Protein AF-0000000076992302 (afdb_homodimer)

Sequence (752 aa):
MASLAPDELLEENRIDIFQCLKNTVYAAASIEPLAGGQANFTYHARLEQALRQDRDDAASAVTDVLVKRGAPYMAKHPQNGLTTDRCDVEVACMKELELLQRQWVASNATGFIIRTPKCLFYDVETKTQVHELQTTASLRPQCREMGKALAGYIARFHSLGAIPPGNGADSMGRSNIWSVVTRSNDMQKLKHMINYEWLLDRVDQSPGVLQDAREVFVQVKQHALEELEGSSKNLTVIHGDFYPQNILLQAEPLSVGCLTPLYVVDWENAQLGLPAMDHGGMMGEMYVLWLCHGIEAGLWMMQGYAKGLATLLPEETKWRVAVQIGVHILSFWTFGREGPVGEFARQGRDIVANAWGKNRAWFETSELSCLFPSTSMASLAPDELLEENRIDIFQCLKNTVYAAASIEPLAGGQANFTYHARLEQALRQDRDDAASAVTDVLVKRGAPYMAKHPQNGLTTDRCDVEVACMKELELLQRQWVASNATGFIIRTPKCLFYDVETKTQVHELQTTASLRPQCREMGKALAGYIARFHSLGAIPPGNGADSMGRSNIWSVVTRSNDMQKLKHMINYEWLLDRVDQSPGVLQDAREVFVQVKQHALEELEGSSKNLTVIHGDFYPQNILLQAEPLSVGCLTPLYVVDWENAQLGLPAMDHGGMMGEMYVLWLCHGIEAGLWMMQGYAKGLATLLPEETKWRVAVQIGVHILSFWTFGREGPVGEFARQGRDIVANAWGKNRAWFETSELSCLFPSTS

Organism: Colletotrichum orbiculare (strain 104-T / ATCC 96160 / CBS 514.97 / LARS 414 / MAFF 240422) (NCBI:txid1213857)

Radius of gyration: 29.33 Å; Cα contacts (8 Å, |Δi|>4): 1299; chains: 2; bounding box: 68×93×67 Å

Nearest PDB structures (foldseek):
  9eto-assembly2_B  TM=5.026E-01  e=1.494E-13  Psilocybe cubensis
  2qg7-assembly1_A  TM=3.178E-01  e=4.121E-06  Plasmodium vivax
  2qg7-assembly2_B  TM=3.227E-01  e=8.569E-06  Plasmodium vivax
  2qg7-assembly1_E  TM=3.049E-01  e=2.789E-06  Plasmodium vivax
  7ue2-assembly1_A  TM=2.441E-01  e=7.757E+00  synthetic construct

pLDDT: mean 83.83, std 15.75, range [29.95, 98.19]

Foldseek 3Di:
DPPDDLVVVLVVVLVVLQVVCCPDQQRFPDWAFDPDAWAWTKIKTFGPDWDQDPDPPDRDTHGIWMKTFGDQAISNGRVHGHDLVVLVVVQVVQVVQVVCLVVVQVDDPDPDRDGDWHFPDADPVRSMTITHDDPPPPCLVVLLQLLLVLLQVQLVVQVLFLDDQPPDDVSVVVDPPNVVQPVDCVLVVVLLCLLQVVLLVLCVVCVVQFVVLNVLSVVLSVVQVCQVPPDSNQWGWGQSQQAPVQKDWDPDQDPPPSHTDIDGDDSVSTHTHHNLLNLLNHLLRLVCCCVFVVPCSSLSSSLSNLVSCVVVDDLLSLLSSQLNSLSNLSSPPLPDDPGPSSVSSNVSNVSNVCSSVVPLVVCCPDSNVSNPPDPD/DPPDDLVVVLVVVLVVLQVVCCPDQQRFPDWAFDPDAWAWTKIKTFGPDWDQDPDPPDRDTDGIWMKTFGDQAISNGRVHGHDLVVLVVVQVVQVVQVVCLVVVQVDDPDPDRDGDWHFPDADPVRSMTITHDDPPPPCLVVLLQLLLVLLQVQLVVQVLFLDDQPPDDVSVVVDPPNVVQPVDCVLVVVLLCLLQVVLLVLCVVCVVQFVVLNVLSVVLSVVQVCQVPPDSNQWGWGQSQQAPVQKDWDPDQDPPPSHTDIDGDDSVSTHTHHNLLNLLNHLLNLVCCCVFVVPCSSLSSSLSNLVSCVVVDDLLSLLSSQLNSLSNLSSPPLPDDPGPSSVSSNVSNVSNVCSSVVVLVVCCPDSNVSNPPDPD

Solvent-accessible surface area (backbone atoms only — not comparable to full-atom values): 39420 Å² total; per-residue (Å²): 129,82,79,65,51,58,69,56,49,53,54,53,49,50,53,51,50,51,62,70,24,55,89,44,88,63,19,58,69,41,77,41,82,49,87,85,56,52,53,37,47,40,27,42,29,35,36,68,50,64,40,80,39,84,47,98,87,52,78,45,70,44,43,56,32,30,35,37,33,46,46,67,21,22,44,72,47,62,87,42,73,37,75,50,62,30,53,56,28,22,50,31,46,32,51,51,45,56,62,46,47,74,65,54,66,80,66,55,92,42,63,48,43,79,43,55,54,50,67,77,45,73,41,80,89,66,36,37,33,33,30,54,52,76,66,50,46,66,58,50,64,59,30,19,41,48,18,20,48,51,37,46,52,54,50,52,47,31,59,64,40,47,61,70,69,61,93,63,85,79,44,74,72,59,55,67,38,61,64,47,31,67,70,52,59,62,66,48,51,50,52,47,40,48,45,37,53,39,44,57,52,44,28,72,73,37,44,91,74,33,49,89,46,45,68,59,50,51,50,51,35,51,50,54,50,45,56,72,69,66,49,77,83,66,39,17,38,33,45,66,55,46,33,69,91,30,48,44,54,40,62,63,55,39,80,78,89,61,27,31,44,32,29,50,50,71,41,42,51,35,26,64,33,50,64,38,54,32,54,6,38,27,41,24,52,23,46,42,38,24,73,76,67,65,36,58,62,21,49,30,18,36,43,17,21,30,55,38,37,56,84,74,47,57,70,71,54,45,38,50,18,40,27,32,20,12,35,40,34,40,40,64,56,47,55,93,55,94,59,67,32,65,58,36,41,47,52,14,49,52,37,27,54,35,28,73,67,63,41,58,73,60,35,61,76,40,97,58,22,52,72,61,64,76,82,122,127,82,78,66,52,59,68,55,48,53,53,53,50,50,53,51,49,51,62,69,26,56,89,46,86,61,19,58,70,43,78,42,82,49,87,86,56,53,52,36,46,39,26,42,29,35,35,68,49,64,40,81,38,85,44,98,88,49,81,42,73,44,44,56,32,29,34,37,33,46,44,64,22,21,44,71,46,62,88,43,72,35,75,48,61,28,54,56,28,22,51,30,45,32,54,50,45,57,65,45,48,74,66,53,65,79,68,55,93,41,65,49,42,79,43,55,55,49,66,77,45,74,41,80,87,68,35,38,35,34,30,53,54,75,68,50,48,66,58,48,65,59,30,18,43,48,18,20,47,51,36,46,51,54,50,52,48,31,60,64,40,47,62,70,70,60,93,64,86,79,44,73,73,57,56,67,38,60,64,47,31,66,71,51,58,61,66,49,52,50,52,46,39,47,44,36,52,38,42,56,51,44,28,72,74,37,43,93,74,33,48,90,48,46,66,58,50,52,51,52,35,50,48,54,51,46,58,71,69,65,51,76,82,67,38,17,39,33,45,66,55,44,32,68,90,31,48,44,54,42,61,64,56,38,79,78,89,62,28,33,44,32,30,50,51,72,41,42,49,35,26,66,33,51,66,37,54,33,54,6,35,28,42,24,52,23,47,42,38,26,73,76,68,64,36,60,61,21,48,32,18,36,43,17,21,31,56,39,36,59,84,73,47,57,69,72,54,44,38,51,17,41,27,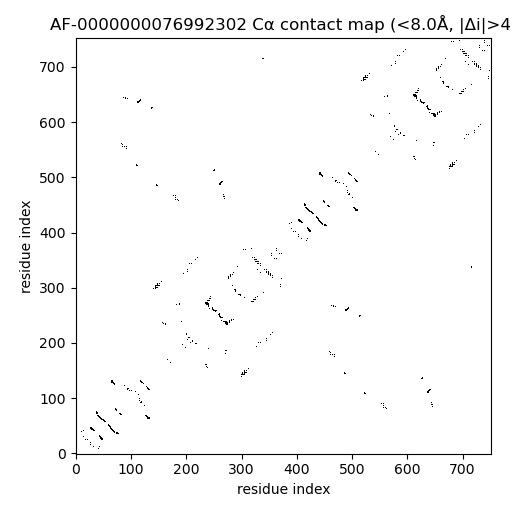31,20,12,34,39,33,40,40,63,56,46,55,94,56,94,60,67,32,65,56,37,40,47,50,15,49,52,38,27,54,35,27,73,66,64,42,59,72,60,35,64,76,40,97,58,22,54,71,62,63,76,82,121

Secondary structure (DSSP, 8-state):
-----HHHHHHHHHHHHHHHHTTSTT-EEEEEEPS--SSSEEEEEEEEEEEEE--SSS-EEEEEEEEEE--SB-SS-TTSB--THHHHHHHHHHHHHHHHHHHHGGG--SSEEEE---EEEEETTTTEEEEE------SHHHHHHHHHHHHHHHHHHHHHHT----SSTTGGG--HHHHHHTS--HHHHHHHIIIIIHHHHHHHH-HHHHGGGHHHHHHHHHHHHHHHHS-GGG-EEE-S--SGGGEEEPSS--TTTTPEEEEE--GGG-EEE-HHHHHHHHHHHHHHHHHHH--HHHHHHHHHHHHHHHTTS-HHHHHHHHHHHHHHHHHHHSSS-SS-HHHHHHHHHHHHHHHHTT-HHHHHTSTTGGGS----/-----HHHHHHHHHHHHHHHHTTSTT-EEEEEEPS--SSSEEEEEEEEEEEEE--SSS-EEEEEEEEEE--SB-SS-TTSB--THHHHHHHHHHHHHHHHHHHHGGG--SSEEEE---EEEEETTTTEEEEE------SHHHHHHHHHHHHHHHHHHHHHHT----SSTTGGG--HHHHHHTS--HHHHHHHIIIIIHHHHHHHH-HHHHGGGHHHHHHHHHHHHHHHHS-GGG-EEE-S--SGGGEEEPSS--TTTTPEEEEE--GGG-EEE-HHHHHHHHHHHHHHHHHHH--HHHHHHHHHHHHHHHTTS-HHHHHHHHHHHHHHHHHHHSSS-SS-HHHHHHHHHHHHHHHHTT-HHHHHTSTTGGGS----

InterPro domains:
  IPR002575 Aminoglycoside phosphotransferase [PF01636] (138-283)
  IPR011009 Protein kinase-like domain superfamily [SSF56112] (19-315)

Structure (mmCIF, N/CA/C/O backbone):
data_AF-0000000076992302-model_v1
#
loop_
_entity.id
_entity.type
_entity.pdbx_description
1 polymer '4-hydroxytryptamine kinase'
#
loop_
_atom_site.group_PDB
_atom_site.id
_atom_site.type_symbol
_atom_site.label_atom_id
_atom_site.label_alt_id
_atom_site.label_comp_id
_atom_site.label_asym_id
_atom_site.label_entity_id
_atom_site.label_seq_id
_atom_site.pdbx_PDB_ins_code
_atom_site.Cartn_x
_atom_site.Cartn_y
_atom_site.Cartn_z
_atom_site.occupancy
_atom_site.B_iso_or_equiv
_atom_site.auth_seq_id
_atom_site.auth_comp_id
_atom_site.auth_asym_id
_atom_site.auth_atom_id
_atom_site.pdbx_PDB_model_num
ATOM 1 N N . MET A 1 1 ? 34.781 -28.406 -0.368 1 29.97 1 MET A N 1
ATOM 2 C CA . MET A 1 1 ? 34.688 -27.203 -1.191 1 29.97 1 MET A CA 1
ATOM 3 C C . MET A 1 1 ? 33.844 -26.125 -0.492 1 29.97 1 MET A C 1
ATOM 5 O O . MET A 1 1 ? 32.719 -26.391 -0.06 1 29.97 1 MET A O 1
ATOM 9 N N . ALA A 1 2 ? 34.375 -25.125 -0.05 1 41.72 2 ALA A N 1
ATOM 10 C CA . ALA A 1 2 ? 33.75 -24.094 0.801 1 41.72 2 ALA A CA 1
ATOM 11 C C . ALA A 1 2 ? 32.5 -23.531 0.166 1 41.72 2 ALA A C 1
ATOM 13 O O . ALA A 1 2 ? 32.5 -23.172 -1.014 1 41.72 2 ALA A O 1
ATOM 14 N N . SER A 1 3 ? 31.297 -23.969 0.622 1 57.22 3 SER A N 1
ATOM 15 C CA . SER A 1 3 ? 30 -23.422 0.23 1 57.22 3 SER A CA 1
ATOM 16 C C . SER A 1 3 ? 30.078 -21.922 0.017 1 57.22 3 SER A C 1
ATOM 18 O O . SER A 1 3 ? 30.469 -21.172 0.921 1 57.22 3 SER A O 1
ATOM 20 N N . LEU A 1 4 ? 30.281 -21.516 -1.08 1 65.25 4 LEU A N 1
ATOM 21 C CA . LEU A 1 4 ? 30.422 -20.094 -1.398 1 65.25 4 LEU A CA 1
ATOM 22 C C . LEU A 1 4 ? 29.266 -19.297 -0.805 1 65.25 4 LEU A C 1
ATOM 24 O O . LEU A 1 4 ? 28.141 -19.781 -0.723 1 65.25 4 LEU A O 1
ATOM 28 N N . ALA A 1 5 ? 29.719 -18.219 -0.273 1 75.44 5 ALA A N 1
ATOM 29 C CA . ALA A 1 5 ? 28.734 -17.266 0.235 1 75.44 5 ALA A CA 1
ATOM 30 C C . ALA A 1 5 ? 27.797 -16.797 -0.876 1 75.44 5 ALA A C 1
ATOM 32 O O . ALA A 1 5 ? 28.172 -16.766 -2.047 1 75.44 5 ALA A O 1
ATOM 33 N N . PRO A 1 6 ? 26.547 -16.562 -0.568 1 75.62 6 PRO A N 1
ATOM 34 C CA . PRO A 1 6 ? 25.547 -16.156 -1.562 1 75.62 6 PRO A CA 1
ATOM 35 C C . PRO A 1 6 ? 26.047 -15.047 -2.48 1 75.62 6 PRO A C 1
ATOM 37 O O . PRO A 1 6 ? 25.797 -15.078 -3.688 1 75.62 6 PRO A O 1
ATOM 40 N N . ASP A 1 7 ? 26.812 -14.18 -1.964 1 78.69 7 ASP A N 1
ATOM 41 C CA . ASP A 1 7 ? 27.312 -13.07 -2.764 1 78.69 7 ASP A CA 1
ATOM 42 C C . ASP A 1 7 ? 28.359 -13.547 -3.77 1 78.69 7 ASP A C 1
ATOM 44 O O . ASP A 1 7 ? 28.422 -13.039 -4.891 1 78.69 7 ASP A O 1
ATOM 48 N N . GLU A 1 8 ? 29.188 -14.438 -3.365 1 85.88 8 GLU A N 1
ATOM 49 C CA . GLU A 1 8 ? 30.188 -15 -4.258 1 85.88 8 GLU A CA 1
ATOM 50 C C . GLU A 1 8 ? 29.531 -15.789 -5.391 1 85.88 8 GLU A C 1
ATOM 52 O O . GLU A 1 8 ? 30 -15.734 -6.535 1 85.88 8 GLU A O 1
ATOM 57 N N . LEU A 1 9 ? 28.547 -16.469 -5.043 1 89.56 9 LEU A N 1
ATOM 58 C CA . LEU A 1 9 ? 27.812 -17.234 -6.051 1 89.56 9 LEU A CA 1
ATOM 59 C C . LEU A 1 9 ? 27.172 -16.312 -7.086 1 89.56 9 LEU A C 1
ATOM 61 O O . LEU A 1 9 ? 27.125 -16.656 -8.273 1 89.56 9 LEU A O 1
ATOM 65 N N . LEU A 1 10 ? 26.688 -15.172 -6.621 1 88.75 10 LEU A N 1
ATOM 66 C CA . LEU A 1 10 ? 26.094 -14.195 -7.527 1 88.75 10 LEU A CA 1
ATOM 67 C C . LEU A 1 10 ? 27.109 -13.727 -8.562 1 88.75 10 LEU A C 1
ATOM 69 O O . LEU A 1 10 ? 26.781 -13.609 -9.75 1 88.75 10 LEU A O 1
A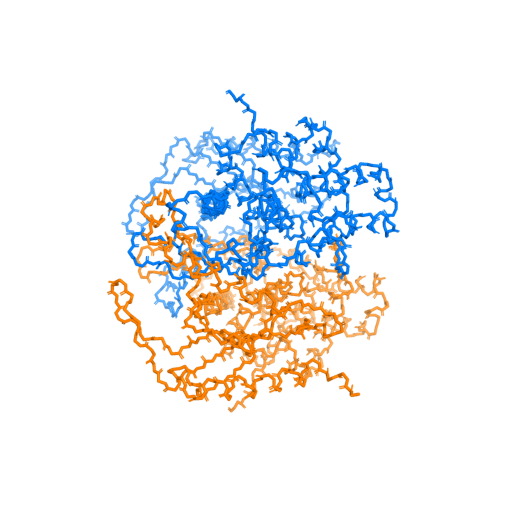TOM 73 N N . GLU A 1 11 ? 28.328 -13.469 -8.102 1 90.88 11 GLU A N 1
ATOM 74 C CA . GLU A 1 11 ? 29.375 -12.984 -9 1 90.88 11 GLU A CA 1
ATOM 75 C C . GLU A 1 11 ? 29.828 -14.078 -9.961 1 90.88 11 GLU A C 1
ATOM 77 O O . GLU A 1 11 ? 30.062 -13.812 -11.141 1 90.88 11 GLU A O 1
ATOM 82 N N . GLU A 1 12 ? 29.984 -15.234 -9.492 1 92.44 12 GLU A N 1
ATOM 83 C CA . GLU A 1 12 ? 30.375 -16.359 -10.344 1 92.44 12 GLU A CA 1
ATOM 84 C C . GLU A 1 12 ? 29.344 -16.594 -11.445 1 92.44 12 GLU A C 1
ATOM 86 O O . GLU A 1 12 ? 29.703 -16.844 -12.594 1 92.44 12 GLU A O 1
ATOM 91 N N . ASN A 1 13 ? 28.109 -16.578 -11.07 1 94.12 13 ASN A N 1
ATOM 92 C CA . ASN A 1 13 ? 27.047 -16.781 -12.055 1 94.12 13 ASN A CA 1
ATOM 93 C C . ASN A 1 13 ? 27 -15.633 -13.055 1 94.12 13 ASN A C 1
ATOM 95 O O . ASN A 1 13 ? 26.688 -15.852 -14.234 1 94.12 13 ASN A O 1
ATOM 99 N N . ARG A 1 14 ? 27.266 -14.445 -12.555 1 94.38 14 ARG A N 1
ATOM 100 C CA . ARG A 1 14 ? 27.312 -13.297 -13.445 1 94.38 14 ARG A CA 1
ATOM 101 C C . ARG A 1 14 ? 28.328 -13.516 -14.562 1 94.38 14 ARG A C 1
ATOM 103 O O . ARG A 1 14 ? 28.047 -13.258 -15.734 1 94.38 14 ARG A O 1
ATOM 110 N N . ILE A 1 15 ? 29.5 -13.977 -14.18 1 94 15 ILE A N 1
ATOM 111 C CA . ILE A 1 15 ? 30.578 -14.234 -15.125 1 94 15 ILE A CA 1
ATOM 112 C C . ILE A 1 15 ? 30.156 -15.328 -16.109 1 94 15 ILE A C 1
ATOM 114 O O . ILE A 1 15 ? 30.375 -15.203 -17.312 1 94 15 ILE A O 1
ATOM 118 N N . ASP A 1 16 ? 29.578 -16.359 -15.586 1 95.25 16 ASP A N 1
ATOM 119 C CA . ASP A 1 16 ? 29.125 -17.469 -16.422 1 95.25 16 ASP A CA 1
ATOM 120 C C . ASP A 1 16 ? 28.078 -17 -17.422 1 95.25 16 ASP A C 1
ATOM 122 O O . ASP A 1 16 ? 28.047 -17.469 -18.562 1 95.25 16 ASP A O 1
ATOM 126 N N . ILE A 1 17 ? 27.203 -16.109 -16.984 1 96.25 17 ILE A N 1
ATOM 127 C CA . ILE A 1 17 ? 26.156 -15.578 -17.859 1 96.25 17 ILE A CA 1
ATOM 128 C C . ILE A 1 17 ? 26.797 -14.766 -18.984 1 96.25 17 ILE A C 1
ATOM 130 O O . ILE A 1 17 ? 26.391 -14.883 -20.141 1 96.25 17 ILE A O 1
ATOM 134 N N . PHE A 1 18 ? 27.797 -13.969 -18.625 1 95.56 18 PHE A N 1
ATOM 135 C CA . PHE A 1 18 ? 28.516 -13.203 -19.641 1 95.56 18 PHE A CA 1
ATOM 136 C C . PHE A 1 18 ? 29.078 -14.125 -20.719 1 95.56 18 PHE A C 1
ATOM 138 O O . PHE A 1 18 ? 28.953 -13.836 -21.906 1 95.56 18 PHE A O 1
ATOM 145 N N . GLN A 1 19 ? 29.656 -15.156 -20.266 1 95.06 19 GLN A N 1
ATOM 146 C CA . GLN A 1 19 ? 30.281 -16.109 -21.172 1 95.06 19 GLN A CA 1
ATOM 147 C C . GLN A 1 19 ? 29.234 -16.812 -22.031 1 95.06 19 GLN A C 1
ATOM 149 O O . GLN A 1 19 ? 29.438 -17.016 -23.234 1 95.06 19 GLN A O 1
ATOM 154 N N . CYS A 1 20 ? 28.188 -17.125 -21.422 1 96.06 20 CYS A N 1
ATOM 155 C CA . CYS A 1 20 ? 27.109 -17.859 -22.109 1 96.06 20 CYS A CA 1
ATOM 156 C C . CYS A 1 20 ? 26.5 -17.016 -23.219 1 96.06 20 CYS A C 1
ATOM 158 O O . CYS A 1 20 ? 26.172 -17.531 -24.281 1 96.06 20 CYS A O 1
ATOM 160 N N . LEU A 1 21 ? 26.375 -15.68 -23.016 1 96.69 21 LEU A N 1
ATOM 161 C CA . LEU A 1 21 ? 25.641 -14.812 -23.922 1 96.69 21 LEU A CA 1
ATOM 162 C C . LEU A 1 21 ? 26.578 -14.172 -24.938 1 96.69 21 LEU A C 1
ATOM 164 O O . LEU A 1 21 ? 26.125 -13.578 -25.922 1 96.69 21 LEU A O 1
ATOM 168 N N . LYS A 1 22 ? 27.875 -14.258 -24.766 1 94.94 22 LYS A N 1
ATOM 169 C CA . LYS A 1 22 ? 28.891 -13.516 -25.516 1 94.94 22 LYS A CA 1
ATOM 170 C C . LYS A 1 22 ? 28.734 -13.734 -27.016 1 94.94 22 LYS A C 1
ATOM 172 O O . LYS A 1 22 ? 28.891 -12.797 -27.797 1 94.94 22 LYS A O 1
ATOM 177 N N . ASN A 1 23 ? 28.391 -14.883 -27.531 1 92.06 23 ASN A N 1
ATOM 178 C CA . ASN A 1 23 ? 28.344 -15.164 -28.969 1 92.06 23 ASN A CA 1
ATOM 179 C C . ASN A 1 23 ? 26.906 -15.258 -29.469 1 92.06 23 ASN A C 1
ATOM 181 O O . ASN A 1 23 ? 26.641 -15.852 -30.516 1 92.06 23 ASN A O 1
ATOM 185 N N . THR A 1 24 ? 26.016 -14.727 -28.719 1 95.19 24 THR A N 1
ATOM 186 C CA . THR A 1 24 ? 24.625 -14.672 -29.125 1 95.19 24 THR A CA 1
ATOM 187 C C . THR A 1 24 ? 24.203 -13.234 -29.422 1 95.19 24 THR A C 1
ATOM 189 O O . THR A 1 24 ? 24.953 -12.289 -29.172 1 95.19 24 THR A O 1
ATOM 192 N N . VAL A 1 25 ? 23.062 -13.031 -29.984 1 94.31 25 VAL A N 1
ATOM 193 C CA . VAL A 1 25 ? 22.531 -11.703 -30.234 1 94.31 25 VAL A CA 1
ATOM 194 C C . VAL A 1 25 ? 22.188 -11.016 -28.922 1 94.31 25 VAL A C 1
ATOM 196 O O . VAL A 1 25 ? 21.922 -9.812 -28.891 1 94.31 25 VAL A O 1
ATOM 199 N N . TYR A 1 26 ? 22.328 -11.742 -27.812 1 96.12 26 TYR A N 1
ATOM 200 C CA . TYR A 1 26 ? 22.016 -11.188 -26.5 1 96.12 26 TYR A CA 1
ATOM 201 C C . TYR A 1 26 ? 23.297 -10.898 -25.703 1 96.12 26 TYR A C 1
ATOM 203 O O . TYR A 1 26 ? 23.281 -10.891 -24.484 1 96.12 26 TYR A O 1
ATOM 211 N N . ALA A 1 27 ? 24.344 -10.742 -26.469 1 96.75 27 ALA A N 1
ATOM 212 C CA . ALA A 1 27 ? 25.578 -10.328 -25.812 1 96.75 27 ALA A CA 1
ATOM 213 C C . ALA A 1 27 ? 25.359 -9.07 -24.984 1 96.75 27 ALA A C 1
ATOM 215 O O . ALA A 1 27 ? 24.766 -8.094 -25.453 1 96.75 27 ALA A O 1
ATOM 216 N N . ALA A 1 28 ? 25.859 -9.078 -23.734 1 96.25 28 ALA A N 1
ATOM 217 C CA . ALA A 1 28 ? 25.531 -8.023 -22.781 1 96.25 28 ALA A CA 1
ATOM 218 C C . ALA A 1 28 ? 26.688 -7.043 -22.625 1 96.25 28 ALA A C 1
ATOM 220 O O . ALA A 1 28 ? 27.859 -7.453 -22.562 1 96.25 28 ALA A O 1
ATOM 221 N N . ALA A 1 29 ? 26.312 -5.793 -22.641 1 96 29 ALA A N 1
ATOM 222 C CA . ALA A 1 29 ? 27.281 -4.75 -22.297 1 96 29 ALA A CA 1
ATOM 223 C C . ALA A 1 29 ? 27.484 -4.676 -20.797 1 96 29 ALA A C 1
ATOM 225 O O . ALA A 1 29 ? 28.594 -4.371 -20.328 1 96 29 ALA A O 1
ATOM 226 N N . SER A 1 30 ? 26.5 -4.969 -20.062 1 95.81 30 SER A N 1
ATOM 227 C CA . SER A 1 30 ? 26.562 -5.004 -18.609 1 95.81 30 SER A CA 1
ATOM 228 C C . SER A 1 30 ? 25.516 -5.961 -18.031 1 95.81 30 SER A C 1
ATOM 230 O O . SER A 1 30 ? 24.484 -6.203 -18.641 1 95.81 30 SER A O 1
ATOM 232 N N . ILE A 1 31 ? 25.859 -6.527 -16.922 1 95 31 ILE A N 1
ATOM 233 C CA . ILE A 1 31 ? 24.969 -7.418 -16.172 1 95 31 ILE A CA 1
ATOM 234 C C . ILE A 1 31 ? 25 -7.047 -14.688 1 95 31 ILE A C 1
ATOM 236 O O . ILE A 1 31 ? 26.062 -7.004 -14.07 1 95 31 ILE A O 1
ATOM 240 N N . GLU A 1 32 ? 23.797 -6.742 -14.148 1 92.19 32 GLU A N 1
ATOM 241 C CA . GLU A 1 32 ? 23.688 -6.371 -12.742 1 92.19 32 GLU A CA 1
ATOM 242 C C . GLU A 1 32 ? 22.656 -7.246 -12.016 1 92.19 32 GLU A C 1
ATOM 244 O O . GLU A 1 32 ? 21.578 -7.527 -12.555 1 92.19 32 GLU A O 1
ATOM 249 N N . PRO A 1 33 ? 23.047 -7.648 -10.844 1 89.44 33 PRO A N 1
ATOM 250 C CA . PRO A 1 33 ? 22.094 -8.477 -10.094 1 89.44 33 PRO A CA 1
ATOM 251 C C . PRO A 1 33 ? 20.812 -7.734 -9.742 1 89.44 33 PRO A C 1
ATOM 253 O O . PRO A 1 33 ? 20.844 -6.535 -9.445 1 89.44 33 PRO A O 1
ATOM 256 N N . LEU A 1 34 ? 19.656 -8.391 -9.867 1 81.94 34 LEU A N 1
ATOM 257 C CA . LEU A 1 34 ? 18.375 -7.859 -9.406 1 81.94 34 LEU A CA 1
ATOM 258 C C . LEU A 1 34 ? 18 -8.438 -8.047 1 81.94 34 LEU A C 1
ATOM 260 O O . LEU A 1 34 ? 18.266 -9.609 -7.773 1 81.94 34 LEU A O 1
ATOM 264 N N . ALA A 1 35 ? 17.312 -7.562 -7.266 1 69.19 35 ALA A N 1
ATOM 265 C CA . ALA A 1 35 ? 16.844 -8.016 -5.961 1 69.19 35 ALA A CA 1
ATOM 266 C C . ALA A 1 35 ? 15.523 -8.781 -6.094 1 69.19 35 ALA A C 1
ATOM 268 O O . ALA A 1 35 ? 14.789 -8.594 -7.062 1 69.19 35 ALA A O 1
ATOM 269 N N . GLY A 1 36 ? 15.195 -9.852 -5.203 1 65.69 36 GLY A N 1
ATOM 270 C CA . GLY A 1 36 ? 13.875 -10.445 -5.098 1 65.69 36 GLY A CA 1
ATOM 271 C C . GLY A 1 36 ? 13.852 -11.914 -5.496 1 65.69 36 GLY A C 1
ATOM 272 O O . GLY A 1 36 ? 12.93 -12.648 -5.133 1 65.69 36 GLY A O 1
ATOM 273 N N . GLY A 1 37 ? 14.773 -12.359 -6.262 1 71.44 37 GLY A N 1
ATOM 274 C CA . GLY A 1 37 ? 14.742 -13.758 -6.66 1 71.44 37 GLY A CA 1
ATOM 275 C C . GLY A 1 37 ? 15.172 -14.703 -5.555 1 71.44 37 GLY A C 1
ATOM 276 O O . GLY A 1 37 ? 16.125 -14.43 -4.832 1 71.44 37 GLY A O 1
ATOM 277 N N . GLN A 1 38 ? 14.328 -15.789 -5.395 1 78.62 38 GLN A N 1
ATOM 278 C CA . GLN A 1 38 ? 14.664 -16.766 -4.359 1 78.62 38 GLN A CA 1
ATOM 279 C C . GLN A 1 38 ? 15.352 -17.984 -4.953 1 78.62 38 GLN A C 1
ATOM 281 O O . GLN A 1 38 ? 16.438 -18.359 -4.523 1 78.62 38 GLN A O 1
ATOM 286 N N . ALA A 1 39 ? 14.859 -18.516 -6 1 88.25 39 ALA A N 1
ATOM 287 C CA . ALA A 1 39 ? 15.305 -19.812 -6.504 1 88.25 39 ALA A CA 1
ATOM 288 C C . ALA A 1 39 ? 16.391 -19.656 -7.562 1 88.25 39 ALA A C 1
ATOM 290 O O . ALA A 1 39 ? 17.391 -20.375 -7.562 1 88.25 39 ALA A O 1
ATOM 291 N N . ASN A 1 40 ? 16.234 -18.719 -8.406 1 93 40 ASN A N 1
ATOM 292 C CA . ASN A 1 40 ? 17.156 -18.516 -9.508 1 93 40 ASN A CA 1
ATOM 293 C C . ASN A 1 40 ? 18 -17.25 -9.328 1 93 40 ASN A C 1
ATOM 295 O O . ASN A 1 40 ? 17.609 -16.359 -8.578 1 93 40 ASN A O 1
ATOM 299 N N . PHE A 1 41 ? 19.203 -17.266 -9.914 1 94 41 PHE A N 1
ATOM 300 C CA . PHE A 1 41 ? 19.969 -16.031 -10.039 1 94 41 PHE A CA 1
ATOM 301 C C . PHE A 1 41 ? 19.375 -15.125 -11.102 1 94 41 PHE A C 1
ATOM 303 O O . PHE A 1 41 ? 19.188 -15.539 -12.25 1 94 41 PHE A O 1
ATOM 310 N N . THR A 1 42 ? 18.984 -13.969 -10.719 1 93 42 THR A N 1
ATOM 311 C CA . THR A 1 42 ? 18.297 -13.055 -11.625 1 93 42 THR A CA 1
ATOM 312 C C . THR A 1 42 ? 19.109 -11.773 -11.82 1 93 42 THR A C 1
ATOM 314 O O . THR A 1 42 ? 19.609 -11.195 -10.852 1 93 42 THR A O 1
ATOM 317 N N . TYR A 1 43 ? 19.219 -11.328 -13.094 1 93.88 43 TYR A N 1
ATOM 318 C CA . TYR A 1 43 ? 20.062 -10.18 -13.438 1 93.88 43 TYR A CA 1
ATOM 319 C C . TYR A 1 43 ? 19.359 -9.273 -14.438 1 93.88 43 TYR A C 1
ATOM 321 O O . TYR A 1 43 ? 18.531 -9.734 -15.234 1 93.88 43 TYR A O 1
ATOM 329 N N . HIS A 1 44 ? 19.594 -8.031 -14.32 1 93.12 44 HIS A N 1
ATOM 330 C CA . HIS A 1 44 ? 19.344 -7.07 -15.383 1 93.12 44 HIS A CA 1
ATOM 331 C C . HIS A 1 44 ? 20.516 -6.988 -16.344 1 93.12 44 HIS A C 1
ATOM 333 O O . HIS A 1 44 ? 21.672 -6.832 -15.922 1 93.12 44 HIS A O 1
ATOM 339 N N . ALA A 1 45 ? 20.297 -7.164 -17.625 1 95.38 45 ALA A N 1
ATOM 340 C CA . ALA A 1 45 ? 21.375 -7.094 -18.609 1 95.38 45 ALA A CA 1
ATOM 341 C C . ALA A 1 45 ? 21.078 -6.039 -19.672 1 95.38 45 ALA A C 1
ATOM 343 O O . ALA A 1 45 ? 19.969 -5.984 -20.203 1 95.38 45 ALA A O 1
ATOM 344 N N . ARG A 1 46 ? 22.016 -5.215 -19.906 1 95.19 46 ARG A N 1
ATOM 345 C CA . ARG A 1 46 ? 22 -4.305 -21.047 1 95.19 46 ARG A CA 1
ATOM 346 C C . ARG A 1 46 ? 22.703 -4.914 -22.25 1 95.19 46 ARG A C 1
ATOM 348 O O . ARG A 1 46 ? 23.875 -5.289 -22.156 1 95.19 46 ARG A O 1
ATOM 355 N N . LEU A 1 47 ? 21.984 -4.887 -23.375 1 95.56 47 LEU A N 1
ATOM 356 C CA . LEU A 1 47 ? 22.531 -5.551 -24.547 1 95.56 47 LEU A CA 1
ATOM 357 C C . LEU A 1 47 ? 23.531 -4.656 -25.266 1 95.56 47 LEU A C 1
ATOM 359 O O . LEU A 1 47 ? 23.391 -3.432 -25.25 1 95.56 47 LEU A O 1
ATOM 363 N N . GLU A 1 48 ? 24.516 -5.273 -25.859 1 95.19 48 GLU A N 1
ATOM 364 C CA . GLU A 1 48 ? 25.484 -4.531 -26.672 1 95.19 48 GLU A CA 1
ATOM 365 C C . GLU A 1 48 ? 24.812 -3.91 -27.891 1 95.19 48 GLU A C 1
ATOM 367 O O . GLU A 1 48 ? 25.125 -2.785 -28.281 1 95.19 48 GLU A O 1
ATOM 372 N N . GLN A 1 49 ? 23.906 -4.652 -28.469 1 91.12 49 GLN A N 1
ATOM 373 C CA . GLN A 1 49 ? 23.141 -4.207 -29.609 1 91.12 49 GLN A CA 1
ATOM 374 C C . GLN A 1 49 ? 21.641 -4.352 -29.359 1 91.12 49 GLN A C 1
ATOM 376 O O . GLN A 1 49 ? 21.188 -5.402 -28.906 1 91.12 49 GLN A O 1
ATOM 381 N N . ALA A 1 50 ? 20.953 -3.293 -29.656 1 90.38 50 ALA A N 1
ATOM 382 C CA . ALA A 1 50 ? 19.5 -3.328 -29.469 1 90.38 50 ALA A CA 1
ATOM 383 C C . ALA A 1 50 ? 18.859 -4.387 -30.344 1 90.38 50 ALA A C 1
ATOM 385 O O . ALA A 1 50 ? 19.25 -4.562 -31.5 1 90.38 50 ALA A O 1
ATOM 386 N N . LEU A 1 51 ? 17.953 -5.113 -29.703 1 87.25 51 LEU A N 1
ATOM 387 C CA . LEU A 1 51 ? 17.188 -6.098 -30.453 1 87.25 51 LEU A CA 1
ATOM 388 C C . LEU A 1 51 ? 15.969 -5.453 -31.109 1 87.25 51 LEU A C 1
ATOM 390 O O . LEU A 1 51 ? 15.258 -4.668 -30.484 1 87.25 51 LEU A O 1
ATOM 394 N N . ARG A 1 52 ? 15.883 -5.605 -32.375 1 76.62 52 ARG A N 1
ATOM 395 C CA . ARG A 1 52 ? 14.695 -5.098 -33.062 1 76.62 52 ARG A CA 1
ATOM 396 C C . ARG A 1 52 ? 13.531 -6.066 -32.906 1 76.62 52 ARG A C 1
ATOM 398 O O . ARG A 1 52 ? 13.688 -7.27 -33.125 1 76.62 52 ARG A O 1
ATOM 405 N N . GLN A 1 53 ? 12.594 -5.754 -32.125 1 66.94 53 GLN A N 1
ATOM 406 C CA . GLN A 1 53 ? 11.43 -6.609 -31.969 1 66.94 53 GLN A CA 1
ATOM 407 C C . GLN A 1 53 ? 10.234 -6.07 -32.75 1 66.94 53 GLN A C 1
ATOM 409 O O . GLN A 1 53 ? 9.992 -4.863 -32.75 1 66.94 53 GLN A O 1
ATOM 414 N N . ASP A 1 54 ? 9.672 -6.855 -33.719 1 55.41 54 ASP A N 1
ATOM 415 C CA . ASP A 1 54 ? 8.445 -6.508 -34.438 1 55.41 54 ASP A CA 1
ATOM 416 C C . ASP A 1 54 ? 7.219 -6.711 -33.531 1 55.41 54 ASP A C 1
ATOM 418 O O . ASP A 1 54 ? 6.898 -7.844 -33.156 1 55.41 54 ASP A O 1
ATOM 422 N N . ARG A 1 55 ? 7.102 -5.891 -32.625 1 52.91 55 ARG A N 1
ATOM 423 C CA . ARG A 1 55 ? 5.797 -6.023 -31.984 1 52.91 55 ARG A CA 1
ATOM 424 C C . ARG A 1 55 ? 4.695 -5.426 -32.875 1 52.91 55 ARG A C 1
ATOM 426 O O . ARG A 1 55 ? 4.977 -4.633 -33.75 1 52.91 55 ARG A O 1
ATOM 433 N N . ASP A 1 56 ? 3.451 -5.867 -32.812 1 51.09 56 ASP A N 1
ATOM 434 C CA . ASP A 1 56 ? 2.305 -5.59 -33.688 1 51.09 56 ASP A CA 1
ATOM 435 C C . ASP A 1 56 ? 2.352 -4.16 -34.219 1 51.09 56 ASP A C 1
ATOM 437 O O . ASP A 1 56 ? 2.014 -3.916 -35.375 1 51.09 56 ASP A O 1
ATOM 441 N N . ASP A 1 57 ? 2.549 -2.994 -33.344 1 45.94 57 ASP A N 1
ATOM 442 C CA . ASP A 1 57 ? 2.248 -1.695 -33.938 1 45.94 57 ASP A CA 1
ATOM 443 C C . ASP A 1 57 ? 3.492 -0.813 -34 1 45.94 57 ASP A C 1
ATOM 445 O O . ASP A 1 57 ? 3.463 0.277 -34.562 1 45.94 57 ASP A O 1
ATOM 449 N N . ALA A 1 58 ? 4.543 -1.101 -33.375 1 48.59 58 ALA A N 1
ATOM 450 C CA . ALA A 1 58 ? 5.695 -0.215 -33.531 1 48.59 58 ALA A CA 1
ATOM 451 C C . ALA A 1 58 ? 7 -0.949 -33.25 1 48.59 58 ALA A C 1
ATOM 453 O O . ALA A 1 58 ? 7.078 -1.725 -32.281 1 48.59 58 ALA A O 1
ATOM 454 N N . ALA A 1 59 ? 7.953 -0.994 -34.156 1 51.56 59 ALA A N 1
ATOM 455 C CA . ALA A 1 59 ? 9.312 -1.499 -34 1 51.56 59 ALA A CA 1
ATOM 456 C C . ALA A 1 59 ? 9.977 -0.919 -32.75 1 51.56 59 ALA A C 1
ATOM 458 O O . ALA A 1 59 ? 10.086 0.301 -32.594 1 51.56 59 ALA A O 1
ATOM 459 N N . SER A 1 60 ? 9.781 -1.596 -31.594 1 63.25 60 SER A N 1
ATOM 460 C CA . SER A 1 60 ? 10.484 -1.08 -30.422 1 63.25 60 SER A CA 1
ATOM 461 C C . SER A 1 60 ? 11.812 -1.803 -30.219 1 63.25 60 SER A C 1
ATOM 463 O O . SER A 1 60 ? 11.953 -2.969 -30.578 1 63.25 60 SER A O 1
ATOM 465 N N . ALA A 1 61 ? 12.844 -0.994 -30.047 1 79.06 61 ALA A N 1
ATOM 466 C CA . ALA A 1 61 ? 14.172 -1.525 -29.75 1 79.06 61 ALA A CA 1
ATOM 467 C C . ALA A 1 61 ? 14.289 -1.911 -28.281 1 79.06 61 ALA A C 1
ATOM 469 O O . ALA A 1 61 ? 13.922 -1.134 -27.391 1 79.06 61 ALA A O 1
ATOM 470 N N . VAL A 1 62 ? 14.594 -3.219 -28.109 1 82.69 62 VAL A N 1
ATOM 471 C CA . VAL A 1 62 ? 14.812 -3.725 -26.766 1 82.69 62 VAL A CA 1
ATOM 472 C C . VAL A 1 62 ? 16.297 -3.65 -26.422 1 82.69 62 VAL A C 1
ATOM 474 O O . VAL A 1 62 ? 17.141 -4.207 -27.141 1 82.69 62 VAL A O 1
ATOM 477 N N . THR A 1 63 ? 16.656 -2.848 -25.438 1 89.94 63 THR A N 1
ATOM 478 C CA . THR A 1 63 ? 18.047 -2.705 -25.016 1 89.94 63 THR A CA 1
ATOM 479 C C . THR A 1 63 ? 18.297 -3.404 -23.688 1 89.94 63 THR A C 1
ATOM 481 O O . THR A 1 63 ? 19.422 -3.752 -23.359 1 89.94 63 THR A O 1
ATOM 484 N N . ASP A 1 64 ? 17.281 -3.607 -22.938 1 92.38 64 ASP A N 1
ATOM 485 C CA . ASP A 1 64 ? 17.375 -4.199 -21.609 1 92.38 64 ASP A CA 1
ATOM 486 C C . ASP A 1 64 ? 16.562 -5.492 -21.516 1 92.38 64 ASP A C 1
ATOM 488 O O . ASP A 1 64 ? 15.461 -5.578 -22.062 1 92.38 64 ASP A O 1
ATOM 492 N N . VAL A 1 65 ? 17.203 -6.457 -20.922 1 94.31 65 VAL A N 1
ATOM 493 C CA . VAL A 1 65 ? 16.531 -7.75 -20.797 1 94.31 65 VAL A CA 1
ATOM 494 C C . VAL A 1 65 ? 16.734 -8.289 -19.375 1 94.31 65 VAL A C 1
ATOM 496 O O . VAL A 1 65 ? 17.578 -7.785 -18.625 1 94.31 65 VAL A O 1
ATOM 499 N N . LEU A 1 66 ? 15.906 -9.188 -18.969 1 94.75 66 LEU A N 1
ATOM 500 C CA . LEU A 1 66 ? 16.062 -9.945 -17.734 1 94.75 66 LEU A CA 1
ATOM 501 C C . LEU A 1 66 ? 16.75 -11.281 -18 1 94.75 66 LEU A C 1
ATOM 503 O O . LEU A 1 66 ? 16.375 -12.008 -18.922 1 94.75 66 LEU A O 1
ATOM 507 N N . VAL A 1 67 ? 17.766 -11.547 -17.266 1 96.75 67 VAL A N 1
ATOM 508 C CA . VAL A 1 67 ? 18.469 -12.828 -17.406 1 96.75 67 VAL A CA 1
ATOM 509 C C . VAL A 1 67 ? 18.297 -13.641 -16.125 1 96.75 67 VAL A C 1
ATOM 511 O O . VAL A 1 67 ? 18.516 -13.133 -15.023 1 96.75 67 VAL A O 1
ATOM 514 N N . LYS A 1 68 ? 17.875 -14.852 -16.281 1 96 68 LYS A N 1
ATOM 515 C CA . LYS A 1 68 ? 17.719 -15.797 -15.188 1 96 68 LYS A CA 1
ATOM 516 C C . LYS A 1 68 ? 18.594 -17.031 -15.391 1 96 68 LYS A C 1
ATOM 518 O O . LYS A 1 68 ? 18.703 -17.547 -16.5 1 96 68 LYS A O 1
ATOM 523 N N . ARG A 1 69 ? 19.281 -17.453 -14.344 1 96.38 69 ARG A N 1
ATOM 524 C CA . ARG A 1 69 ? 20.062 -18.688 -14.406 1 96.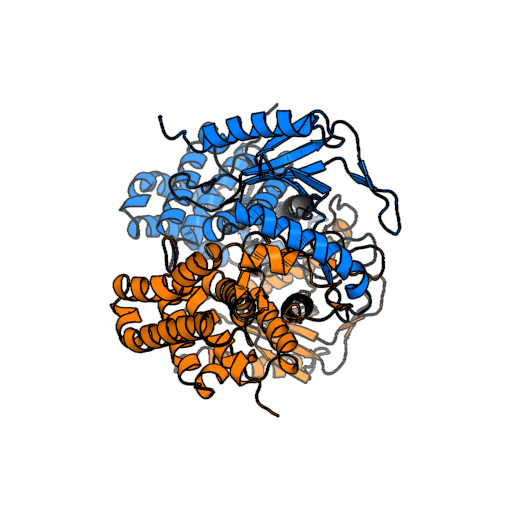38 69 ARG A CA 1
ATOM 525 C C . ARG A 1 69 ? 19.703 -19.625 -13.25 1 96.38 69 ARG A C 1
ATOM 527 O O . ARG A 1 69 ? 19.719 -19.203 -12.094 1 96.38 69 ARG A O 1
ATOM 534 N N . GLY A 1 70 ? 19.422 -20.859 -13.648 1 95.19 70 GLY A N 1
ATOM 535 C CA . GLY A 1 70 ? 19.062 -21.859 -12.648 1 95.19 70 GLY A CA 1
ATOM 536 C C . GLY A 1 70 ? 20.25 -22.703 -12.219 1 95.19 70 GLY A C 1
ATOM 537 O O . GLY A 1 70 ? 21.094 -23.047 -13.039 1 95.19 70 GLY A O 1
ATOM 538 N N . ALA A 1 71 ? 20.375 -22.969 -10.922 1 94.06 71 ALA A N 1
ATOM 539 C CA . ALA A 1 71 ? 21.312 -23.922 -10.312 1 94.06 71 ALA A CA 1
ATOM 540 C C . ALA A 1 71 ? 20.578 -25.031 -9.57 1 94.06 71 ALA A C 1
ATOM 542 O O . ALA A 1 71 ? 19.375 -24.906 -9.281 1 94.06 71 ALA A O 1
ATOM 543 N N . PRO A 1 72 ? 21.234 -26.188 -9.391 1 94.19 72 PRO A N 1
ATOM 544 C CA . PRO A 1 72 ? 20.562 -27.297 -8.688 1 94.19 72 PRO A CA 1
ATOM 545 C C . PRO A 1 72 ? 20.422 -27.031 -7.191 1 94.19 72 PRO A C 1
ATOM 547 O O . PRO A 1 72 ? 20.531 -27.969 -6.391 1 94.19 72 PRO A O 1
ATOM 550 N N . TYR A 1 73 ? 20.422 -25.781 -6.836 1 92.94 73 TYR A N 1
ATOM 551 C CA . TYR A 1 73 ? 20.172 -25.281 -5.488 1 92.94 73 TYR A CA 1
ATOM 552 C C . TYR A 1 73 ? 19.516 -23.906 -5.527 1 92.94 73 TYR A C 1
ATOM 554 O O . TYR A 1 73 ? 19.469 -23.266 -6.578 1 92.94 73 TYR A O 1
ATOM 562 N N . MET A 1 74 ? 18.922 -23.5 -4.449 1 89.31 74 MET A N 1
ATOM 563 C CA . MET A 1 74 ? 18.297 -22.172 -4.371 1 89.31 74 MET A CA 1
ATOM 564 C C . MET A 1 74 ? 19.359 -21.078 -4.344 1 89.31 74 MET A C 1
ATOM 566 O O . MET A 1 74 ? 20.312 -21.156 -3.561 1 89.31 74 MET A O 1
ATOM 570 N N . ALA A 1 75 ? 19.156 -20.062 -5.055 1 88.5 75 ALA A N 1
ATOM 571 C CA . ALA A 1 75 ? 20.125 -18.969 -5.145 1 88.5 75 ALA A CA 1
ATOM 572 C C . ALA A 1 75 ? 20.312 -18.281 -3.793 1 88.5 75 ALA A C 1
ATOM 574 O O . ALA A 1 75 ? 21.438 -18.047 -3.354 1 88.5 75 ALA A O 1
ATOM 575 N N . LYS A 1 76 ? 19.234 -18.031 -3.076 1 81.75 76 LYS A N 1
ATOM 576 C CA . LYS A 1 76 ? 19.297 -17.297 -1.813 1 81.75 76 LYS A CA 1
ATOM 577 C C . LYS A 1 76 ? 19.688 -18.219 -0.66 1 81.75 76 LYS A C 1
ATOM 579 O O . LYS A 1 76 ? 20.25 -17.766 0.34 1 81.75 76 LYS A O 1
ATOM 584 N N . HIS A 1 77 ? 19.328 -19.562 -0.77 1 84.88 77 HIS A N 1
ATOM 585 C CA . HIS A 1 77 ? 19.656 -20.562 0.227 1 84.88 77 HIS A CA 1
ATOM 586 C C . HIS A 1 77 ? 20.328 -21.781 -0.418 1 84.88 77 HIS A C 1
ATOM 588 O O . HIS A 1 77 ? 19.719 -22.844 -0.518 1 84.88 77 HIS A O 1
ATOM 594 N N . PRO A 1 78 ? 21.609 -21.641 -0.676 1 88.62 78 PRO A N 1
ATOM 595 C CA . PRO A 1 78 ? 22.297 -22.641 -1.507 1 88.62 78 PRO A CA 1
ATOM 596 C C . PRO A 1 78 ? 22.375 -24 -0.84 1 88.62 78 PRO A C 1
ATOM 598 O O . PRO A 1 78 ? 22.672 -25 -1.504 1 88.62 78 PRO A O 1
ATOM 601 N N . GLN A 1 79 ? 22.156 -24.062 0.386 1 87.44 79 GLN A N 1
ATOM 602 C CA . GLN A 1 79 ? 22.156 -25.344 1.077 1 87.44 79 GLN A CA 1
ATOM 603 C C . GLN A 1 79 ? 20.922 -26.156 0.718 1 87.44 79 GLN A C 1
ATOM 605 O O . GLN A 1 79 ? 20.875 -27.375 0.945 1 87.44 79 GLN A O 1
ATOM 610 N N . ASN A 1 80 ? 19.891 -25.516 0.2 1 88.06 80 ASN A N 1
ATOM 611 C CA . ASN A 1 80 ? 18.672 -26.203 -0.197 1 88.06 80 ASN A CA 1
ATOM 612 C C . ASN A 1 80 ? 18.719 -26.641 -1.657 1 88.06 80 ASN A C 1
ATOM 614 O O . ASN A 1 80 ? 18.656 -25.797 -2.562 1 88.06 80 ASN A O 1
ATOM 618 N N . GLY A 1 81 ? 18.797 -27.891 -1.851 1 90.31 81 GLY A N 1
ATOM 619 C CA . GLY A 1 81 ? 18.766 -28.438 -3.199 1 90.31 81 GLY A CA 1
ATOM 620 C C . GLY A 1 81 ? 17.438 -28.219 -3.904 1 90.31 81 GLY A C 1
ATOM 621 O O . GLY A 1 81 ? 16.375 -28.25 -3.273 1 90.31 81 GLY A O 1
ATOM 622 N N . LEU A 1 82 ? 17.5 -27.984 -5.25 1 91.62 82 LEU A N 1
ATOM 623 C CA . LEU A 1 82 ? 16.312 -27.766 -6.07 1 91.62 82 LEU A CA 1
ATOM 624 C C . LEU A 1 82 ? 16.562 -28.172 -7.516 1 91.62 82 LEU A C 1
ATOM 626 O O . LEU A 1 82 ? 17.594 -27.828 -8.094 1 91.62 82 LEU A O 1
ATOM 630 N N . THR A 1 83 ? 15.656 -28.891 -8.039 1 93.06 83 THR A N 1
ATOM 631 C CA . THR A 1 83 ? 15.852 -29.406 -9.398 1 93.06 83 THR A CA 1
ATOM 632 C C . THR A 1 83 ? 15.945 -28.25 -10.391 1 93.06 83 THR A C 1
ATOM 634 O O . THR A 1 83 ? 15.273 -27.234 -10.25 1 93.06 83 THR A O 1
ATOM 637 N N . THR A 1 84 ? 16.734 -28.406 -11.461 1 94.31 84 THR A N 1
ATOM 638 C CA . THR A 1 84 ? 16.828 -27.422 -12.523 1 94.31 84 THR A CA 1
ATOM 639 C C . THR A 1 84 ? 15.758 -27.656 -13.594 1 94.31 84 THR A C 1
ATOM 641 O O . THR A 1 84 ? 15.602 -26.844 -14.508 1 94.31 84 THR A O 1
ATOM 644 N N . ASP A 1 85 ? 14.977 -28.734 -13.484 1 93.38 85 ASP A N 1
ATOM 645 C CA . ASP A 1 85 ? 13.859 -28.984 -14.398 1 93.38 85 ASP A CA 1
ATOM 646 C C . ASP A 1 85 ? 12.883 -27.797 -14.406 1 93.38 85 ASP A C 1
ATOM 648 O O . ASP A 1 85 ? 12.219 -27.547 -15.414 1 93.38 85 ASP A O 1
ATOM 652 N N . ARG A 1 86 ? 12.93 -27.109 -13.312 1 94.31 86 ARG A N 1
ATOM 653 C CA . ARG A 1 86 ? 12.047 -25.953 -13.172 1 94.31 86 ARG A CA 1
ATOM 654 C C . ARG A 1 86 ? 12.312 -24.938 -14.273 1 94.31 86 ARG A C 1
ATOM 656 O O . ARG A 1 86 ? 11.398 -24.234 -14.703 1 94.31 86 ARG A O 1
ATOM 663 N N . CYS A 1 87 ? 13.562 -24.844 -14.703 1 95.88 87 CYS A N 1
ATOM 664 C CA . CYS A 1 87 ? 13.914 -23.906 -15.766 1 95.88 87 CYS A CA 1
ATOM 665 C C . CYS A 1 87 ? 13.281 -24.328 -17.094 1 95.88 87 CYS A C 1
ATOM 667 O O . CYS A 1 87 ? 12.773 -23.484 -17.828 1 95.88 87 CYS A O 1
ATOM 669 N N . ASP A 1 88 ? 13.297 -25.641 -17.391 1 95.62 88 ASP A N 1
ATOM 670 C CA . ASP A 1 88 ? 12.664 -26.172 -18.594 1 95.62 88 ASP A CA 1
ATOM 671 C C . ASP A 1 88 ? 11.156 -25.922 -18.578 1 95.62 88 ASP A C 1
ATOM 673 O O . ASP A 1 88 ? 10.562 -25.562 -19.594 1 95.62 88 ASP A O 1
ATOM 677 N N . VAL A 1 89 ? 10.625 -26.141 -17.453 1 94.06 89 VAL A N 1
ATOM 678 C CA . VAL A 1 89 ? 9.195 -25.953 -17.266 1 94.06 89 VAL A CA 1
ATOM 679 C C . VAL A 1 89 ? 8.828 -24.484 -17.516 1 94.06 89 VAL A C 1
ATOM 681 O O . VAL A 1 89 ? 7.875 -24.188 -18.25 1 94.06 89 VAL A O 1
ATOM 684 N N . GLU A 1 90 ? 9.586 -23.547 -16.875 1 96 90 GLU A N 1
ATOM 685 C CA . GLU A 1 90 ? 9.32 -22.125 -17.031 1 96 90 GLU A CA 1
ATOM 686 C C . GLU A 1 90 ? 9.352 -21.719 -18.516 1 96 90 GLU A C 1
ATOM 688 O O . GLU A 1 90 ? 8.438 -21.062 -19 1 96 90 GLU A O 1
ATOM 693 N N . VAL A 1 91 ? 10.32 -22.172 -19.234 1 95.75 91 VAL A N 1
ATOM 694 C CA . VAL A 1 91 ? 10.484 -21.812 -20.641 1 95.75 91 VAL A CA 1
ATOM 695 C C . VAL A 1 91 ? 9.344 -22.406 -21.453 1 95.75 91 VAL A C 1
ATOM 697 O O . VAL A 1 91 ? 8.789 -21.734 -22.328 1 95.75 91 VAL A O 1
ATOM 700 N N . ALA A 1 92 ? 9.016 -23.656 -21.203 1 92.88 92 ALA A N 1
ATOM 701 C CA . ALA A 1 92 ? 7.926 -24.297 -21.938 1 92.88 92 ALA A CA 1
ATOM 702 C C . ALA A 1 92 ? 6.617 -23.531 -21.734 1 92.88 92 ALA A C 1
ATOM 704 O O . ALA A 1 92 ? 5.875 -23.312 -22.703 1 92.88 92 ALA A O 1
ATOM 705 N N . CYS A 1 93 ? 6.352 -23.188 -20.516 1 92.69 93 CYS A N 1
ATOM 706 C CA . CYS A 1 93 ? 5.137 -22.438 -20.219 1 92.69 93 CYS A CA 1
ATOM 707 C C . CYS A 1 93 ? 5.137 -21.094 -20.938 1 92.69 93 CYS A C 1
ATOM 709 O O . CYS A 1 93 ? 4.145 -20.719 -21.562 1 92.69 93 CYS A O 1
ATOM 711 N N . MET A 1 94 ? 6.223 -20.328 -20.828 1 93.31 94 MET A N 1
ATOM 712 C CA . MET A 1 94 ? 6.316 -19.016 -21.422 1 93.31 94 MET A CA 1
ATOM 713 C C . MET A 1 94 ? 6.137 -19.094 -22.938 1 93.31 94 MET A C 1
ATOM 715 O O . MET A 1 94 ? 5.434 -18.266 -23.531 1 93.31 94 MET A O 1
ATOM 719 N N . LYS A 1 95 ? 6.742 -20.078 -23.562 1 91.06 95 LYS A N 1
ATOM 720 C CA . LYS A 1 95 ? 6.637 -20.234 -25.016 1 91.06 95 LYS A CA 1
ATOM 721 C C . LYS A 1 95 ? 5.207 -20.562 -25.438 1 91.06 95 LYS A C 1
ATOM 723 O O . LYS A 1 95 ? 4.699 -20.031 -26.422 1 91.06 95 LYS A O 1
ATOM 728 N N . GLU A 1 96 ? 4.633 -21.453 -24.719 1 88 96 GLU A N 1
ATOM 729 C CA . GLU A 1 96 ? 3.25 -21.812 -25.016 1 88 96 GLU A CA 1
ATOM 730 C C . GLU A 1 96 ? 2.32 -20.625 -24.844 1 88 96 GLU A C 1
ATOM 732 O O . GLU A 1 96 ? 1.432 -20.391 -25.672 1 88 96 GLU A O 1
ATOM 737 N N . LEU A 1 97 ? 2.479 -19.922 -23.781 1 88.38 97 LEU A N 1
ATOM 738 C CA . LEU A 1 97 ? 1.626 -18.781 -23.484 1 88.38 97 LEU A CA 1
ATOM 739 C C . LEU A 1 97 ? 1.834 -17.672 -24.516 1 88.38 97 LEU A C 1
ATOM 741 O O . LEU A 1 97 ? 0.901 -16.938 -24.844 1 88.38 97 LEU A O 1
ATOM 745 N N . GLU A 1 98 ? 3.029 -17.469 -24.969 1 85.62 98 GLU A N 1
ATOM 746 C CA . GLU A 1 98 ? 3.289 -16.516 -26.047 1 85.62 98 GLU A CA 1
ATOM 747 C C . GLU A 1 98 ? 2.438 -16.828 -27.281 1 85.62 98 GLU A C 1
ATOM 749 O O . GLU A 1 98 ? 1.921 -15.914 -27.922 1 85.62 98 GLU A O 1
ATOM 754 N N . LEU A 1 99 ? 2.295 -18.062 -27.562 1 79.88 99 LEU A N 1
ATOM 755 C CA . LEU A 1 99 ? 1.5 -18.484 -28.703 1 79.88 99 LEU A CA 1
ATOM 756 C C . LEU A 1 99 ? 0.014 -18.25 -28.453 1 79.88 99 LEU A C 1
ATOM 758 O O . LEU A 1 99 ? -0.711 -17.828 -29.359 1 79.88 99 LEU A O 1
ATOM 762 N N . LEU A 1 100 ? -0.395 -18.484 -27.297 1 76.62 100 LEU A N 1
ATOM 763 C CA . LEU A 1 100 ? -1.811 -18.406 -26.953 1 76.62 100 LEU A CA 1
ATOM 764 C C . LEU A 1 100 ? -2.244 -16.953 -26.797 1 76.62 100 LEU A C 1
ATOM 766 O O . LEU A 1 100 ? -3.414 -16.625 -27 1 76.62 100 LEU A O 1
ATOM 770 N N . GLN A 1 101 ? -1.38 -16.125 -26.219 1 75.38 101 GLN A N 1
ATOM 771 C CA . GLN A 1 101 ? -1.7 -14.734 -25.938 1 75.38 101 GLN A CA 1
ATOM 772 C C . GLN A 1 101 ? -2.227 -14.031 -27.172 1 75.38 101 GLN A C 1
ATOM 774 O O . GLN A 1 101 ? -3.055 -13.125 -27.078 1 75.38 101 GLN A O 1
ATOM 779 N N . ARG A 1 102 ? -1.82 -14.367 -28.281 1 66.81 102 ARG A N 1
ATOM 780 C CA . ARG A 1 102 ? -2.303 -13.781 -29.531 1 66.81 102 ARG A CA 1
ATOM 781 C C . ARG A 1 102 ? -3.791 -14.047 -29.719 1 66.81 102 ARG A C 1
ATOM 783 O O . ARG A 1 102 ? -4.504 -13.219 -30.297 1 66.81 102 ARG A O 1
ATOM 790 N N . GLN A 1 103 ? -4.234 -15.07 -29.109 1 65.94 103 GLN A N 1
ATOM 791 C CA . GLN A 1 103 ? -5.629 -15.477 -29.25 1 65.94 103 GLN A CA 1
ATOM 792 C C . GLN A 1 103 ? -6.477 -14.922 -28.109 1 65.94 103 GLN A C 1
ATOM 794 O O . GLN A 1 103 ? -7.66 -14.641 -28.281 1 65.94 103 GLN A O 1
ATOM 799 N N . TRP A 1 104 ? -5.867 -14.742 -26.938 1 68.25 104 TRP A N 1
ATOM 800 C CA . TRP A 1 104 ? -6.602 -14.383 -25.734 1 68.25 104 TRP A CA 1
ATOM 801 C C . TRP A 1 104 ? -6.922 -12.891 -25.719 1 68.25 104 TRP A C 1
ATOM 803 O O . TRP A 1 104 ? -7.906 -12.469 -25.094 1 68.25 104 TRP A O 1
ATOM 813 N N . VAL A 1 105 ? -6.09 -11.906 -26.141 1 56.47 105 VAL A N 1
ATOM 814 C CA . VAL A 1 105 ? -6.277 -10.461 -26.094 1 56.47 105 VAL A CA 1
ATOM 815 C C . VAL A 1 105 ? -7.645 -10.094 -26.656 1 56.47 105 VAL A C 1
ATOM 817 O O . VAL A 1 105 ? -8.297 -9.172 -26.156 1 56.47 105 VAL A O 1
ATOM 820 N N . ALA A 1 106 ? -8.289 -10.758 -27.562 1 51.56 106 ALA A N 1
ATOM 821 C CA . ALA A 1 106 ? -9.516 -10.375 -28.25 1 51.56 106 ALA A CA 1
ATOM 822 C C . ALA A 1 106 ? -10.719 -10.453 -27.312 1 51.56 106 ALA A C 1
ATOM 824 O O . ALA A 1 106 ? -11.719 -9.773 -27.531 1 51.56 106 ALA A O 1
ATOM 825 N N . SER A 1 107 ? -10.648 -11.078 -26.25 1 48.72 107 SER A N 1
ATOM 826 C CA . SER A 1 107 ? -11.883 -11.359 -25.531 1 48.72 107 SER A CA 1
ATOM 827 C C . SER A 1 107 ? -11.945 -10.562 -24.234 1 48.72 107 SER A C 1
ATOM 829 O O . SER A 1 107 ? -12.898 -10.688 -23.453 1 48.72 107 SER A O 1
ATOM 831 N N . ASN A 1 108 ? -10.984 -9.578 -24.016 1 53.56 108 ASN A N 1
ATOM 832 C CA . ASN A 1 108 ? -10.945 -9.258 -22.594 1 53.56 108 ASN A CA 1
ATOM 833 C C . ASN A 1 108 ? -11.875 -8.094 -22.25 1 53.56 108 ASN A C 1
ATOM 835 O O . ASN A 1 108 ? -11.781 -7.023 -22.844 1 53.56 108 ASN A O 1
ATOM 839 N N . ALA A 1 109 ? -13.086 -8.422 -21.641 1 61.81 109 ALA A N 1
ATOM 840 C CA . ALA A 1 109 ? -14.164 -7.59 -21.109 1 61.81 109 ALA A CA 1
ATOM 841 C C . ALA A 1 109 ? -13.672 -6.738 -19.938 1 61.81 109 ALA A C 1
ATOM 843 O O . ALA A 1 109 ? -14.477 -6.09 -19.25 1 61.81 109 ALA A O 1
ATOM 844 N N . THR A 1 110 ? -12.328 -6.848 -19.688 1 66.69 110 THR A N 1
ATOM 845 C CA . THR A 1 110 ? -11.812 -6.059 -18.578 1 66.69 110 THR A CA 1
ATOM 846 C C . THR A 1 110 ? -10.844 -4.988 -19.078 1 66.69 110 THR A C 1
ATOM 848 O O . THR A 1 110 ? -10.438 -5.004 -20.234 1 66.69 110 THR A O 1
ATOM 851 N N . GLY A 1 111 ? -10.672 -3.99 -18.359 1 70.31 111 GLY A N 1
ATOM 852 C CA . GLY A 1 111 ? -9.711 -2.947 -18.672 1 70.31 111 GLY A CA 1
ATOM 853 C C . GLY A 1 111 ? -8.266 -3.416 -18.578 1 70.31 111 GLY A C 1
ATOM 854 O O . GLY A 1 111 ? -7.344 -2.602 -18.609 1 70.31 111 GLY A O 1
ATOM 855 N N . PHE A 1 112 ? -8.133 -4.785 -18.484 1 76.5 112 PHE A N 1
ATOM 856 C CA . PHE A 1 112 ? -6.789 -5.328 -18.312 1 76.5 112 PHE A CA 1
ATOM 857 C C . PHE A 1 112 ? -6.461 -6.328 -19.422 1 76.5 112 PHE A C 1
ATOM 859 O O . PHE A 1 112 ? -7.344 -7.031 -19.906 1 76.5 112 PHE A O 1
ATOM 866 N N . ILE A 1 113 ? -5.266 -6.301 -19.844 1 78.31 113 ILE A N 1
ATOM 867 C CA . ILE A 1 113 ? -4.715 -7.348 -20.703 1 78.31 113 ILE A CA 1
ATOM 868 C C . ILE A 1 113 ? -3.594 -8.078 -19.953 1 78.31 113 ILE A C 1
ATOM 870 O O . ILE A 1 113 ? -2.666 -7.445 -19.453 1 78.31 113 ILE A O 1
ATOM 874 N N . ILE A 1 114 ? -3.746 -9.352 -19.766 1 85.56 114 ILE A N 1
ATOM 875 C CA . ILE A 1 114 ? -2.783 -10.133 -19 1 85.56 114 ILE A CA 1
ATOM 876 C C . ILE A 1 114 ? -1.913 -10.953 -19.953 1 85.56 114 ILE A C 1
ATOM 878 O O . ILE A 1 114 ? -2.426 -11.633 -20.844 1 85.56 114 ILE A O 1
ATOM 882 N N . ARG A 1 115 ? -0.604 -10.805 -19.766 1 85.44 115 ARG A N 1
ATOM 883 C CA . ARG A 1 115 ? 0.379 -11.5 -20.594 1 85.44 115 ARG A CA 1
ATOM 884 C C . ARG A 1 115 ? 1.506 -12.07 -19.75 1 85.44 115 ARG A C 1
ATOM 886 O O . ARG A 1 115 ? 1.513 -11.906 -18.531 1 85.44 115 ARG A O 1
ATOM 893 N N . THR A 1 116 ? 2.293 -12.914 -20.328 1 91.12 116 THR A N 1
ATOM 894 C CA . THR A 1 116 ? 3.582 -13.344 -19.797 1 91.12 116 THR A CA 1
ATOM 895 C C . THR A 1 116 ? 4.727 -12.805 -20.656 1 91.12 116 THR A C 1
ATOM 897 O O . THR A 1 116 ? 4.602 -12.711 -21.875 1 91.12 116 THR A O 1
ATOM 900 N N . PRO A 1 117 ? 5.797 -12.336 -20 1 90.44 117 PRO A N 1
ATOM 901 C CA . PRO A 1 117 ? 6.934 -11.891 -20.797 1 90.44 117 PRO A CA 1
ATOM 902 C C . PRO A 1 117 ? 7.43 -12.961 -21.766 1 90.44 117 PRO A C 1
ATOM 904 O O . PRO A 1 117 ? 7.297 -14.156 -21.484 1 90.44 117 PRO A O 1
ATOM 907 N N . LYS A 1 118 ? 7.996 -12.516 -22.812 1 91.25 118 LYS A N 1
ATOM 908 C CA . LYS A 1 118 ? 8.547 -13.453 -23.781 1 91.25 118 LYS A CA 1
ATOM 909 C C . LYS A 1 118 ? 9.867 -14.047 -23.297 1 91.25 118 LYS A C 1
ATOM 911 O O . LYS A 1 118 ? 10.688 -13.344 -22.703 1 91.25 118 LYS A O 1
ATOM 916 N N . CYS A 1 119 ? 9.977 -15.328 -23.5 1 95.19 119 CYS A N 1
ATOM 917 C CA . CYS A 1 119 ? 11.289 -15.938 -23.375 1 95.19 119 CYS A CA 1
ATOM 918 C C . CYS A 1 119 ? 12.086 -15.773 -24.672 1 95.19 119 CYS A C 1
ATOM 920 O O . CYS A 1 119 ? 11.773 -16.406 -25.672 1 95.19 119 CYS A O 1
ATOM 922 N N . LEU A 1 120 ? 13.125 -15.008 -24.703 1 94.94 120 LEU A N 1
ATOM 923 C CA . LEU A 1 120 ? 13.859 -14.625 -25.906 1 94.94 120 LEU A CA 1
ATOM 924 C C . LEU A 1 120 ? 14.945 -15.641 -26.219 1 94.94 120 LEU A C 1
ATOM 926 O O . LEU A 1 120 ? 15.305 -15.828 -27.391 1 94.94 120 LEU A O 1
ATOM 930 N N . PHE A 1 121 ? 15.5 -16.234 -25.234 1 96.62 121 PHE A N 1
ATOM 931 C CA . PHE A 1 121 ? 16.609 -17.172 -25.375 1 96.62 121 PHE A CA 1
ATOM 932 C C . PHE A 1 121 ? 16.656 -18.141 -24.203 1 96.62 121 PHE A C 1
ATOM 934 O O . PHE A 1 121 ? 16.312 -17.797 -23.078 1 96.62 121 PHE A O 1
ATOM 941 N N . TYR A 1 122 ? 17.031 -19.406 -24.5 1 97.44 122 TYR A N 1
ATOM 942 C CA . TYR A 1 122 ? 17.219 -20.406 -23.453 1 97.44 122 TYR A CA 1
ATOM 943 C C . TYR A 1 122 ? 18.359 -21.344 -23.797 1 97.44 122 TYR A C 1
ATOM 945 O O . TYR A 1 122 ? 18.344 -22.016 -24.844 1 97.44 122 TYR A O 1
ATOM 953 N N . ASP A 1 123 ? 19.344 -21.297 -22.969 1 97.38 123 ASP A N 1
ATOM 954 C CA . ASP A 1 123 ? 20.406 -22.297 -23.047 1 97.38 123 ASP A CA 1
ATOM 955 C C . ASP A 1 123 ? 20.141 -23.453 -22.094 1 97.38 123 ASP A C 1
ATOM 957 O O . ASP A 1 123 ? 20.328 -23.328 -20.875 1 97.38 123 ASP A O 1
ATOM 961 N N . VAL A 1 124 ? 19.844 -24.609 -22.609 1 95.44 124 VAL A N 1
ATOM 962 C CA . VAL A 1 124 ? 19.391 -25.75 -21.844 1 95.44 124 VAL A CA 1
ATOM 963 C C . VAL A 1 124 ? 20.531 -26.297 -20.984 1 95.44 124 VAL A C 1
ATOM 965 O O . VAL A 1 124 ? 20.312 -26.797 -19.875 1 95.44 124 VAL A O 1
ATOM 968 N N . GLU A 1 125 ? 21.719 -26.219 -21.453 1 95 125 GLU A N 1
ATOM 969 C CA . GLU A 1 125 ? 22.875 -26.781 -20.766 1 95 125 GLU A CA 1
ATOM 970 C C . GLU A 1 125 ? 23.203 -25.984 -19.516 1 95 125 GLU A C 1
ATOM 972 O O . GLU A 1 125 ? 23.422 -26.547 -18.438 1 95 125 GLU A O 1
ATOM 977 N N . THR A 1 126 ? 23.219 -24.719 -19.641 1 95.88 126 THR A N 1
ATOM 978 C CA . THR A 1 126 ? 23.609 -23.875 -18.516 1 95.88 126 THR A CA 1
ATOM 979 C C . THR A 1 126 ? 22.375 -23.406 -17.75 1 95.88 126 THR A C 1
ATOM 981 O O . THR A 1 126 ? 22.484 -22.797 -16.688 1 95.88 126 THR A O 1
ATOM 984 N N . LYS A 1 127 ? 21.203 -23.656 -18.297 1 97.25 127 LYS A N 1
ATOM 985 C CA . LYS A 1 127 ? 19.922 -23.219 -17.734 1 97.25 127 LYS A CA 1
ATOM 986 C C . LYS A 1 127 ? 19.844 -21.703 -17.641 1 97.25 127 LYS A C 1
ATOM 988 O O . LYS A 1 127 ? 19.328 -21.156 -16.672 1 97.25 127 LYS A O 1
ATOM 993 N N . THR A 1 128 ? 20.438 -21.016 -18.578 1 97.69 128 THR A N 1
ATOM 994 C CA . THR A 1 128 ? 20.391 -19.562 -18.703 1 97.69 128 THR A CA 1
ATOM 995 C C . THR A 1 128 ? 19.234 -19.125 -19.594 1 97.69 128 THR A C 1
ATOM 997 O O . THR A 1 128 ? 19.109 -19.609 -20.719 1 97.69 128 THR A O 1
ATOM 1000 N N . GLN A 1 129 ? 18.391 -18.297 -19.062 1 97.75 129 GLN A N 1
ATOM 1001 C CA . GLN A 1 129 ? 17.234 -17.766 -19.781 1 97.75 129 GLN A CA 1
ATOM 1002 C C . GLN A 1 129 ? 17.344 -16.266 -19.969 1 97.75 129 GLN A C 1
ATOM 1004 O O . GLN A 1 129 ? 17.781 -15.547 -19.047 1 97.75 129 GLN A O 1
ATOM 1009 N N . VAL A 1 130 ? 16.953 -15.742 -21.078 1 97.06 130 VAL A N 1
ATOM 1010 C CA . VAL A 1 130 ? 16.797 -14.312 -21.328 1 97.06 130 VAL A CA 1
ATOM 1011 C C . VAL A 1 130 ? 15.32 -13.992 -21.562 1 97.06 130 VAL A C 1
ATOM 1013 O O . VAL A 1 130 ? 14.688 -14.555 -22.469 1 97.06 130 VAL A O 1
ATOM 1016 N N . HIS A 1 131 ? 14.75 -13.18 -20.703 1 95.44 131 HIS A N 1
ATOM 1017 C CA . HIS A 1 131 ? 13.352 -12.789 -20.781 1 95.44 131 HIS A CA 1
ATOM 1018 C C . HIS A 1 131 ? 13.219 -11.32 -21.188 1 95.44 131 HIS A C 1
ATOM 1020 O O . HIS A 1 131 ? 14.117 -10.516 -20.938 1 95.44 131 HIS A O 1
ATOM 1026 N N . GLU A 1 132 ? 12.086 -11 -21.859 1 91.12 132 GLU A N 1
ATOM 1027 C CA . GLU A 1 132 ? 11.688 -9.594 -21.984 1 91.12 132 GLU A CA 1
ATOM 1028 C C . GLU A 1 132 ? 11.602 -8.93 -20.609 1 91.12 132 GLU A C 1
ATOM 1030 O O . GLU A 1 132 ? 11.094 -9.516 -19.656 1 91.12 132 GLU A O 1
ATOM 1035 N N . LEU A 1 133 ? 12.234 -7.785 -20.547 1 87.5 133 LEU A N 1
ATOM 1036 C CA . LEU A 1 133 ? 12.172 -7.035 -19.297 1 87.5 133 LEU A CA 1
ATOM 1037 C C . LEU A 1 133 ? 10.953 -6.117 -19.266 1 87.5 133 LEU A C 1
ATOM 1039 O O . LEU A 1 133 ? 10.766 -5.309 -20.188 1 87.5 133 LEU A O 1
ATOM 1043 N N . GLN A 1 134 ? 10.055 -6.453 -18.375 1 76.5 134 GLN A N 1
ATOM 1044 C CA . GLN A 1 134 ? 8.938 -5.535 -18.188 1 76.5 134 GLN A CA 1
ATOM 1045 C C . GLN A 1 134 ? 9.25 -4.516 -17.094 1 76.5 134 GLN A C 1
ATOM 1047 O O . GLN A 1 134 ? 9.609 -4.891 -15.969 1 76.5 134 GLN A O 1
ATOM 1052 N N . THR A 1 135 ? 9.453 -3.367 -17.562 1 60.09 135 THR A N 1
ATOM 1053 C CA . THR A 1 135 ? 9.75 -2.316 -16.594 1 60.09 135 THR A CA 1
ATOM 1054 C C . THR A 1 135 ? 8.484 -1.893 -15.852 1 60.09 135 THR A C 1
ATOM 1056 O O . THR A 1 135 ? 7.449 -1.648 -16.469 1 60.09 135 THR A O 1
ATOM 1059 N N . THR A 1 136 ? 8.281 -2.527 -14.695 1 57.16 136 THR A N 1
ATOM 1060 C CA . THR A 1 136 ? 7.199 -1.967 -13.906 1 57.16 136 THR A CA 1
ATOM 1061 C C . THR A 1 136 ? 7.387 -0.464 -13.711 1 57.16 136 THR A C 1
ATOM 1063 O O . THR A 1 136 ? 8.516 0.014 -13.586 1 57.16 136 THR A O 1
ATOM 1066 N N . ALA A 1 137 ? 6.523 0.283 -14.375 1 52.03 137 ALA A N 1
ATOM 1067 C CA . ALA A 1 137 ? 6.633 1.728 -14.195 1 52.03 137 ALA A CA 1
ATOM 1068 C C . ALA A 1 137 ? 6.867 2.078 -12.727 1 52.03 137 ALA A C 1
ATOM 1070 O O . ALA A 1 137 ? 6.125 1.633 -11.852 1 52.03 137 ALA A O 1
ATOM 1071 N N . SER A 1 138 ? 8.227 2.203 -12.469 1 61.16 138 SER A N 1
ATOM 1072 C CA . SER A 1 138 ? 8.477 2.686 -11.109 1 61.16 138 SER A CA 1
ATOM 1073 C C . SER A 1 138 ? 7.652 3.936 -10.812 1 61.16 138 SER A C 1
ATOM 1075 O O . SER A 1 138 ? 7.586 4.852 -11.641 1 61.16 138 SER A O 1
ATOM 1077 N N . LEU A 1 139 ? 6.762 3.736 -9.867 1 70.44 139 LEU A N 1
ATOM 1078 C CA . LEU A 1 139 ? 6.051 4.93 -9.414 1 70.44 139 LEU A CA 1
ATOM 1079 C C . LEU A 1 139 ? 7.004 5.902 -8.727 1 70.44 139 LEU A C 1
ATOM 1081 O O . LEU A 1 139 ? 6.582 6.969 -8.266 1 70.44 139 LEU A O 1
ATOM 1085 N N . ARG A 1 140 ? 8.32 5.516 -8.828 1 79.31 140 ARG A N 1
ATOM 1086 C CA . ARG A 1 140 ? 9.305 6.281 -8.07 1 79.31 140 ARG A CA 1
ATOM 1087 C C . ARG A 1 140 ? 9.336 7.734 -8.531 1 79.31 140 ARG A C 1
ATOM 1089 O O . ARG A 1 140 ? 9.25 8.648 -7.711 1 79.31 140 ARG A O 1
ATOM 1096 N N . PRO A 1 141 ? 9.312 7.996 -9.828 1 80 141 PRO A N 1
ATOM 1097 C CA . PRO A 1 141 ? 9.344 9.406 -10.219 1 80 141 PRO A CA 1
ATOM 1098 C C . PRO A 1 141 ? 8.086 10.164 -9.805 1 80 141 PRO A C 1
ATOM 1100 O O . PRO A 1 141 ? 8.172 11.312 -9.344 1 80 141 PRO A O 1
ATOM 1103 N N . GLN A 1 142 ? 6.949 9.492 -9.961 1 78.38 142 GLN A N 1
ATOM 1104 C CA . GLN A 1 142 ? 5.695 10.141 -9.578 1 78.38 142 GLN A CA 1
ATOM 1105 C C . GLN A 1 142 ? 5.637 10.391 -8.078 1 78.38 142 GLN A C 1
ATOM 1107 O O . GLN A 1 142 ? 5.184 11.445 -7.633 1 78.38 142 GLN A O 1
ATOM 1112 N N . CYS A 1 143 ? 6.133 9.398 -7.348 1 85.88 143 CYS A N 1
ATOM 1113 C CA . CYS A 1 143 ? 6.133 9.539 -5.895 1 85.88 143 CYS A CA 1
ATOM 1114 C C . CYS A 1 143 ? 7.07 10.656 -5.461 1 85.88 143 CYS A C 1
ATOM 1116 O O . CYS A 1 143 ? 6.727 11.453 -4.578 1 85.88 143 CYS A O 1
ATOM 1118 N N . ARG A 1 144 ? 8.227 10.742 -6.086 1 88.69 144 ARG A N 1
ATOM 1119 C CA . ARG A 1 144 ? 9.164 11.812 -5.766 1 88.69 144 ARG A CA 1
ATOM 1120 C C . ARG A 1 144 ? 8.578 13.18 -6.117 1 88.69 144 ARG A C 1
ATOM 1122 O O . ARG A 1 144 ? 8.711 14.133 -5.352 1 88.69 144 ARG A O 1
ATOM 1129 N N . GLU A 1 145 ? 7.918 13.188 -7.227 1 86.88 145 GLU A N 1
ATOM 1130 C CA . GLU A 1 145 ? 7.293 14.445 -7.645 1 86.88 145 GLU A CA 1
ATOM 1131 C C . GLU A 1 145 ? 6.172 14.844 -6.688 1 86.88 145 GLU A C 1
ATOM 1133 O O . GLU A 1 145 ? 5.984 16.031 -6.414 1 86.88 145 GLU A O 1
ATOM 1138 N N . MET A 1 146 ? 5.441 13.914 -6.297 1 88.38 146 MET A N 1
ATOM 1139 C CA . MET A 1 146 ? 4.383 14.188 -5.332 1 88.38 146 MET A CA 1
ATOM 1140 C C . MET A 1 146 ? 4.957 14.75 -4.035 1 88.38 146 MET A C 1
ATOM 1142 O O . MET A 1 146 ? 4.438 15.727 -3.496 1 88.38 146 MET A O 1
ATOM 1146 N N . GLY A 1 147 ? 6.047 14.062 -3.531 1 93 147 GLY A N 1
ATOM 1147 C CA . GLY A 1 147 ? 6.715 14.578 -2.346 1 93 147 GLY A CA 1
ATOM 1148 C C . GLY A 1 147 ? 7.172 16.016 -2.498 1 93 147 GLY A C 1
ATOM 1149 O O . GLY A 1 147 ? 6.918 16.844 -1.622 1 93 147 GLY A O 1
ATOM 1150 N N . LYS A 1 148 ? 7.762 16.297 -3.619 1 93.06 148 LYS A N 1
ATOM 1151 C CA . LYS A 1 148 ? 8.25 17.641 -3.9 1 93.06 148 LYS A CA 1
ATOM 1152 C C . LYS A 1 148 ? 7.105 18.656 -3.941 1 93.06 148 LYS A C 1
ATOM 1154 O O . LYS A 1 148 ? 7.211 19.75 -3.383 1 93.06 148 LYS A O 1
ATOM 1159 N N . ALA A 1 149 ? 6.027 18.281 -4.57 1 89.19 149 ALA A N 1
ATOM 1160 C CA . ALA A 1 149 ? 4.859 19.156 -4.691 1 89.19 149 ALA A CA 1
ATOM 1161 C C . ALA A 1 149 ? 4.262 19.453 -3.32 1 89.19 149 ALA A C 1
ATOM 1163 O O . ALA A 1 149 ? 3.895 20.609 -3.039 1 89.19 149 ALA A O 1
ATOM 1164 N N . LEU A 1 150 ? 4.191 18.469 -2.492 1 93.44 150 LEU A N 1
ATOM 1165 C CA . LEU A 1 150 ? 3.619 18.656 -1.161 1 93.44 150 LEU A CA 1
ATOM 1166 C C . LEU A 1 150 ? 4.488 19.562 -0.31 1 93.44 150 LEU A C 1
ATOM 1168 O O . LEU A 1 150 ? 3.975 20.422 0.409 1 93.44 150 LEU A O 1
ATOM 1172 N N . ALA A 1 151 ? 5.812 19.359 -0.422 1 94.62 151 ALA A N 1
ATOM 1173 C CA . ALA A 1 151 ? 6.738 20.234 0.297 1 94.62 151 ALA A CA 1
ATOM 1174 C C . ALA A 1 151 ? 6.555 21.688 -0.117 1 94.62 151 ALA A C 1
ATOM 1176 O O . ALA A 1 151 ? 6.449 22.578 0.735 1 94.62 151 ALA A O 1
ATOM 1177 N N . GLY A 1 152 ? 6.465 21.906 -1.426 1 90.38 152 GLY A N 1
ATOM 1178 C CA . GLY A 1 152 ? 6.293 23.25 -1.933 1 90.38 152 GLY A CA 1
ATOM 1179 C C . GLY A 1 152 ? 4.973 23.875 -1.52 1 90.38 152 GLY A C 1
ATOM 1180 O O . GLY A 1 152 ? 4.918 25.062 -1.182 1 90.38 152 GLY A O 1
ATOM 1181 N N . TYR A 1 153 ? 3.959 23.141 -1.495 1 90 153 TYR A N 1
ATOM 1182 C CA . TYR A 1 153 ? 2.623 23.625 -1.161 1 90 153 TYR A CA 1
ATOM 1183 C C . TYR A 1 153 ? 2.566 24.109 0.279 1 90 153 TYR A C 1
ATOM 1185 O O . TYR A 1 153 ? 2.121 25.234 0.538 1 90 153 TYR A O 1
ATOM 1193 N N . ILE A 1 154 ? 3.021 23.25 1.181 1 94.25 154 ILE A N 1
ATOM 1194 C CA . ILE A 1 154 ? 2.873 23.609 2.588 1 94.25 154 ILE A CA 1
ATOM 1195 C C . ILE A 1 154 ? 3.844 24.734 2.943 1 94.25 154 ILE A C 1
ATOM 1197 O O . ILE A 1 154 ? 3.549 25.562 3.799 1 94.25 154 ILE A O 1
ATOM 1201 N N . ALA A 1 155 ? 5.012 24.781 2.285 1 91.75 155 ALA A N 1
ATOM 1202 C CA . ALA A 1 155 ? 5.949 25.875 2.496 1 91.75 155 ALA A CA 1
ATOM 1203 C C . ALA A 1 155 ? 5.332 27.203 2.084 1 91.75 155 ALA A C 1
ATOM 1205 O O . ALA A 1 155 ? 5.535 28.219 2.75 1 91.75 155 ALA A O 1
ATOM 1206 N N . ARG A 1 156 ? 4.625 27.188 0.998 1 87.62 156 ARG A N 1
ATOM 1207 C CA . ARG A 1 156 ? 3.943 28.406 0.556 1 87.62 156 ARG A CA 1
ATOM 1208 C C . ARG A 1 156 ? 2.889 28.844 1.569 1 87.62 156 ARG A C 1
ATOM 1210 O O . ARG A 1 156 ? 2.752 30.031 1.857 1 87.62 156 ARG A O 1
ATOM 1217 N N . PHE A 1 157 ? 2.215 27.953 2.066 1 90.38 157 PHE A N 1
ATOM 1218 C CA . PHE A 1 157 ? 1.227 28.266 3.094 1 90.38 157 PHE A CA 1
ATOM 1219 C C . PHE A 1 157 ? 1.891 28.875 4.32 1 90.38 157 PHE A C 1
ATOM 1221 O O . PHE A 1 157 ? 1.388 29.859 4.879 1 90.38 157 PHE A O 1
ATOM 1228 N N . HIS A 1 158 ? 3.002 28.234 4.75 1 90.62 158 HIS A N 1
ATOM 1229 C CA . HIS A 1 158 ? 3.756 28.766 5.879 1 90.62 158 HIS A CA 1
ATOM 1230 C C . HIS A 1 158 ? 4.176 30.203 5.637 1 90.62 158 HIS A C 1
ATOM 1232 O O . HIS A 1 158 ? 4.152 31.031 6.555 1 90.62 158 HIS A O 1
ATOM 1238 N N . SER A 1 159 ? 4.535 30.484 4.484 1 85.44 159 SER A N 1
ATOM 1239 C CA . SER A 1 159 ? 5 31.828 4.152 1 85.44 159 SER A CA 1
ATOM 1240 C C . SER A 1 159 ? 3.861 32.844 4.227 1 85.44 159 SER A C 1
ATOM 1242 O O . SER A 1 159 ? 4.082 34 4.562 1 85.44 159 SER A O 1
ATOM 1244 N N . LEU A 1 160 ? 2.684 32.406 3.955 1 75.88 160 LEU A N 1
ATOM 1245 C CA . LEU A 1 160 ? 1.511 33.281 4.023 1 75.88 160 LEU A CA 1
ATOM 1246 C C . LEU A 1 160 ? 1.163 33.594 5.473 1 75.88 160 LEU A C 1
ATOM 1248 O O . LEU A 1 160 ? 0.734 34.719 5.777 1 75.88 160 LEU A O 1
ATOM 1252 N N . GLY A 1 161 ? 1.35 32.594 6.27 1 66.44 161 GLY A N 1
ATOM 1253 C CA . GLY A 1 161 ? 1.008 32.75 7.676 1 66.44 161 GLY A CA 1
ATOM 1254 C C . GLY A 1 161 ? 2.023 33.562 8.453 1 66.44 161 GLY A C 1
ATOM 1255 O O . GLY A 1 161 ? 1.749 34 9.578 1 66.44 161 GLY A O 1
ATOM 1256 N N . ALA A 1 162 ? 3.318 33.656 7.98 1 58.06 162 ALA A N 1
ATOM 1257 C CA . ALA A 1 162 ? 4.406 34.344 8.648 1 58.06 162 ALA A CA 1
ATOM 1258 C C . ALA A 1 162 ? 4.141 35.875 8.688 1 58.06 162 ALA A C 1
ATOM 1260 O O . ALA A 1 162 ? 4.812 36.594 9.414 1 58.06 162 ALA A O 1
ATOM 1261 N N . ILE A 1 163 ? 3.24 36.5 8.031 1 55.34 163 ILE A N 1
ATOM 1262 C CA . ILE A 1 163 ? 3.113 37.938 7.957 1 55.34 163 ILE A CA 1
ATOM 1263 C C . ILE A 1 163 ? 2.273 38.438 9.125 1 55.34 163 ILE A C 1
ATOM 1265 O O . ILE A 1 163 ? 1.063 38.219 9.18 1 55.34 163 ILE A O 1
ATOM 1269 N N . PRO A 1 164 ? 2.971 38.781 10.305 1 52.78 164 PRO A N 1
ATOM 1270 C CA . PRO A 1 164 ? 2.186 39.406 11.375 1 52.78 164 PRO A CA 1
ATOM 1271 C C . PRO A 1 164 ? 1.413 40.625 10.898 1 52.78 164 PRO A C 1
ATOM 1273 O O . PRO A 1 164 ? 1.831 41.312 9.953 1 52.78 164 PRO A O 1
ATOM 1276 N N . PRO A 1 165 ? 0.034 40.844 11.352 1 50.28 165 PRO A N 1
ATOM 1277 C CA . PRO A 1 165 ? -0.625 42.094 10.977 1 50.28 165 PRO A CA 1
ATOM 1278 C C . PRO A 1 165 ? 0.193 43.312 11.359 1 50.28 165 PRO A C 1
ATOM 1280 O O . PRO A 1 165 ? 0.663 43.438 12.5 1 50.28 165 PRO A O 1
ATOM 1283 N N . GLY A 1 166 ? 1.145 43.844 10.75 1 43.88 166 GLY A N 1
ATOM 1284 C CA . GLY A 1 166 ? 1.663 45.156 11.117 1 43.88 166 GLY A CA 1
ATOM 1285 C C . GLY A 1 166 ? 0.58 46.125 11.547 1 43.88 166 GLY A C 1
ATOM 1286 O O . GLY A 1 166 ? -0.602 45.906 11.273 1 43.88 166 GLY A O 1
ATOM 1287 N N . ASN A 1 167 ? 0.792 47.188 12.703 1 40.88 167 ASN A N 1
ATOM 1288 C CA . ASN A 1 167 ? -0.008 48.312 13.125 1 40.88 167 ASN A CA 1
ATOM 1289 C C . ASN A 1 167 ? -0.685 49 11.945 1 40.88 167 ASN A C 1
ATOM 1291 O O . ASN A 1 167 ? -1.429 49.969 12.125 1 40.88 167 ASN A O 1
ATOM 1295 N N . GLY A 1 168 ? 0.066 49.469 10.797 1 37.47 168 GLY A N 1
ATOM 1296 C CA . GLY A 1 168 ? -0.448 50.469 9.867 1 37.47 168 GLY A CA 1
ATOM 1297 C C . GLY A 1 168 ? -1.634 49.969 9.062 1 37.47 168 GLY A C 1
ATOM 1298 O O . GLY A 1 168 ? -1.993 48.781 9.133 1 37.47 168 GLY A O 1
ATOM 1299 N N . ALA A 1 169 ? -2.271 50.938 8.156 1 39.72 169 ALA A N 1
ATOM 1300 C CA . ALA A 1 169 ? -3.439 51 7.281 1 39.72 169 ALA A CA 1
ATOM 1301 C C . ALA A 1 169 ? -3.557 49.719 6.453 1 39.72 169 ALA A C 1
ATOM 1303 O O . ALA A 1 169 ? -4.664 49.281 6.117 1 39.72 169 ALA A O 1
ATOM 1304 N N . ASP A 1 170 ? -2.551 49.312 5.805 1 37.97 170 ASP A N 1
ATOM 1305 C CA . ASP A 1 170 ? -2.66 48.312 4.742 1 37.97 170 ASP A CA 1
ATOM 1306 C C . ASP A 1 170 ? -2.832 46.906 5.324 1 37.97 170 ASP A C 1
ATOM 1308 O O . ASP A 1 170 ? -2.504 45.938 4.672 1 37.97 170 ASP A O 1
ATOM 1312 N N . SER A 1 171 ? -2.965 46.719 6.445 1 40.5 171 SER A N 1
ATOM 1313 C CA . SER A 1 171 ? -3.344 45.5 7.191 1 40.5 171 SER A CA 1
ATOM 1314 C C . SER A 1 171 ? -4.57 44.844 6.574 1 40.5 171 SER A C 1
ATOM 1316 O O . SER A 1 171 ? -5.266 44.062 7.242 1 40.5 171 SER A O 1
ATOM 1318 N N . MET A 1 172 ? -5.086 45.469 5.711 1 40.34 172 MET A N 1
ATOM 1319 C CA . MET A 1 172 ? -6.312 45.031 5.051 1 40.34 172 MET A CA 1
ATOM 1320 C C . MET A 1 172 ? -6.309 43.5 4.84 1 40.34 172 MET A C 1
ATOM 1322 O O . MET A 1 172 ? -7.371 42.875 4.785 1 40.34 172 MET A O 1
ATOM 1326 N N . GLY A 1 173 ? -5.227 43 4.262 1 40.44 173 GLY A N 1
ATOM 1327 C CA . GLY A 1 173 ? -5.246 41.625 3.758 1 40.44 173 GLY A CA 1
ATOM 1328 C C . GLY A 1 173 ? -5.004 40.594 4.84 1 40.44 173 GLY A C 1
ATOM 1329 O O . GLY A 1 173 ? -4.613 39.469 4.543 1 40.44 173 GLY A O 1
ATOM 1330 N N . ARG A 1 174 ? -4.613 40.938 5.969 1 49.53 174 ARG A N 1
ATOM 1331 C CA . ARG A 1 174 ? -4.309 40.094 7.121 1 49.53 174 ARG A CA 1
ATOM 1332 C C . ARG A 1 174 ? -5.379 39.031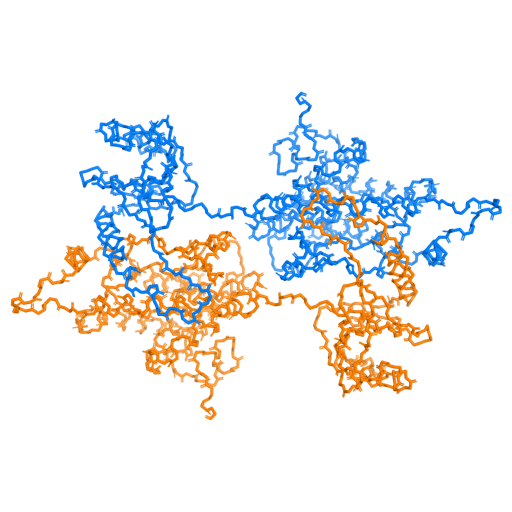 7.316 1 49.53 174 ARG A C 1
ATOM 1334 O O . ARG A 1 174 ? -6.559 39.344 7.473 1 49.53 174 ARG A O 1
ATOM 1341 N N . SER A 1 175 ? -5.059 37.656 6.934 1 60.31 175 SER A N 1
ATOM 1342 C CA . SER A 1 175 ? -5.945 36.531 6.559 1 60.31 175 SER A CA 1
ATOM 1343 C C . SER A 1 175 ? -6.793 36.094 7.742 1 60.31 175 SER A C 1
ATOM 1345 O O . SER A 1 175 ? -6.414 36.281 8.898 1 60.31 175 SER A O 1
ATOM 1347 N N . ASN A 1 176 ? -8.023 36.281 7.801 1 76.38 176 ASN A N 1
ATOM 1348 C CA . ASN A 1 176 ? -9.039 35.688 8.656 1 76.38 176 ASN A CA 1
ATOM 1349 C C . ASN A 1 176 ? -8.484 34.469 9.414 1 76.38 176 ASN A C 1
ATOM 1351 O O . ASN A 1 176 ? -8.859 34.219 10.555 1 76.38 176 ASN A O 1
ATOM 1355 N N . ILE A 1 177 ? -7.238 34.062 9.031 1 83.81 177 ILE A N 1
ATOM 1356 C CA . ILE A 1 177 ? -6.715 32.875 9.648 1 83.81 177 ILE A CA 1
ATOM 1357 C C . ILE A 1 177 ? -5.973 33.219 10.938 1 83.81 177 ILE A C 1
ATOM 1359 O O . ILE A 1 177 ? -6.137 32.562 11.961 1 83.81 177 ILE A O 1
ATOM 1363 N N . TRP A 1 178 ? -5.188 34.344 10.938 1 82.25 178 TRP A N 1
ATOM 1364 C CA . TRP A 1 178 ? -4.395 34.719 12.102 1 82.25 178 TRP A CA 1
ATOM 1365 C C . TRP A 1 178 ? -5.297 35.031 13.297 1 82.25 178 TRP A C 1
ATOM 1367 O O . TRP A 1 178 ? -5.004 34.625 14.422 1 82.25 178 TRP A O 1
ATOM 1377 N N . SER A 1 179 ? -6.332 35.719 12.969 1 82.94 179 SER A N 1
ATOM 1378 C CA . SER A 1 179 ? -7.246 36.125 14.039 1 82.94 179 SER A CA 1
ATOM 1379 C C . SER A 1 179 ? -7.887 34.906 14.688 1 82.94 179 SER A C 1
ATOM 1381 O O . SER A 1 179 ? -8.062 34.844 15.906 1 82.94 179 SER A O 1
ATOM 1383 N N . VAL A 1 180 ? -8.133 33.938 13.922 1 87.12 180 VAL A N 1
ATOM 1384 C CA . VAL A 1 180 ? -8.852 32.781 14.453 1 87.12 180 VAL A CA 1
ATOM 1385 C C . VAL A 1 180 ? -7.871 31.844 15.172 1 87.12 180 VAL A C 1
ATOM 1387 O O . VAL A 1 180 ? -8.195 31.281 16.219 1 87.12 180 VAL A O 1
ATOM 1390 N N . VAL A 1 181 ? -6.652 31.734 14.711 1 87.06 181 VAL A N 1
ATOM 1391 C CA . VAL A 1 181 ? -5.707 30.781 15.289 1 87.06 181 VAL A CA 1
ATOM 1392 C C . VAL A 1 181 ? -5.141 31.344 16.594 1 87.06 181 VAL A C 1
ATOM 1394 O O . VAL A 1 181 ? -4.637 30.594 17.438 1 87.06 181 VAL A O 1
ATOM 1397 N N . THR A 1 182 ? -5.227 32.656 16.766 1 85 182 THR A N 1
ATOM 1398 C CA . THR A 1 182 ? -4.633 33.25 17.953 1 85 182 THR A CA 1
ATOM 1399 C C . THR A 1 182 ? -5.684 33.438 19.047 1 85 182 THR A C 1
ATOM 1401 O O . THR A 1 182 ? -5.363 33.906 20.156 1 85 182 THR A O 1
ATOM 1404 N N . ARG A 1 183 ? -6.887 33.094 18.75 1 85.81 183 ARG A N 1
ATOM 1405 C CA . ARG A 1 183 ? -7.949 33.25 19.734 1 85.81 183 ARG A CA 1
ATOM 1406 C C . ARG A 1 183 ? -7.715 32.344 20.922 1 85.81 183 ARG A C 1
ATOM 1408 O O . ARG A 1 183 ? -8.086 32.656 22.062 1 85.81 183 ARG A O 1
ATOM 1415 N N . SER A 1 184 ? -7.227 31.203 20.625 1 85.75 184 SER A N 1
ATOM 1416 C CA . SER A 1 184 ? -6.949 30.219 21.656 1 85.75 184 SER A CA 1
ATOM 1417 C C . SER A 1 184 ? -5.664 29.453 21.359 1 85.75 184 SER A C 1
ATOM 1419 O O . SER A 1 184 ? -5.312 29.25 20.203 1 85.75 184 SER A O 1
ATOM 1421 N N . ASN A 1 185 ? -5.055 29.125 22.422 1 87.88 185 ASN A N 1
ATOM 1422 C CA . ASN A 1 185 ? -3.848 28.328 22.234 1 87.88 185 ASN A CA 1
ATOM 1423 C C . ASN A 1 185 ? -4.062 26.875 22.656 1 87.88 185 ASN A C 1
ATOM 1425 O O . ASN A 1 185 ? -3.1 26.141 22.906 1 87.88 185 ASN A O 1
ATOM 1429 N N . ASP A 1 186 ? -5.277 26.484 22.797 1 89.12 186 ASP A N 1
ATOM 1430 C CA . ASP A 1 186 ? -5.609 25.156 23.281 1 89.12 186 ASP A CA 1
ATOM 1431 C C . ASP A 1 186 ? -5.031 24.078 22.375 1 89.12 186 ASP A C 1
ATOM 1433 O O . ASP A 1 186 ? -4.457 23.094 22.844 1 89.12 186 ASP A O 1
ATOM 1437 N N . MET A 1 187 ? -5.199 24.266 21.109 1 88.94 187 MET A N 1
ATOM 1438 C CA . MET A 1 187 ? -4.715 23.266 20.156 1 88.94 187 MET A CA 1
ATOM 1439 C C . MET A 1 187 ? -3.191 23.25 20.125 1 88.94 187 MET A C 1
ATOM 1441 O O . MET A 1 187 ? -2.588 22.188 19.922 1 88.94 187 MET A O 1
ATOM 1445 N N . GLN A 1 188 ? -2.604 24.406 20.297 1 90.31 188 GLN A N 1
ATOM 1446 C CA . GLN A 1 188 ? -1.149 24.484 20.406 1 90.31 188 GLN A CA 1
ATOM 1447 C C . GLN A 1 188 ? -0.633 23.688 21.594 1 90.31 188 GLN A C 1
ATOM 1449 O O . GLN A 1 188 ? 0.334 22.938 21.469 1 90.31 188 GLN A O 1
ATOM 1454 N N . LYS A 1 189 ? -1.313 23.875 22.703 1 90.62 189 LYS A N 1
ATOM 1455 C CA . LYS A 1 189 ? -0.941 23.156 23.922 1 90.62 189 LYS A CA 1
ATOM 1456 C C . LYS A 1 189 ? -1.132 21.641 23.75 1 90.62 189 LYS A C 1
ATOM 1458 O O . LYS A 1 189 ? -0.298 20.859 24.203 1 90.62 189 LYS A O 1
ATOM 1463 N N . LEU A 1 190 ? -2.193 21.312 23.156 1 90.31 190 LEU A N 1
ATOM 1464 C CA . LEU A 1 190 ? -2.48 19.891 22.922 1 90.31 190 LEU A CA 1
ATOM 1465 C C . LEU A 1 190 ? -1.395 19.25 22.078 1 90.31 190 LEU A C 1
ATOM 1467 O O . LEU A 1 190 ? -0.887 18.172 22.406 1 90.31 190 LEU A O 1
ATOM 1471 N N . LYS A 1 191 ? -1.053 19.859 20.953 1 91.62 191 LYS A N 1
ATOM 1472 C CA . LYS A 1 191 ? -0.048 19.297 20.047 1 91.62 191 LYS A CA 1
ATOM 1473 C C . LYS A 1 191 ? 1.325 19.266 20.719 1 91.62 191 LYS A C 1
ATOM 1475 O O . LYS A 1 191 ? 2.119 18.359 20.469 1 91.62 191 LYS A O 1
ATOM 1480 N N . HIS A 1 192 ? 1.601 20.266 21.5 1 91.94 192 HIS A N 1
ATOM 1481 C CA . HIS A 1 192 ? 2.852 20.266 22.25 1 91.94 192 HIS A CA 1
ATOM 1482 C C . HIS A 1 192 ? 2.912 19.094 23.219 1 91.94 192 HIS A C 1
ATOM 1484 O O . HIS A 1 192 ? 3.961 18.453 23.359 1 91.94 192 HIS A O 1
ATOM 1490 N N . MET A 1 193 ? 1.846 18.875 23.891 1 92.31 193 MET A N 1
ATOM 1491 C CA . MET A 1 193 ? 1.766 17.734 24.797 1 92.31 193 MET A CA 1
ATOM 1492 C C . MET A 1 193 ? 1.99 16.422 24.062 1 92.31 193 MET A C 1
ATOM 1494 O O . MET A 1 193 ? 2.807 15.594 24.484 1 92.31 193 MET A O 1
ATOM 1498 N N . ILE A 1 194 ? 1.34 16.266 22.969 1 90.75 194 ILE A N 1
ATOM 1499 C CA . ILE A 1 194 ? 1.401 15.031 22.188 1 90.75 194 ILE A CA 1
ATOM 1500 C C . ILE A 1 194 ? 2.818 14.82 21.672 1 90.75 194 ILE A C 1
ATOM 1502 O O . ILE A 1 194 ? 3.365 13.719 21.75 1 90.75 194 ILE A O 1
ATOM 1506 N N . ASN A 1 195 ? 3.418 15.844 21.172 1 93.25 195 ASN A N 1
ATOM 1507 C CA . ASN A 1 195 ? 4.734 15.727 20.547 1 93.25 195 ASN A CA 1
ATOM 1508 C C . ASN A 1 195 ? 5.836 15.57 21.594 1 93.25 195 ASN A C 1
ATOM 1510 O O . ASN A 1 195 ? 6.766 14.781 21.406 1 93.25 195 ASN A O 1
ATOM 1514 N N . TYR A 1 196 ? 5.699 16.281 22.703 1 94.12 196 TYR A N 1
ATOM 1515 C CA . TYR A 1 196 ? 6.922 16.406 23.484 1 94.12 196 TYR A CA 1
ATOM 1516 C C . TYR A 1 196 ? 6.723 15.898 24.906 1 94.12 196 TYR A C 1
ATOM 1518 O O . TYR A 1 196 ? 7.664 15.406 25.531 1 94.12 196 TYR A O 1
ATOM 1526 N N . GLU A 1 197 ? 5.559 16.016 25.469 1 92.12 197 GLU A N 1
ATOM 1527 C CA . GLU A 1 197 ? 5.332 15.391 26.766 1 92.12 197 GLU A CA 1
ATOM 1528 C C . GLU A 1 197 ? 5.262 13.867 26.641 1 92.12 197 GLU A C 1
ATOM 1530 O O . GLU A 1 197 ? 5.832 13.148 27.453 1 92.12 197 GLU A O 1
ATOM 1535 N N . TRP A 1 198 ? 4.547 13.477 25.641 1 90.94 198 TRP A N 1
ATOM 1536 C CA . TRP A 1 198 ? 4.418 12.047 25.406 1 90.94 198 TRP A CA 1
ATOM 1537 C C . TRP A 1 198 ? 5.773 11.414 25.109 1 90.94 198 TRP A C 1
ATOM 1539 O O . TRP A 1 198 ? 5.977 10.227 25.359 1 90.94 198 TRP A O 1
ATOM 1549 N N . LEU A 1 199 ? 6.66 12.18 24.516 1 91.06 199 LEU A N 1
ATOM 1550 C CA . LEU A 1 199 ? 8.008 11.695 24.25 1 91.06 199 LEU A CA 1
ATOM 1551 C C . LEU A 1 199 ? 8.641 11.117 25.516 1 91.06 199 LEU A C 1
ATOM 1553 O O . LEU A 1 199 ? 9.242 10.047 25.484 1 91.06 199 LEU A O 1
ATOM 1557 N N . LEU A 1 200 ? 8.453 11.766 26.641 1 91.56 200 LEU A N 1
ATOM 1558 C CA . LEU A 1 200 ? 9.016 11.32 27.906 1 91.56 200 LEU A CA 1
ATOM 1559 C C . LEU A 1 200 ? 8.234 10.125 28.453 1 91.56 200 LEU A C 1
ATOM 1561 O O . LEU A 1 200 ? 8.812 9.242 29.094 1 91.56 200 LEU A O 1
ATOM 1565 N N . ASP A 1 201 ? 6.961 10.102 28.203 1 90.75 201 ASP A N 1
ATOM 1566 C CA . ASP A 1 201 ? 6.141 8.953 28.594 1 90.75 201 ASP A CA 1
ATOM 1567 C C . ASP A 1 201 ? 6.617 7.68 27.906 1 90.75 201 ASP A C 1
ATOM 1569 O O . ASP A 1 201 ? 6.547 6.594 28.484 1 90.75 201 ASP A O 1
ATOM 1573 N N . ARG A 1 202 ? 7.066 7.855 26.719 1 89.44 202 ARG A N 1
ATOM 1574 C CA . ARG A 1 202 ? 7.539 6.703 25.969 1 89.44 202 ARG A CA 1
ATOM 1575 C C . ARG A 1 202 ? 8.781 6.098 26.609 1 89.44 202 ARG A C 1
ATOM 1577 O O . ARG A 1 202 ? 8.984 4.883 26.562 1 89.44 202 ARG A O 1
ATOM 1584 N N . VAL A 1 203 ? 9.617 6.895 27.172 1 91.12 203 VAL A N 1
ATOM 1585 C CA . VAL A 1 203 ? 10.789 6.402 27.891 1 91.12 203 VAL A CA 1
ATOM 1586 C C . VAL A 1 203 ? 10.352 5.496 29.031 1 91.12 203 VAL A C 1
ATOM 1588 O O . VAL A 1 203 ? 10.922 4.422 29.234 1 91.12 203 VAL A O 1
ATOM 1591 N N . ASP A 1 204 ? 9.297 5.902 29.656 1 89.5 204 ASP A N 1
ATOM 1592 C CA . ASP A 1 204 ? 8.789 5.129 30.781 1 89.5 204 ASP A CA 1
ATOM 1593 C C . ASP A 1 204 ? 8.156 3.82 30.312 1 89.5 204 ASP A C 1
ATOM 1595 O O . ASP A 1 204 ? 8.211 2.811 31.016 1 89.5 204 ASP A O 1
ATOM 1599 N N . GLN A 1 205 ? 7.68 3.832 29.188 1 85.25 205 GLN A N 1
ATOM 1600 C CA . GLN A 1 205 ? 7 2.658 28.641 1 85.25 205 GLN A CA 1
ATOM 1601 C C . GLN A 1 205 ? 8 1.665 28.062 1 85.25 205 GLN A C 1
ATOM 1603 O O . GLN A 1 205 ? 7.746 0.458 28.047 1 85.25 205 GLN A O 1
ATOM 1608 N N . SER A 1 206 ? 9.086 2.195 27.562 1 87.12 206 SER A N 1
ATOM 1609 C CA . SER A 1 206 ? 10.102 1.34 26.953 1 87.12 206 SER A CA 1
ATOM 1610 C C . SER A 1 206 ? 11.5 1.737 27.406 1 87.12 206 SER A C 1
ATOM 1612 O O . SER A 1 206 ? 12.359 2.053 26.578 1 87.12 206 SER A O 1
ATOM 1614 N N . PRO A 1 207 ? 11.711 1.575 28.688 1 88.75 207 PRO A N 1
ATOM 1615 C CA . PRO A 1 207 ? 13 2.037 29.219 1 88.75 207 PRO A CA 1
ATOM 1616 C C . PRO A 1 207 ? 14.188 1.258 28.656 1 88.75 207 PRO A C 1
ATOM 1618 O O . PRO A 1 207 ? 15.273 1.815 28.5 1 88.75 207 PRO A O 1
ATOM 1621 N N . GLY A 1 208 ? 14 0.033 28.312 1 89.25 208 GLY A N 1
ATOM 1622 C CA . GLY A 1 208 ? 15.086 -0.776 27.781 1 89.25 208 GLY A CA 1
ATOM 1623 C C . GLY A 1 208 ? 15.648 -0.236 26.484 1 89.25 208 GLY A C 1
ATOM 1624 O O . GLY A 1 208 ? 16.828 -0.418 26.188 1 89.25 208 GLY A O 1
ATOM 1625 N N . VAL A 1 209 ? 14.82 0.455 25.812 1 89.62 209 VAL A N 1
ATOM 1626 C CA . VAL A 1 209 ? 15.227 0.919 24.484 1 89.62 209 VAL A CA 1
ATOM 1627 C C . VAL A 1 209 ? 15.523 2.416 24.531 1 89.62 209 VAL A C 1
ATOM 1629 O O . VAL A 1 209 ? 16.438 2.895 23.859 1 89.62 209 VAL A O 1
ATOM 1632 N N . LEU A 1 210 ? 14.844 3.186 25.453 1 93.75 210 LEU A N 1
ATOM 1633 C CA . LEU A 1 210 ? 14.805 4.633 25.266 1 93.75 210 LEU A CA 1
ATOM 1634 C C . LEU A 1 210 ? 15.492 5.352 26.422 1 93.75 210 LEU A C 1
ATOM 1636 O O . LEU A 1 210 ? 15.758 6.555 26.344 1 93.75 210 LEU A O 1
ATOM 1640 N N . GLN A 1 211 ? 15.805 4.613 27.453 1 94.12 211 GLN A N 1
ATOM 1641 C CA . GLN A 1 211 ? 16.297 5.266 28.672 1 94.12 211 GLN A CA 1
ATOM 1642 C C . GLN A 1 211 ? 17.547 6.082 28.391 1 94.12 211 GLN A C 1
ATOM 1644 O O . GLN A 1 211 ? 17.75 7.152 28.969 1 94.12 211 GLN A O 1
ATOM 1649 N N . ASP A 1 212 ? 18.359 5.578 27.531 1 94.25 212 ASP A N 1
ATOM 1650 C CA . ASP A 1 212 ? 19.625 6.234 27.25 1 94.25 212 ASP A CA 1
ATOM 1651 C C . ASP A 1 212 ? 19.422 7.586 26.578 1 94.25 212 ASP A C 1
ATOM 1653 O O . ASP A 1 212 ? 20.312 8.438 26.578 1 94.25 212 ASP A O 1
ATOM 1657 N N . ALA A 1 213 ? 18.266 7.832 26.016 1 95.5 213 ALA A N 1
ATOM 1658 C CA . ALA A 1 213 ? 18 9.062 25.266 1 95.5 213 ALA A CA 1
ATOM 1659 C C . ALA A 1 213 ? 17.156 10.031 26.094 1 95.5 213 ALA A C 1
ATOM 1661 O O . ALA A 1 213 ? 16.797 11.109 25.625 1 95.5 213 ALA A O 1
ATOM 1662 N N . ARG A 1 214 ? 16.891 9.758 27.344 1 96.12 214 ARG A N 1
ATOM 1663 C CA . ARG A 1 214 ? 15.992 10.555 28.172 1 96.12 214 ARG A CA 1
ATOM 1664 C C . ARG A 1 214 ? 16.469 12 28.266 1 96.12 214 ARG A C 1
ATOM 1666 O O . ARG A 1 214 ? 15.672 12.93 28.125 1 96.12 214 ARG A O 1
ATOM 1673 N N . GLU A 1 215 ? 17.703 12.172 28.484 1 96.88 215 GLU A N 1
ATOM 1674 C CA . GLU A 1 215 ? 18.234 13.523 28.641 1 96.88 215 GLU A CA 1
ATOM 1675 C C . GLU A 1 215 ? 18.016 14.352 27.375 1 96.88 215 GLU A C 1
ATOM 1677 O O . GLU A 1 215 ? 17.641 15.523 27.438 1 96.88 215 GLU A O 1
ATOM 1682 N N . VAL A 1 216 ? 18.297 13.75 26.266 1 97.56 216 VAL A N 1
ATOM 1683 C CA . VAL A 1 216 ? 18.094 14.422 24.984 1 97.56 216 VAL A CA 1
ATOM 1684 C C . VAL A 1 216 ? 16.609 14.781 24.812 1 97.56 216 VAL A C 1
ATOM 1686 O O . VAL A 1 216 ? 16.281 15.883 24.359 1 97.56 216 VAL A O 1
ATOM 1689 N N . PHE A 1 217 ? 15.734 13.883 25.172 1 97.5 217 PHE A N 1
ATOM 1690 C CA . PHE A 1 217 ? 14.305 14.109 25.047 1 97.5 217 PHE A CA 1
ATOM 1691 C C . PHE A 1 217 ? 13.859 15.273 25.922 1 97.5 217 PHE A C 1
ATOM 1693 O O . PHE A 1 217 ? 13.016 16.078 25.531 1 97.5 217 PHE A O 1
ATOM 1700 N N . VAL A 1 218 ? 14.445 15.344 27.078 1 97.19 218 VAL A N 1
ATOM 1701 C CA . VAL A 1 218 ? 14.141 16.453 27.969 1 97.19 218 VAL A CA 1
ATOM 1702 C C . VAL A 1 218 ? 14.57 17.766 27.344 1 97.19 218 VAL A C 1
ATOM 1704 O O . VAL A 1 218 ? 13.836 18.766 27.391 1 97.19 218 VAL A O 1
ATOM 1707 N N . GLN A 1 219 ? 15.742 17.781 26.797 1 97.69 219 GLN A N 1
ATOM 1708 C CA . GLN A 1 219 ? 16.25 18.984 26.141 1 97.69 219 GLN A CA 1
ATOM 1709 C C . GLN A 1 219 ? 15.367 19.375 24.953 1 97.69 219 GLN A C 1
ATOM 1711 O O . GLN A 1 219 ? 15.094 20.562 24.734 1 97.69 219 GLN A O 1
ATOM 1716 N N . VAL A 1 220 ? 14.992 18.406 24.172 1 97.12 220 VAL A N 1
ATOM 1717 C CA . VAL A 1 220 ? 14.133 18.641 23.016 1 97.12 220 VAL A CA 1
ATOM 1718 C C . VAL A 1 220 ? 12.812 19.266 23.469 1 97.12 220 VAL A C 1
ATOM 1720 O O . VAL A 1 220 ? 12.336 20.234 22.875 1 97.12 220 VAL A O 1
ATOM 1723 N N . LYS A 1 221 ? 12.25 18.719 24.5 1 95.94 221 LYS A N 1
ATOM 1724 C CA . LYS A 1 221 ? 11 19.25 25.047 1 95.94 221 LYS A CA 1
ATOM 1725 C C . LYS A 1 221 ? 11.164 20.703 25.484 1 95.94 221 LYS A C 1
ATOM 1727 O O . LYS A 1 221 ? 10.336 21.547 25.172 1 95.94 221 LYS A O 1
ATOM 1732 N N . GLN A 1 222 ? 12.227 20.938 26.188 1 94.81 222 GLN A N 1
ATOM 1733 C CA . GLN A 1 222 ? 12.484 22.281 26.688 1 94.81 222 GLN A CA 1
ATOM 1734 C C . GLN A 1 222 ? 12.695 23.266 25.531 1 94.81 222 GLN A C 1
ATOM 1736 O O . GLN A 1 222 ? 12.188 24.391 25.562 1 94.81 222 GLN A O 1
ATOM 1741 N N . HIS A 1 223 ? 13.422 22.828 24.625 1 94.12 223 HIS A N 1
ATOM 1742 C CA . HIS A 1 223 ? 13.664 23.672 23.469 1 94.12 223 HIS A CA 1
ATOM 1743 C C . HIS A 1 223 ? 12.375 23.984 22.719 1 94.12 223 HIS A C 1
ATOM 1745 O O . HIS A 1 223 ? 12.164 25.125 22.281 1 94.12 223 HIS A O 1
ATOM 1751 N N . ALA A 1 224 ? 11.555 23 22.562 1 93 224 ALA A N 1
ATOM 1752 C CA . ALA A 1 224 ? 10.273 23.188 21.891 1 93 224 ALA A CA 1
ATOM 1753 C C . ALA A 1 224 ? 9.406 24.203 22.641 1 93 224 ALA A C 1
ATOM 1755 O O . ALA A 1 224 ? 8.711 25.016 22.031 1 93 224 ALA A O 1
ATOM 1756 N N . LEU A 1 225 ? 9.445 24.141 23.922 1 90.5 225 LEU A N 1
ATOM 1757 C CA . LEU A 1 225 ? 8.695 25.094 24.75 1 90.5 225 LEU A CA 1
ATOM 1758 C C . LEU A 1 225 ? 9.227 26.5 24.562 1 90.5 225 LEU A C 1
ATOM 1760 O O . LEU A 1 225 ? 8.453 27.453 24.453 1 90.5 225 LEU A O 1
ATOM 1764 N N . GLU A 1 226 ? 10.516 26.625 24.5 1 90.44 226 GLU A N 1
ATOM 1765 C CA . GLU A 1 226 ? 11.156 27.922 24.297 1 90.44 226 GLU A CA 1
ATOM 1766 C C . GLU A 1 226 ? 10.797 28.516 22.938 1 90.44 226 GLU A C 1
ATOM 1768 O O . GLU A 1 226 ? 10.617 29.719 22.797 1 90.44 226 GLU A O 1
ATOM 1773 N N . GLU A 1 227 ? 10.758 27.656 21.984 1 89.25 227 GLU A N 1
ATOM 1774 C CA . GLU A 1 227 ? 10.414 28.094 20.641 1 89.25 227 GLU A CA 1
ATOM 1775 C C . GLU A 1 227 ? 8.992 28.641 20.578 1 89.25 227 GLU A C 1
ATOM 1777 O O . GLU A 1 227 ? 8.711 29.562 19.812 1 89.25 227 GLU A O 1
ATOM 1782 N N . LEU A 1 228 ? 8.125 28.094 21.359 1 84.25 228 LEU A N 1
ATOM 1783 C CA . LEU A 1 228 ? 6.73 28.516 21.375 1 84.25 228 LEU A CA 1
ATOM 1784 C C . LEU A 1 228 ? 6.566 29.828 22.141 1 84.25 228 LEU A C 1
ATOM 1786 O O . LEU A 1 228 ? 5.754 30.672 21.766 1 84.25 228 LEU A O 1
ATOM 1790 N N . GLU A 1 229 ? 7.25 30 23.328 1 78.12 229 GLU A N 1
ATOM 1791 C CA . GLU A 1 229 ? 7.125 31.156 24.203 1 78.12 229 GLU A CA 1
ATOM 1792 C C . GLU A 1 229 ? 7.898 32.344 23.656 1 78.12 229 GLU A C 1
ATOM 1794 O O . GLU A 1 229 ? 7.488 33.5 23.844 1 78.12 229 GLU A O 1
ATOM 1799 N N . GLY A 1 230 ? 9.18 32.156 23.484 1 61.81 230 GLY A N 1
ATOM 1800 C CA . GLY A 1 230 ? 10.07 33.281 23.219 1 61.81 230 GLY A CA 1
ATOM 1801 C C . GLY A 1 230 ? 9.68 34.062 21.984 1 61.81 230 GLY A C 1
ATOM 1802 O O . GLY A 1 230 ? 9.602 35.312 22.031 1 61.81 230 GLY A O 1
ATOM 1803 N N . SER A 1 231 ? 10.078 33.75 20.656 1 57 231 SER A N 1
ATOM 1804 C CA . SER A 1 231 ? 10.094 34.688 19.531 1 57 231 SER A CA 1
ATOM 1805 C C . SER A 1 231 ? 8.961 34.406 18.562 1 57 231 SER A C 1
ATOM 1807 O O . SER A 1 231 ? 8.922 33.344 17.922 1 57 231 SER A O 1
ATOM 1809 N N . SER A 1 232 ? 7.871 35.219 18.766 1 58.62 232 SER A N 1
ATOM 1810 C CA . SER A 1 232 ? 6.773 35.344 17.812 1 58.62 232 SER A CA 1
ATOM 1811 C C . SER A 1 232 ? 7.289 35.375 16.375 1 58.62 232 SER A C 1
ATOM 1813 O O . SER A 1 232 ? 6.555 35.062 15.438 1 58.62 232 SER A O 1
ATOM 1815 N N . LYS A 1 233 ? 8.641 35.688 16.297 1 61.97 233 LYS A N 1
ATOM 1816 C CA . LYS A 1 233 ? 9.117 36 14.961 1 61.97 233 LYS A CA 1
ATOM 1817 C C . LYS A 1 233 ? 9.297 34.75 14.117 1 61.97 233 LYS A C 1
ATOM 1819 O O . LYS A 1 233 ? 9.289 34.812 12.891 1 61.97 233 LYS A O 1
ATOM 1824 N N . ASN A 1 234 ? 9.25 33.5 14.82 1 74.31 234 ASN A N 1
ATOM 1825 C CA . ASN A 1 234 ? 9.531 32.344 14 1 74.31 234 ASN A CA 1
ATOM 1826 C C . ASN A 1 234 ? 8.297 31.453 13.844 1 74.31 234 ASN A C 1
ATOM 1828 O O . ASN A 1 234 ? 8.344 30.438 13.141 1 74.31 234 ASN A O 1
ATOM 1832 N N . LEU A 1 235 ? 7.277 31.891 14.531 1 87.19 235 LEU A N 1
ATOM 1833 C CA . LEU A 1 235 ? 6.047 31.109 14.43 1 87.19 235 LEU A CA 1
ATOM 1834 C C . LEU A 1 235 ? 5.223 31.547 13.227 1 87.19 235 LEU A C 1
ATOM 1836 O O . LEU A 1 235 ? 5.27 32.719 12.82 1 87.19 235 LEU A O 1
ATOM 1840 N N . THR A 1 236 ? 4.609 30.672 12.617 1 90.31 236 THR A N 1
ATOM 1841 C CA . THR A 1 236 ? 3.674 30.922 11.523 1 90.31 236 THR A CA 1
ATOM 1842 C C . THR A 1 236 ? 2.453 30.016 11.641 1 90.31 236 THR A C 1
ATOM 1844 O O . THR A 1 236 ? 2.375 29.188 12.547 1 90.31 236 THR A O 1
ATOM 1847 N N . VAL A 1 237 ? 1.52 30.25 10.805 1 91.25 237 VAL A N 1
ATOM 1848 C CA . VAL A 1 237 ? 0.367 29.359 10.766 1 91.25 237 VAL A CA 1
ATOM 1849 C C . VAL A 1 237 ? 0.747 28.062 10.07 1 91.25 237 VAL A C 1
ATOM 1851 O O . VAL A 1 237 ? 1.245 28.078 8.938 1 91.25 237 VAL A O 1
ATOM 1854 N N . ILE A 1 238 ? 0.611 26.984 10.766 1 94.94 238 ILE A N 1
ATOM 1855 C CA . ILE A 1 238 ? 0.898 25.672 10.203 1 94.94 238 ILE A CA 1
ATOM 1856 C C . ILE A 1 238 ? -0.389 24.859 10.109 1 94.94 238 ILE A C 1
ATOM 1858 O O . ILE A 1 238 ? -1.41 25.234 10.695 1 94.94 238 ILE A O 1
ATOM 1862 N N . HIS A 1 239 ? -0.384 23.75 9.383 1 96.25 239 HIS A N 1
ATOM 1863 C CA . HIS A 1 239 ? -1.53 22.859 9.258 1 96.25 239 HIS A CA 1
ATOM 1864 C C . HIS A 1 239 ? -1.811 22.141 10.57 1 96.25 239 HIS A C 1
ATOM 1866 O O . HIS A 1 239 ? -2.971 21.938 10.945 1 96.25 239 HIS A O 1
ATOM 1872 N N . GLY A 1 240 ? -0.707 21.703 11.227 1 95.38 240 GLY A N 1
ATOM 1873 C CA . GLY A 1 240 ? -0.815 21.031 12.516 1 95.38 240 GLY A CA 1
ATOM 1874 C C . GLY A 1 240 ? -1.037 19.547 12.391 1 95.38 240 GLY A C 1
ATOM 1875 O O . GLY A 1 240 ? -0.788 18.797 13.344 1 95.38 240 GLY A O 1
ATOM 1876 N N . ASP A 1 241 ? -1.526 19.016 11.25 1 94.69 241 ASP A N 1
ATOM 1877 C CA . ASP A 1 241 ? -1.706 17.594 10.961 1 94.69 241 ASP A CA 1
ATOM 1878 C C . ASP A 1 241 ? -1.396 17.297 9.5 1 94.69 241 ASP A C 1
ATOM 1880 O O . ASP A 1 241 ? -2.166 16.609 8.828 1 94.69 241 ASP A O 1
ATOM 1884 N N . PHE A 1 242 ? -0.361 17.969 8.969 1 96.56 242 PHE A N 1
ATOM 1885 C CA . PHE A 1 242 ? 0.015 17.766 7.578 1 96.56 242 PHE A CA 1
ATOM 1886 C C . PHE A 1 242 ? 0.704 16.422 7.398 1 96.56 242 PHE A C 1
ATOM 1888 O O . PHE A 1 242 ? 1.934 16.344 7.422 1 96.56 242 PHE A O 1
ATOM 1895 N N . TYR A 1 243 ? -0.152 15.391 7.18 1 93.12 243 TYR A N 1
ATOM 1896 C CA . TYR A 1 243 ? 0.25 14 7.008 1 93.12 243 TYR A CA 1
ATOM 1897 C C . TYR A 1 243 ? -0.354 13.414 5.734 1 93.12 243 TYR A C 1
ATOM 1899 O O . TYR A 1 243 ? -1.349 13.922 5.219 1 93.12 243 TYR A O 1
ATOM 1907 N N . PRO A 1 244 ? 0.291 12.289 5.273 1 90.31 244 PRO A N 1
ATOM 1908 C CA . PRO A 1 244 ? -0.254 11.672 4.062 1 90.31 244 PRO A CA 1
ATOM 1909 C C . PRO A 1 244 ? -1.726 11.289 4.207 1 90.31 244 PRO A C 1
ATOM 1911 O O . PRO A 1 244 ? -2.477 11.328 3.227 1 90.31 244 PRO A O 1
ATOM 1914 N N . GLN A 1 245 ? -2.191 10.992 5.402 1 84.12 245 GLN A N 1
ATOM 1915 C CA . GLN A 1 245 ? -3.576 10.602 5.645 1 84.12 245 GLN A CA 1
ATOM 1916 C C . GLN A 1 245 ? -4.531 11.766 5.375 1 84.12 245 GLN A C 1
ATOM 1918 O O . GLN A 1 245 ? -5.738 11.555 5.215 1 84.12 245 GLN A O 1
ATOM 1923 N N . ASN A 1 246 ? -4.004 12.961 5.336 1 90.56 246 ASN A N 1
ATOM 1924 C CA . ASN A 1 246 ? -4.82 14.141 5.098 1 90.56 246 ASN A CA 1
ATOM 1925 C C . ASN A 1 246 ? -4.625 14.68 3.682 1 90.56 246 ASN A C 1
ATOM 1927 O O . ASN A 1 246 ? -4.887 15.859 3.418 1 90.56 246 ASN A O 1
ATOM 1931 N N . ILE A 1 247 ? -4.055 13.836 2.811 1 90.31 247 ILE A N 1
ATOM 1932 C CA . ILE A 1 247 ? -3.936 14.125 1.386 1 90.31 247 ILE A CA 1
ATOM 1933 C C . ILE A 1 247 ? -4.836 13.188 0.587 1 90.31 247 ILE A C 1
ATOM 1935 O O . ILE A 1 247 ? -4.645 11.969 0.612 1 90.31 247 ILE A O 1
ATOM 1939 N N . LEU A 1 248 ? -5.785 13.711 -0.128 1 84.38 248 LEU A N 1
ATOM 1940 C CA . LEU A 1 248 ? -6.672 12.922 -0.978 1 84.38 248 LEU A CA 1
ATOM 1941 C C . LEU A 1 248 ? -6.215 12.969 -2.432 1 84.38 248 LEU A C 1
ATOM 1943 O O . LEU A 1 248 ? -5.898 14.047 -2.951 1 84.38 248 LEU A O 1
ATOM 1947 N N . LEU A 1 249 ? -6.008 11.805 -2.965 1 77 249 LEU A N 1
ATOM 1948 C CA . LEU A 1 249 ? -5.652 11.695 -4.375 1 77 249 LEU A CA 1
ATOM 1949 C C . LEU A 1 249 ? -6.891 11.438 -5.23 1 77 249 LEU A C 1
ATOM 1951 O O . LEU A 1 249 ? -7.68 10.539 -4.934 1 77 249 LEU A O 1
ATOM 1955 N N . GLN A 1 250 ? -7.102 12.312 -6.199 1 64.62 250 GLN A N 1
ATOM 1956 C CA . GLN A 1 250 ? -8.188 12.07 -7.141 1 64.62 250 GLN A CA 1
ATOM 1957 C C . GLN A 1 250 ? -7.75 11.125 -8.25 1 64.62 250 GLN A C 1
ATOM 1959 O O . GLN A 1 250 ? -6.645 11.25 -8.781 1 64.62 250 GLN A O 1
ATOM 1964 N N . ALA A 1 251 ? -8.391 9.969 -8.453 1 56.31 251 ALA A N 1
ATOM 1965 C CA . ALA A 1 251 ? -8.055 8.883 -9.367 1 56.31 251 ALA A CA 1
ATOM 1966 C C . ALA A 1 251 ? -7.941 9.391 -10.805 1 56.31 251 ALA A C 1
ATOM 1968 O O . ALA A 1 251 ? -7.16 8.867 -11.594 1 56.31 251 ALA A O 1
ATOM 1969 N N . GLU A 1 252 ? -8.828 10.242 -11.219 1 53.12 252 GLU A N 1
ATOM 1970 C CA . GLU A 1 252 ? -8.828 10.586 -12.633 1 53.12 252 GLU A CA 1
ATOM 1971 C C . GLU A 1 252 ? -7.984 11.836 -12.898 1 53.12 252 GLU A C 1
ATOM 1973 O O . GLU A 1 252 ? -8.109 12.836 -12.188 1 53.12 252 GLU A O 1
ATOM 1978 N N . PRO A 1 253 ? -6.801 11.461 -13.656 1 47.38 253 PRO A N 1
ATOM 1979 C CA . PRO A 1 253 ? -6.082 12.68 -14.023 1 47.38 253 PRO A CA 1
ATOM 1980 C C . PRO A 1 253 ? -6.992 13.734 -14.641 1 47.38 253 PRO A C 1
ATOM 1982 O O . PRO A 1 253 ? -7.996 13.398 -15.273 1 47.38 253 PRO A O 1
ATOM 1985 N N . LEU A 1 254 ? -6.879 14.922 -14.156 1 42.94 254 LEU A N 1
ATOM 1986 C CA . LEU A 1 254 ? -7.629 16 -14.789 1 42.94 254 LEU A CA 1
ATOM 1987 C C . LEU A 1 254 ? -7.289 16.109 -16.281 1 42.94 254 LEU A C 1
ATOM 1989 O O . LEU A 1 254 ? -6.184 15.758 -16.688 1 42.94 254 LEU A O 1
ATOM 1993 N N . SER A 1 255 ? -8.336 15.961 -17.141 1 39.81 255 SER A N 1
ATOM 1994 C CA . SER A 1 255 ? -8.172 16.125 -18.594 1 39.81 255 SER A CA 1
ATOM 1995 C C . SER A 1 255 ? -7.07 17.125 -18.906 1 39.81 255 SER A C 1
ATOM 1997 O O . SER A 1 255 ? -6.238 16.891 -19.781 1 39.81 255 SER A O 1
ATOM 1999 N N . VAL A 1 256 ? -7.309 18.312 -18.469 1 36.06 256 VAL A N 1
ATOM 2000 C CA . VAL A 1 256 ? -6.438 19.359 -19 1 36.06 256 VAL A CA 1
ATOM 2001 C C . VAL A 1 256 ? -5.051 19.234 -18.359 1 36.06 256 VAL A C 1
ATOM 2003 O O . VAL A 1 256 ? -4.898 19.344 -17.141 1 36.06 256 VAL A O 1
ATOM 2006 N N . GLY A 1 257 ? -3.869 19.016 -19.125 1 46.59 257 GLY A N 1
ATOM 2007 C CA . GLY A 1 257 ? -2.434 19.016 -18.891 1 46.59 257 GLY A CA 1
ATOM 2008 C C . GLY A 1 257 ? -1.966 17.828 -18.078 1 46.59 257 GLY A C 1
ATOM 2009 O O . GLY A 1 257 ? -0.78 17.719 -17.766 1 46.59 257 GLY A O 1
ATOM 2010 N N . CYS A 1 258 ? -2.879 16.734 -17.859 1 58.59 258 CYS A N 1
ATOM 2011 C CA . CYS A 1 258 ? -2.508 15.453 -17.281 1 58.59 258 CYS A CA 1
ATOM 2012 C C . CYS A 1 258 ? -2.096 15.609 -15.828 1 58.59 258 CYS A C 1
ATOM 2014 O O . CYS A 1 258 ? -1.315 14.805 -15.312 1 58.59 258 CYS A O 1
ATOM 2016 N N . LEU A 1 259 ? -2.5 16.828 -15.195 1 64.25 259 LEU A N 1
ATOM 2017 C CA . LEU A 1 259 ? -2.123 17 -13.797 1 64.25 259 LEU A CA 1
ATOM 2018 C C . LEU A 1 259 ? -3.012 16.156 -12.891 1 64.25 259 LEU A C 1
ATOM 2020 O O . LEU A 1 259 ? -4.215 16.031 -13.133 1 64.25 259 LEU A O 1
ATOM 2024 N N . THR A 1 260 ? -2.426 15.617 -11.859 1 73.06 260 THR A N 1
ATOM 2025 C CA . THR A 1 260 ? -3.143 14.852 -10.852 1 73.06 260 THR A CA 1
ATOM 2026 C C . THR A 1 260 ? -3.496 15.719 -9.656 1 73.06 260 THR A C 1
ATOM 2028 O O . THR A 1 260 ? -2.609 16.281 -9.008 1 73.06 260 THR A O 1
ATOM 2031 N N . PRO A 1 261 ? -4.703 15.93 -9.352 1 77.5 261 PRO A N 1
ATOM 2032 C CA . PRO A 1 261 ? -5.086 16.766 -8.211 1 77.5 261 PRO A CA 1
ATOM 2033 C C . PRO A 1 261 ? -4.875 16.062 -6.875 1 77.5 261 PRO A C 1
ATOM 2035 O O . PRO A 1 261 ? -5.191 14.883 -6.738 1 77.5 261 PRO A O 1
ATOM 2038 N N . LEU A 1 262 ? -4.293 16.75 -5.992 1 83.56 262 LEU A N 1
ATOM 2039 C CA . LEU A 1 262 ? -4.215 16.375 -4.586 1 83.56 262 LEU A CA 1
ATOM 2040 C C . LEU A 1 262 ? -4.988 17.359 -3.715 1 83.56 262 LEU A C 1
ATOM 2042 O O . LEU A 1 262 ? -4.957 18.562 -3.959 1 83.56 262 LEU A O 1
ATOM 2046 N N . TYR A 1 263 ? -5.73 16.875 -2.748 1 88.38 263 TYR A N 1
ATOM 2047 C CA . TYR A 1 263 ? -6.48 17.734 -1.847 1 88.38 263 TYR A CA 1
ATOM 2048 C C . TYR A 1 263 ? -5.988 17.594 -0.412 1 88.38 263 TYR A C 1
ATOM 2050 O O . TYR A 1 263 ? -6 16.484 0.146 1 88.38 263 TYR A O 1
ATOM 2058 N N . VAL A 1 264 ? -5.508 18.688 0.15 1 92.69 264 VAL A N 1
ATOM 2059 C CA . VAL A 1 264 ? -5.145 18.719 1.562 1 92.69 264 VAL A CA 1
ATOM 2060 C C . VAL A 1 264 ? -6.383 19 2.408 1 92.69 264 VAL A C 1
ATOM 2062 O O . VAL A 1 264 ? -7.082 20 2.188 1 92.69 264 VAL A O 1
ATOM 2065 N N . VAL A 1 265 ? -6.656 18.094 3.355 1 92.5 265 VAL A N 1
ATOM 2066 C CA . VAL A 1 265 ? -7.887 18.234 4.125 1 92.5 265 VAL A CA 1
ATOM 2067 C C . VAL A 1 265 ? -7.559 18.312 5.613 1 92.5 265 VAL A C 1
ATOM 2069 O O . VAL A 1 265 ? -6.391 18.266 6.004 1 92.5 265 VAL A O 1
ATOM 2072 N N . ASP A 1 266 ? -8.5 18.578 6.398 1 93.62 266 ASP A N 1
ATOM 2073 C CA . ASP A 1 266 ? -8.477 18.516 7.855 1 93.62 266 ASP A CA 1
ATOM 2074 C C . ASP A 1 266 ? -7.59 19.609 8.438 1 93.62 266 ASP A C 1
ATOM 2076 O O . ASP A 1 266 ? -6.625 19.328 9.148 1 93.62 266 ASP A O 1
ATOM 2080 N N . TRP A 1 267 ? -7.984 20.812 8.297 1 95.12 267 TRP A N 1
ATOM 2081 C CA . TRP A 1 267 ? -7.258 22 8.727 1 95.12 267 TRP A CA 1
ATOM 2082 C C . TRP A 1 267 ? -7.629 22.375 10.156 1 95.12 267 TRP A C 1
ATOM 2084 O O . TRP A 1 267 ? -7.266 23.453 10.641 1 95.12 267 TRP A O 1
ATOM 2094 N N . GLU A 1 268 ? -8.312 21.516 10.836 1 94.69 268 GLU A N 1
ATOM 2095 C CA . GLU A 1 268 ? -8.883 21.859 12.141 1 94.69 268 GLU A CA 1
ATOM 2096 C C . GLU A 1 268 ? -7.789 22.062 13.188 1 94.69 268 GLU A C 1
ATOM 2098 O O . GLU A 1 268 ? -8.023 22.719 14.211 1 94.69 268 GLU A O 1
ATOM 2103 N N . ASN A 1 269 ? -6.613 21.578 12.906 1 94.56 269 ASN A N 1
ATOM 2104 C CA . ASN A 1 269 ? -5.52 21.703 13.859 1 94.56 269 ASN A CA 1
ATOM 2105 C C . ASN A 1 269 ? -4.559 22.812 13.477 1 94.56 269 ASN A C 1
ATOM 2107 O O . ASN A 1 269 ? -3.498 22.969 14.086 1 94.56 269 ASN A O 1
ATOM 2111 N N . ALA A 1 270 ? -4.918 23.547 12.453 1 94.31 270 ALA A N 1
ATOM 2112 C CA . ALA A 1 270 ? -4.074 24.688 12.109 1 94.31 270 ALA A CA 1
ATOM 2113 C C . ALA A 1 270 ? -3.854 25.594 13.32 1 94.31 270 ALA A C 1
ATOM 2115 O O . ALA A 1 270 ? -4.777 25.828 14.102 1 94.31 270 ALA A O 1
ATOM 2116 N N . GLN A 1 271 ? -2.684 26.078 13.484 1 92.94 271 GLN A N 1
ATOM 2117 C CA . GLN A 1 271 ? -2.252 26.797 14.672 1 92.94 271 GLN A CA 1
ATOM 2118 C C . GLN A 1 271 ? -0.969 27.578 14.406 1 92.94 271 GLN A C 1
ATOM 2120 O O . GLN A 1 271 ? -0.32 27.391 13.375 1 92.94 271 GLN A O 1
ATOM 2125 N N . LEU A 1 272 ? -0.722 28.453 15.336 1 90.12 272 LEU A N 1
ATOM 2126 C CA . LEU A 1 272 ? 0.605 29.047 15.289 1 90.12 272 LEU A CA 1
ATOM 2127 C C . LEU A 1 272 ? 1.67 28.062 15.742 1 90.12 272 LEU A C 1
ATOM 2129 O O . LEU A 1 272 ? 1.542 27.453 16.812 1 90.12 272 LEU A O 1
ATOM 2133 N N . GLY A 1 273 ? 2.592 27.797 14.953 1 91.81 273 GLY A N 1
ATOM 2134 C CA . GLY A 1 273 ? 3.652 26.844 15.258 1 91.81 273 GLY A CA 1
ATOM 2135 C C . GLY A 1 273 ? 4.848 26.969 14.328 1 91.81 273 GLY A C 1
ATOM 2136 O O . GLY A 1 273 ? 4.961 27.938 13.578 1 91.81 273 GLY A O 1
ATOM 2137 N N . LEU A 1 274 ? 5.785 26.078 14.461 1 91.81 274 LEU A N 1
ATOM 2138 C CA . LEU A 1 274 ? 6.973 26.047 13.609 1 91.81 274 LEU A CA 1
ATOM 2139 C C . LEU A 1 274 ? 6.723 25.219 12.352 1 91.81 274 LEU A C 1
ATOM 2141 O O . LEU A 1 274 ? 6.152 24.125 12.43 1 91.81 274 LEU A O 1
ATOM 2145 N N . PRO A 1 275 ? 7.156 25.719 11.203 1 94.12 275 PRO A N 1
ATOM 2146 C CA . PRO A 1 275 ? 7.02 24.953 9.969 1 94.12 275 PRO A CA 1
ATOM 2147 C C . PRO A 1 275 ? 7.59 23.531 10.086 1 94.12 275 PRO A C 1
ATOM 2149 O O . PRO A 1 275 ? 7.074 22.609 9.461 1 94.12 275 PRO A O 1
ATOM 2152 N N . ALA A 1 276 ? 8.594 23.344 10.922 1 95.06 276 ALA A N 1
ATOM 2153 C CA . ALA A 1 276 ? 9.258 22.062 11.094 1 95.06 276 ALA A CA 1
ATOM 2154 C C . ALA A 1 276 ? 8.281 21 11.594 1 95.06 276 ALA A C 1
ATOM 2156 O O . ALA A 1 276 ? 8.461 19.812 11.336 1 95.06 276 ALA A O 1
ATOM 2157 N N . MET A 1 277 ? 7.234 21.406 12.234 1 95.12 277 MET A N 1
ATOM 2158 C CA . MET A 1 277 ? 6.246 20.469 12.742 1 95.12 277 MET A CA 1
ATOM 2159 C C . MET A 1 277 ? 5.484 19.797 11.594 1 95.12 277 MET A C 1
ATOM 2161 O O . MET A 1 277 ? 5.285 18.594 11.594 1 95.12 277 MET A O 1
ATOM 2165 N N . ASP A 1 278 ? 5.098 20.609 10.602 1 97.38 278 ASP A N 1
ATOM 2166 C CA . ASP A 1 278 ? 4.414 20.062 9.438 1 97.38 278 ASP A CA 1
ATOM 2167 C C . ASP A 1 278 ? 5.359 19.219 8.594 1 97.38 278 ASP A C 1
ATOM 2169 O O . ASP A 1 278 ? 5.004 18.109 8.188 1 97.38 278 ASP A O 1
AT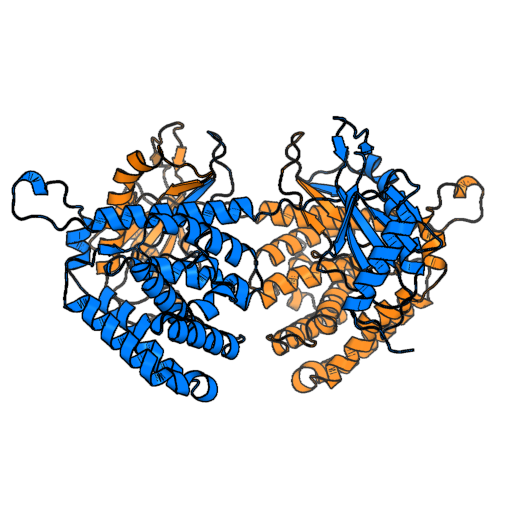OM 2173 N N . HIS A 1 279 ? 6.562 19.719 8.375 1 97.81 279 HIS A N 1
ATOM 2174 C CA . HIS A 1 279 ? 7.531 18.984 7.57 1 97.81 279 HIS A CA 1
ATOM 2175 C C . HIS A 1 279 ? 7.906 17.656 8.234 1 97.81 279 HIS A C 1
ATOM 2177 O O . HIS A 1 279 ? 7.906 16.609 7.586 1 97.81 279 HIS A O 1
ATOM 2183 N N . GLY A 1 280 ? 8.227 17.75 9.516 1 97.69 280 GLY A N 1
ATOM 2184 C CA . GLY A 1 280 ? 8.617 16.547 10.242 1 97.69 280 GLY A CA 1
ATOM 2185 C C . GLY A 1 280 ? 7.504 15.531 10.359 1 97.69 280 GLY A C 1
ATOM 2186 O O . GLY A 1 280 ? 7.754 14.32 10.328 1 97.69 280 GLY A O 1
ATOM 2187 N N . GLY A 1 281 ? 6.297 16.016 10.57 1 96.38 281 GLY A N 1
ATOM 2188 C CA . GLY A 1 281 ? 5.156 15.109 10.625 1 96.38 281 GLY A CA 1
ATOM 2189 C C . GLY A 1 281 ? 4.934 14.359 9.328 1 96.38 281 GLY A C 1
ATOM 2190 O O . GLY A 1 281 ? 4.781 13.133 9.328 1 96.38 281 GLY A O 1
ATOM 2191 N N . MET A 1 282 ? 4.93 15.062 8.195 1 97.56 282 MET A N 1
ATOM 2192 C CA . MET A 1 282 ? 4.746 14.453 6.879 1 97.56 282 MET A CA 1
ATOM 2193 C C . MET A 1 282 ? 5.852 13.445 6.586 1 97.56 282 MET A C 1
ATOM 2195 O O . MET A 1 282 ? 5.574 12.297 6.242 1 97.56 282 MET A O 1
ATOM 2199 N N . MET A 1 283 ? 7.07 13.828 6.812 1 97.31 283 MET A N 1
ATOM 2200 C CA . MET A 1 283 ? 8.203 12.969 6.504 1 97.31 283 MET A CA 1
ATOM 2201 C C . MET A 1 283 ? 8.266 11.781 7.465 1 97.31 283 MET A C 1
ATOM 2203 O O . MET A 1 283 ? 8.656 10.68 7.078 1 97.31 283 MET A O 1
ATOM 2207 N N . GLY A 1 284 ? 7.918 12.07 8.727 1 95.5 284 GLY A N 1
ATOM 2208 C CA . GLY A 1 284 ? 7.836 10.969 9.672 1 95.5 284 GLY A CA 1
ATOM 2209 C C . GLY A 1 284 ? 6.859 9.891 9.242 1 95.5 284 GLY A C 1
ATOM 2210 O O . GLY A 1 284 ? 7.176 8.695 9.297 1 95.5 284 GLY A O 1
ATOM 2211 N N . GLU A 1 285 ? 5.684 10.289 8.812 1 93.5 285 GLU A N 1
ATOM 2212 C CA . GLU A 1 285 ? 4.684 9.336 8.352 1 93.5 285 GLU A CA 1
ATOM 2213 C C . GLU A 1 285 ? 5.148 8.617 7.094 1 93.5 285 GLU A C 1
ATOM 2215 O O . GLU A 1 285 ? 4.879 7.422 6.918 1 93.5 285 GLU A O 1
ATOM 2220 N N . MET A 1 286 ? 5.797 9.344 6.18 1 93.44 286 MET A N 1
ATOM 2221 C CA . MET A 1 286 ? 6.348 8.719 4.977 1 93.44 286 MET A CA 1
ATOM 2222 C C . MET A 1 286 ? 7.371 7.645 5.344 1 93.44 286 MET A C 1
ATOM 2224 O O . MET A 1 286 ? 7.371 6.559 4.762 1 93.44 286 MET A O 1
ATOM 2228 N N . TYR A 1 287 ? 8.219 7.945 6.297 1 92.25 287 TYR A N 1
ATOM 2229 C CA . TYR A 1 287 ? 9.242 7.02 6.77 1 92.25 287 TYR A CA 1
ATOM 2230 C C . TYR A 1 287 ? 8.609 5.77 7.371 1 92.25 287 TYR A C 1
ATOM 2232 O O . TYR A 1 287 ? 9.07 4.652 7.133 1 92.25 287 TYR A O 1
ATOM 2240 N N . VAL A 1 288 ? 7.527 5.953 8.125 1 85.44 288 VAL A N 1
ATOM 2241 C CA . VAL A 1 288 ? 6.863 4.852 8.812 1 85.44 288 VAL A CA 1
ATOM 2242 C C . VAL A 1 288 ? 6.215 3.92 7.789 1 85.44 288 VAL A C 1
ATOM 2244 O O . VAL A 1 288 ? 6.168 2.705 7.992 1 85.44 288 VAL A O 1
ATOM 2247 N N . LEU A 1 289 ? 5.691 4.465 6.691 1 79.81 289 LEU A N 1
ATOM 2248 C CA . LEU A 1 289 ? 5.148 3.613 5.637 1 79.81 289 LEU A CA 1
ATOM 2249 C C . LEU A 1 289 ? 6.176 2.58 5.191 1 79.81 289 LEU A C 1
ATOM 2251 O O . LEU A 1 289 ? 5.836 1.418 4.957 1 79.81 289 LEU A O 1
ATOM 2255 N N . TRP A 1 290 ? 7.352 3.012 5.023 1 79.56 290 TRP A N 1
ATOM 2256 C CA . TRP A 1 290 ? 8.438 2.115 4.629 1 79.56 290 TRP A CA 1
ATOM 2257 C C . TRP A 1 290 ? 8.836 1.202 5.781 1 79.56 290 TRP A C 1
ATOM 2259 O O . TRP A 1 290 ? 8.953 -0.013 5.605 1 79.56 290 TRP A O 1
ATOM 2269 N N . LEU A 1 291 ? 9.008 1.814 6.98 1 74.25 291 LEU A N 1
ATOM 2270 C CA . LEU A 1 291 ? 9.5 1.084 8.141 1 74.25 291 LEU A CA 1
ATOM 2271 C C . LEU A 1 291 ? 8.531 -0.023 8.547 1 74.25 291 LEU A C 1
ATOM 2273 O O . LEU A 1 291 ? 8.953 -1.137 8.859 1 74.25 291 LEU A O 1
ATOM 2277 N N . CYS A 1 292 ? 7.258 0.278 8.586 1 65.31 292 CYS A N 1
ATOM 2278 C CA . CYS A 1 292 ? 6.238 -0.634 9.094 1 65.31 292 CYS A CA 1
ATOM 2279 C C . CYS A 1 292 ? 5.762 -1.584 8 1 65.31 292 CYS A C 1
ATOM 2281 O O . CYS A 1 292 ? 5.508 -2.76 8.266 1 65.31 292 CYS A O 1
ATOM 2283 N N . HIS A 1 293 ? 5.656 -1.031 6.801 1 62.94 293 HIS A N 1
ATOM 2284 C CA . HIS A 1 293 ? 4.914 -1.805 5.812 1 62.94 293 HIS A CA 1
ATOM 2285 C C . HIS A 1 293 ? 5.805 -2.189 4.637 1 62.94 293 HIS A C 1
ATOM 2287 O O . HIS A 1 293 ? 5.355 -2.865 3.707 1 62.94 293 HIS A O 1
ATOM 2293 N N . GLY A 1 294 ? 7.051 -1.71 4.68 1 68.5 294 GLY A N 1
ATOM 2294 C CA . GLY A 1 294 ? 7.949 -2.006 3.578 1 68.5 294 GLY A CA 1
ATOM 2295 C C . GLY A 1 294 ? 7.547 -1.328 2.281 1 68.5 294 GLY A C 1
ATOM 2296 O O . GLY A 1 294 ? 7.957 -1.753 1.199 1 68.5 294 GLY A O 1
ATOM 2297 N N . ILE A 1 295 ? 6.68 -0.386 2.355 1 72.62 295 ILE A N 1
ATOM 2298 C CA . ILE A 1 295 ? 6.199 0.345 1.189 1 72.62 295 ILE A CA 1
ATOM 2299 C C . ILE A 1 295 ? 7.25 1.362 0.75 1 72.62 295 ILE A C 1
ATOM 2301 O O . ILE A 1 295 ? 7.352 2.447 1.326 1 72.62 295 ILE A O 1
ATOM 2305 N N . GLU A 1 296 ? 7.938 1.081 -0.26 1 79.75 296 GLU A N 1
ATOM 2306 C CA . GLU A 1 296 ? 9.062 1.896 -0.714 1 79.75 296 GLU A CA 1
ATOM 2307 C C . GLU A 1 296 ? 8.594 3.268 -1.188 1 79.75 296 GLU A C 1
ATOM 2309 O O . GLU A 1 296 ? 9.359 4.234 -1.161 1 79.75 296 GLU A O 1
ATOM 2314 N N . ALA A 1 297 ? 7.344 3.342 -1.609 1 81.44 297 ALA A N 1
ATOM 2315 C CA . ALA A 1 297 ? 6.785 4.617 -2.047 1 81.44 297 ALA A CA 1
ATOM 2316 C C . ALA A 1 297 ? 6.918 5.68 -0.959 1 81.44 297 ALA A C 1
ATOM 2318 O O . ALA A 1 297 ? 7.082 6.863 -1.257 1 81.44 297 ALA A O 1
ATOM 2319 N N . GLY A 1 298 ? 6.895 5.238 0.265 1 90 298 GLY A N 1
ATOM 2320 C CA . GLY A 1 298 ? 7.121 6.172 1.358 1 90 298 GLY A CA 1
ATOM 2321 C C . GLY A 1 298 ? 8.477 6.848 1.294 1 90 298 GLY A C 1
ATOM 2322 O O . GLY A 1 298 ? 8.57 8.07 1.432 1 90 298 GLY A O 1
ATOM 2323 N N . LEU A 1 299 ? 9.516 6.062 1.048 1 91.12 299 LEU A N 1
ATOM 2324 C CA . LEU A 1 299 ? 10.859 6.613 0.953 1 91.12 299 LEU A CA 1
ATOM 2325 C C . LEU A 1 299 ? 11 7.496 -0.283 1 91.12 299 LEU A C 1
ATOM 2327 O O . LEU A 1 299 ? 11.664 8.539 -0.236 1 91.12 299 LEU A O 1
ATOM 2331 N N . TRP A 1 300 ? 10.367 7.07 -1.371 1 90.06 300 TRP A N 1
ATOM 2332 C CA . TRP A 1 300 ? 10.445 7.859 -2.598 1 90.06 300 TRP A CA 1
ATOM 2333 C C . TRP A 1 300 ? 9.805 9.227 -2.408 1 90.06 300 TRP A C 1
ATOM 2335 O O . TRP A 1 300 ? 10.359 10.25 -2.811 1 90.06 300 TRP A O 1
ATOM 2345 N N . MET A 1 301 ? 8.641 9.25 -1.79 1 92.94 301 MET A N 1
ATOM 2346 C CA . MET A 1 301 ? 7.969 10.516 -1.503 1 92.94 301 MET A CA 1
ATOM 2347 C C . MET A 1 301 ? 8.82 11.383 -0.579 1 92.94 301 MET A C 1
ATOM 2349 O O . MET A 1 301 ? 8.922 12.594 -0.781 1 92.94 301 MET A O 1
ATOM 2353 N N . MET A 1 302 ? 9.391 10.742 0.438 1 96 302 MET A N 1
ATOM 2354 C CA . MET A 1 302 ? 10.227 11.469 1.386 1 96 302 MET A CA 1
ATOM 2355 C C . MET A 1 302 ? 11.43 12.102 0.683 1 96 302 MET A C 1
ATOM 2357 O O . MET A 1 302 ? 11.789 13.242 0.964 1 96 302 MET A O 1
ATOM 2361 N N . GLN A 1 303 ? 12.016 11.359 -0.198 1 94.5 303 GLN A N 1
ATOM 2362 C CA . GLN A 1 303 ? 13.141 11.867 -0.972 1 94.5 303 GLN A CA 1
ATOM 2363 C C . GLN A 1 303 ? 12.727 13.078 -1.809 1 94.5 303 GLN A C 1
ATOM 2365 O O . GLN A 1 303 ? 13.453 14.078 -1.864 1 94.5 303 GLN A O 1
ATOM 2370 N N . GLY A 1 304 ? 11.617 12.945 -2.477 1 93.25 304 GLY A N 1
ATOM 2371 C CA . GLY A 1 304 ? 11.078 14.078 -3.209 1 93.25 304 GLY A CA 1
ATOM 2372 C C . GLY A 1 304 ? 10.781 15.273 -2.322 1 93.25 304 GLY A C 1
ATOM 2373 O O . GLY A 1 304 ? 11.062 16.422 -2.697 1 93.25 304 GLY A O 1
ATOM 2374 N N . TYR A 1 305 ? 10.188 15 -1.184 1 96.31 305 TYR A N 1
ATOM 2375 C CA . TYR A 1 305 ? 9.859 16.047 -0.219 1 96.31 305 TYR A CA 1
ATOM 2376 C C . TYR A 1 305 ? 11.117 16.781 0.223 1 96.31 305 TYR A C 1
ATOM 2378 O O . TYR A 1 305 ? 11.141 18.016 0.247 1 96.31 305 TYR A O 1
ATOM 2386 N N . ALA A 1 306 ? 12.164 16.047 0.579 1 96.06 306 ALA A N 1
ATOM 2387 C CA . ALA A 1 306 ? 13.43 16.641 0.992 1 96.06 306 ALA A CA 1
ATOM 2388 C C . ALA A 1 306 ? 14.016 17.516 -0.113 1 96.06 306 ALA A C 1
ATOM 2390 O O . ALA A 1 306 ? 14.555 18.594 0.16 1 96.06 306 ALA A O 1
ATOM 2391 N N . LYS A 1 307 ? 13.883 17.047 -1.308 1 93.44 307 LYS A N 1
ATOM 2392 C CA . LYS A 1 307 ? 14.359 17.828 -2.439 1 93.44 307 LYS A CA 1
ATOM 2393 C C . LYS A 1 307 ? 13.594 19.156 -2.559 1 93.44 307 LYS A C 1
ATOM 2395 O O . LYS A 1 307 ? 14.18 20.188 -2.875 1 93.44 307 LYS A O 1
ATOM 2400 N N . GLY A 1 308 ? 12.32 19.094 -2.355 1 92 308 GLY A N 1
ATOM 2401 C CA . GLY A 1 308 ? 11.516 20.297 -2.383 1 92 308 GLY A CA 1
ATOM 2402 C C . GLY A 1 308 ? 11.898 21.297 -1.309 1 92 308 GLY A C 1
ATOM 2403 O O . GLY A 1 308 ? 11.758 22.5 -1.499 1 92 308 GLY A O 1
ATOM 2404 N N . LEU A 1 309 ? 12.367 20.75 -0.187 1 93.56 309 LEU A N 1
ATOM 2405 C CA . LEU A 1 309 ? 12.734 21.609 0.938 1 93.56 309 LEU A CA 1
ATOM 2406 C C . LEU A 1 309 ? 14.164 22.125 0.78 1 93.56 309 LEU A C 1
ATOM 2408 O O . LEU A 1 309 ? 14.555 23.078 1.457 1 93.56 309 LEU A O 1
ATOM 2412 N N . ALA A 1 310 ? 14.945 21.516 -0.06 1 89.31 310 ALA A N 1
ATOM 2413 C CA . ALA A 1 310 ? 16.391 21.766 -0.15 1 89.31 310 ALA A CA 1
ATOM 2414 C C . ALA A 1 310 ? 16.672 23.234 -0.393 1 89.31 310 ALA A C 1
ATOM 2416 O O . ALA A 1 310 ? 17.578 23.812 0.222 1 89.31 310 ALA A O 1
ATOM 2417 N N . THR A 1 311 ? 15.875 23.859 -1.201 1 85.38 311 THR A N 1
ATOM 2418 C CA . THR A 1 311 ? 16.156 25.25 -1.525 1 85.38 311 THR A CA 1
ATOM 2419 C C . THR A 1 311 ? 15.328 26.188 -0.65 1 85.38 311 THR A C 1
ATOM 2421 O O . THR A 1 311 ? 15.539 27.406 -0.66 1 85.38 311 THR A O 1
ATOM 2424 N N . LEU A 1 312 ? 14.508 25.594 0.109 1 87.44 312 LEU A N 1
ATOM 2425 C CA . LEU A 1 312 ? 13.562 26.453 0.832 1 87.44 312 LEU A CA 1
ATOM 2426 C C . LEU A 1 312 ? 14 26.641 2.279 1 87.44 312 LEU A C 1
ATOM 2428 O O . LEU A 1 312 ? 13.664 27.641 2.906 1 87.44 312 LEU A O 1
ATOM 2432 N N . LEU A 1 313 ? 14.719 25.594 2.789 1 90.12 313 LEU A N 1
ATOM 2433 C CA . LEU A 1 313 ? 15.047 25.641 4.211 1 90.12 313 LEU A CA 1
ATOM 2434 C C . LEU A 1 313 ? 16.547 25.656 4.422 1 90.12 313 LEU A C 1
ATOM 2436 O O . LEU A 1 313 ? 17.281 24.906 3.773 1 90.12 313 LEU A O 1
ATOM 2440 N N . PRO A 1 314 ? 17.047 26.5 5.285 1 90.56 314 PRO A N 1
ATOM 2441 C CA . PRO A 1 314 ? 18.438 26.422 5.695 1 90.56 314 PRO A CA 1
ATOM 2442 C C . PRO A 1 314 ? 18.766 25.141 6.445 1 90.56 314 PRO A C 1
ATOM 2444 O O . PRO A 1 314 ? 17.859 24.453 6.926 1 90.56 314 PRO A O 1
ATOM 2447 N N . GLU A 1 315 ? 20 24.766 6.527 1 91.25 315 GLU A N 1
ATOM 2448 C CA . GLU A 1 315 ? 20.438 23.5 7.117 1 91.25 315 GLU A CA 1
ATOM 2449 C C . GLU A 1 315 ? 20 23.391 8.578 1 91.25 315 GLU A C 1
ATOM 2451 O O . GLU A 1 315 ? 19.609 22.312 9.031 1 91.25 315 GLU A O 1
ATOM 2456 N N . GLU A 1 316 ? 20.094 24.547 9.234 1 91.44 316 GLU A N 1
ATOM 2457 C CA . GLU A 1 316 ? 19.703 24.547 10.641 1 91.44 316 GLU A CA 1
ATOM 2458 C C . GLU A 1 316 ? 18.25 24.109 10.82 1 91.44 316 GLU A C 1
ATOM 2460 O O . GLU A 1 316 ? 17.938 23.359 11.75 1 91.44 316 GLU A O 1
ATOM 2465 N N . THR A 1 317 ? 17.391 24.547 9.938 1 92.56 317 THR A N 1
ATOM 2466 C CA . THR A 1 317 ? 15.977 24.188 10 1 92.56 317 THR A CA 1
ATOM 2467 C C . THR A 1 317 ? 15.773 22.734 9.633 1 92.56 317 THR A C 1
ATOM 2469 O O . THR A 1 317 ? 14.859 22.078 10.148 1 92.56 317 THR A O 1
ATOM 2472 N N . LYS A 1 318 ? 16.656 22.234 8.82 1 95.31 318 LYS A N 1
ATOM 2473 C CA . LYS A 1 318 ? 16.562 20.828 8.438 1 95.31 318 LYS A CA 1
ATOM 2474 C C . LYS A 1 318 ? 16.844 19.906 9.625 1 95.31 318 LYS A C 1
ATOM 2476 O O . LYS A 1 318 ? 16.219 18.859 9.773 1 95.31 318 LYS A O 1
ATOM 2481 N N . TRP A 1 319 ? 17.828 20.328 10.43 1 96.88 319 TRP A N 1
ATOM 2482 C CA . TRP A 1 319 ? 18.094 19.562 11.648 1 96.88 319 TRP A CA 1
ATOM 2483 C C . TRP A 1 319 ? 16.875 19.547 12.555 1 96.88 319 TRP A C 1
ATOM 2485 O O . TRP A 1 319 ? 16.562 18.516 13.156 1 96.88 319 TRP A O 1
ATOM 2495 N N . ARG A 1 320 ? 16.172 20.656 12.617 1 96.31 320 ARG A N 1
ATOM 2496 C CA . ARG A 1 320 ? 14.977 20.734 13.438 1 96.31 320 ARG A CA 1
ATOM 2497 C C . ARG A 1 320 ? 13.875 19.828 12.883 1 96.31 320 ARG A C 1
ATOM 2499 O O . ARG A 1 320 ? 13.125 19.219 13.641 1 96.31 320 ARG A O 1
ATOM 2506 N N . VAL A 1 321 ? 13.773 19.797 11.578 1 97.69 321 VAL A N 1
ATOM 2507 C CA . VAL A 1 321 ? 12.82 18.922 10.914 1 97.69 321 VAL A CA 1
ATOM 2508 C C . VAL A 1 321 ? 13.148 17.469 11.242 1 97.69 321 VAL A C 1
ATOM 2510 O O . VAL A 1 321 ? 12.258 16.672 11.562 1 97.69 321 VAL A O 1
ATOM 2513 N N . ALA A 1 322 ? 14.445 17.109 11.195 1 98.06 322 ALA A N 1
ATOM 2514 C CA . ALA A 1 322 ? 14.875 15.75 11.508 1 98.06 322 ALA A CA 1
ATOM 2515 C C . ALA A 1 322 ? 14.484 15.359 12.93 1 98.06 322 ALA A C 1
ATOM 2517 O O . ALA A 1 322 ? 14.016 14.242 13.164 1 98.06 322 ALA A O 1
ATOM 2518 N N . VAL A 1 323 ? 14.648 16.297 13.844 1 98.06 323 VAL A N 1
ATOM 2519 C CA . VAL A 1 323 ? 14.234 16.062 15.219 1 98.06 323 VAL A CA 1
ATOM 2520 C C . VAL A 1 323 ? 12.742 15.75 15.258 1 98.06 323 VAL A C 1
ATOM 2522 O O . VAL A 1 323 ? 12.312 14.797 15.914 1 98.06 323 VAL A O 1
ATOM 2525 N N . GLN A 1 324 ? 12 16.531 14.555 1 97.81 324 GLN A N 1
ATOM 2526 C CA . GLN A 1 324 ? 10.547 16.375 14.578 1 97.81 324 GLN A CA 1
ATOM 2527 C C . GLN A 1 324 ? 10.125 15.055 13.945 1 97.81 324 GLN A C 1
ATOM 2529 O O . GLN A 1 324 ? 9.117 14.469 14.344 1 97.81 324 GLN A O 1
ATOM 2534 N N . ILE A 1 325 ? 10.875 14.539 12.93 1 97.62 325 ILE A N 1
ATOM 2535 C CA . ILE A 1 325 ? 10.602 13.227 12.352 1 97.62 325 ILE A CA 1
ATOM 2536 C C . ILE A 1 325 ? 10.664 12.156 13.445 1 97.62 325 ILE A C 1
ATOM 2538 O O . ILE A 1 325 ? 9.727 11.375 13.602 1 97.62 325 ILE A O 1
ATOM 2542 N N . GLY A 1 326 ? 11.75 12.188 14.203 1 97 326 GLY A N 1
ATOM 2543 C CA . GLY A 1 326 ? 11.906 11.219 15.273 1 97 326 GLY A CA 1
ATOM 2544 C C . GLY A 1 326 ? 10.844 11.359 16.359 1 97 326 GLY A C 1
ATOM 2545 O O . GLY A 1 326 ? 10.297 10.359 16.828 1 97 326 GLY A O 1
ATOM 2546 N N . VAL A 1 327 ? 10.539 12.609 16.703 1 96.5 327 VAL A N 1
ATOM 2547 C CA . VAL A 1 327 ? 9.531 12.891 17.719 1 96.5 327 VAL A CA 1
ATOM 2548 C C . VAL A 1 327 ? 8.18 12.336 17.266 1 96.5 327 VAL A C 1
ATOM 2550 O O . VAL A 1 327 ? 7.469 11.703 18.062 1 96.5 327 VAL A O 1
ATOM 2553 N N . HIS A 1 328 ? 7.855 12.562 16.031 1 95.06 328 HIS A N 1
ATOM 2554 C CA . HIS A 1 328 ? 6.586 12.086 15.492 1 95.06 328 HIS A CA 1
ATOM 2555 C C . HIS A 1 328 ? 6.496 10.57 15.555 1 95.06 328 HIS A C 1
ATOM 2557 O O . HIS A 1 328 ? 5.477 10.023 15.977 1 95.06 328 HIS A O 1
ATOM 2563 N N . ILE A 1 329 ? 7.551 9.859 15.156 1 91.88 329 ILE A N 1
ATOM 2564 C CA . ILE A 1 329 ? 7.574 8.406 15.164 1 91.88 329 ILE A CA 1
ATOM 2565 C C . ILE A 1 329 ? 7.383 7.891 16.594 1 91.88 329 ILE A C 1
ATOM 2567 O O . ILE A 1 329 ? 6.578 6.984 16.828 1 91.88 329 ILE A O 1
ATOM 2571 N N . LEU A 1 330 ? 8.008 8.484 17.547 1 91.56 330 LEU A N 1
ATOM 2572 C CA . LEU A 1 330 ? 7.957 8.039 18.938 1 91.56 330 LEU A CA 1
ATOM 2573 C C . LEU A 1 330 ? 6.59 8.328 19.547 1 91.56 330 LEU A C 1
ATOM 2575 O O . LEU A 1 330 ? 6.047 7.496 20.297 1 91.56 330 LEU A O 1
ATOM 2579 N N . SER A 1 331 ? 6.051 9.438 19.25 1 87.88 331 SER A N 1
ATOM 2580 C CA . SER A 1 331 ? 4.816 9.859 19.891 1 87.88 331 SER A CA 1
ATOM 2581 C C . SER A 1 331 ? 3.605 9.164 19.297 1 87.88 331 SER A C 1
ATOM 2583 O O . SER A 1 331 ? 2.66 8.82 20 1 87.88 331 SER A O 1
ATOM 2585 N N . PHE A 1 332 ? 3.656 8.891 18.016 1 80.25 332 PHE A N 1
ATOM 2586 C CA . PHE A 1 332 ? 2.447 8.422 17.344 1 80.25 332 PHE A CA 1
ATOM 2587 C C . PHE A 1 332 ? 2.549 6.938 17.031 1 80.25 332 PHE A C 1
ATOM 2589 O O . PHE A 1 332 ? 1.532 6.258 16.875 1 80.25 332 PHE A O 1
ATOM 2596 N N . TRP A 1 333 ? 3.623 6.363 16.938 1 68.25 333 TRP A N 1
ATOM 2597 C CA . TRP A 1 333 ? 3.705 5.016 16.375 1 68.25 333 TRP A CA 1
ATOM 2598 C C . TRP A 1 333 ? 4.27 4.035 17.406 1 68.25 333 TRP A C 1
ATOM 2600 O O . TRP A 1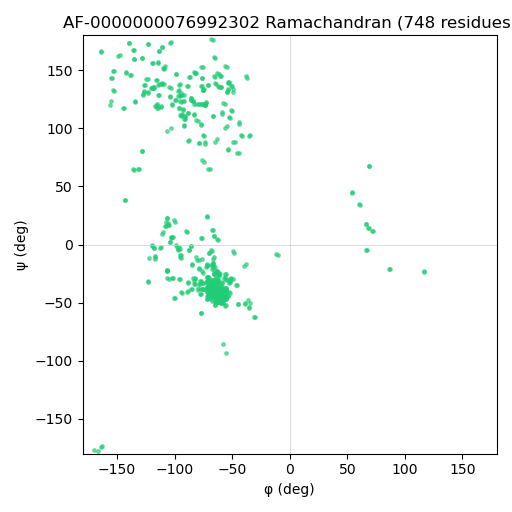 333 ? 4.465 2.855 17.094 1 68.25 333 TRP A O 1
ATOM 2610 N N . THR A 1 334 ? 4.594 4.371 18.484 1 58.69 334 THR A N 1
ATOM 2611 C CA . THR A 1 334 ? 5.066 3.445 19.516 1 58.69 334 THR A CA 1
ATOM 2612 C C . THR A 1 334 ? 3.941 3.088 20.469 1 58.69 334 THR A C 1
ATOM 2614 O O . THR A 1 334 ? 4.129 2.27 21.375 1 58.69 334 THR A O 1
ATOM 2617 N N . PHE A 1 335 ? 2.727 3.725 20.203 1 56.25 335 PHE A N 1
ATOM 2618 C CA . PHE A 1 335 ? 1.67 3.447 21.172 1 56.25 335 PHE A CA 1
ATOM 2619 C C . PHE A 1 335 ? 0.591 2.566 20.547 1 56.25 335 PHE A C 1
ATOM 2621 O O . PHE A 1 335 ? 0.138 2.82 19.438 1 56.25 335 PHE A O 1
ATOM 2628 N N . GLY A 1 336 ? 0.118 1.564 21.344 1 49.5 336 GLY A N 1
ATOM 2629 C CA . GLY A 1 336 ? -1.123 0.826 21.172 1 49.5 336 GLY A CA 1
ATOM 2630 C C . GLY A 1 336 ? -1.136 -0.04 19.922 1 49.5 336 GLY A C 1
ATOM 2631 O O . GLY A 1 336 ? -2.188 -0.54 19.516 1 49.5 336 GLY A O 1
ATOM 2632 N N . ARG A 1 337 ? -0.093 0.088 19.172 1 51.75 337 ARG A N 1
ATOM 2633 C CA . ARG A 1 337 ? -0.237 -0.672 17.938 1 51.75 337 ARG A CA 1
ATOM 2634 C C . ARG A 1 337 ? 0.438 -2.035 18.047 1 51.75 337 ARG A C 1
ATOM 2636 O O . ARG A 1 337 ? 1.356 -2.215 18.844 1 51.75 337 ARG A O 1
ATOM 2643 N N . GLU A 1 338 ? -0.371 -2.949 17.594 1 50.66 338 GLU A N 1
ATOM 2644 C CA . GLU A 1 338 ? 0.197 -4.273 17.359 1 50.66 338 GLU A CA 1
ATOM 2645 C C . GLU A 1 338 ? 1.249 -4.238 16.25 1 50.66 338 GLU A C 1
ATOM 2647 O O . GLU A 1 338 ? 1.04 -3.611 15.211 1 50.66 338 GLU A O 1
ATOM 2652 N N . GLY A 1 339 ? 2.57 -3.955 16.641 1 53.62 339 GLY A N 1
ATOM 2653 C CA . GLY A 1 339 ? 3.664 -3.936 15.688 1 53.62 339 GLY A CA 1
ATOM 2654 C C . GLY A 1 339 ? 5.031 -3.928 16.344 1 53.62 339 GLY A C 1
ATOM 2655 O O . GLY A 1 339 ? 5.148 -4.16 17.547 1 53.62 339 GLY A O 1
ATOM 2656 N N . PRO A 1 340 ? 5.844 -3.859 15.445 1 60.44 340 PRO A N 1
ATOM 2657 C CA . PRO A 1 340 ? 7.207 -3.871 15.977 1 60.44 340 PRO A CA 1
ATOM 2658 C C . PRO A 1 340 ? 7.555 -2.592 16.734 1 60.44 340 PRO A C 1
ATOM 2660 O O . PRO A 1 340 ? 8.406 -1.817 16.281 1 60.44 340 PRO A O 1
ATOM 2663 N N . VAL A 1 341 ? 6.855 -2.352 17.875 1 66.69 341 VAL A N 1
ATOM 2664 C CA . VAL A 1 341 ? 6.977 -1.15 18.703 1 66.69 341 VAL A CA 1
ATOM 2665 C C . VAL A 1 341 ? 8.438 -0.917 19.062 1 66.69 341 VAL A C 1
ATOM 2667 O O . VAL A 1 341 ? 8.906 0.226 19.094 1 66.69 341 VAL A O 1
ATOM 2670 N N . GLY A 1 342 ? 9.062 -1.996 19.188 1 75.44 342 GLY A N 1
ATOM 2671 C CA . GLY A 1 342 ? 10.469 -1.879 19.531 1 75.44 342 GLY A CA 1
ATOM 2672 C C . GLY A 1 342 ? 11.305 -1.256 18.438 1 75.44 342 GLY A C 1
ATOM 2673 O O . GLY A 1 342 ? 12.172 -0.421 18.703 1 75.44 342 GLY A O 1
ATOM 2674 N N . GLU A 1 343 ? 10.945 -1.605 17.266 1 78.88 343 GLU A N 1
ATOM 2675 C CA . GLU A 1 343 ? 11.695 -1.073 16.125 1 78.88 343 GLU A CA 1
ATOM 2676 C C . GLU A 1 343 ? 11.398 0.409 15.922 1 78.88 343 GLU A C 1
ATOM 2678 O O . GLU A 1 343 ? 12.297 1.187 15.602 1 78.88 343 GLU A O 1
ATOM 2683 N N . PHE A 1 344 ? 10.18 0.83 16.141 1 84 344 PHE A N 1
ATOM 2684 C CA . PHE A 1 344 ? 9.82 2.238 16.031 1 84 344 PHE A CA 1
ATOM 2685 C C . PHE A 1 344 ? 10.516 3.068 17.094 1 84 344 PHE A C 1
ATOM 2687 O O . PHE A 1 344 ? 11.008 4.164 16.812 1 84 344 PHE A O 1
ATOM 2694 N N . ALA A 1 345 ? 10.516 2.49 18.266 1 88.31 345 ALA A N 1
ATOM 2695 C CA . ALA A 1 345 ? 11.172 3.18 19.375 1 88.31 345 ALA A CA 1
ATOM 2696 C C . ALA A 1 345 ? 12.664 3.371 19.094 1 88.31 345 ALA A C 1
ATOM 2698 O O . ALA A 1 345 ? 13.203 4.457 19.312 1 88.31 345 ALA A O 1
ATOM 2699 N N . ARG A 1 346 ? 13.281 2.312 18.609 1 90.5 346 ARG A N 1
ATOM 2700 C CA . ARG A 1 346 ? 14.711 2.373 18.328 1 90.5 346 ARG A CA 1
ATOM 2701 C C . ARG A 1 346 ? 15.008 3.389 17.234 1 90.5 346 ARG A C 1
ATOM 2703 O O . ARG A 1 346 ? 15.93 4.199 17.359 1 90.5 346 ARG A O 1
ATOM 2710 N N . GLN A 1 347 ? 14.266 3.332 16.172 1 90.81 347 GLN A N 1
ATOM 2711 C CA . GLN A 1 347 ? 14.477 4.246 15.055 1 90.81 347 GLN A CA 1
ATOM 2712 C C . GLN A 1 347 ? 14.188 5.688 15.469 1 90.81 347 GLN A C 1
ATOM 2714 O O . GLN A 1 347 ? 14.961 6.594 15.141 1 90.81 347 GLN A O 1
ATOM 2719 N N . GLY A 1 348 ? 13.047 5.926 16.109 1 94.44 348 GLY A N 1
ATOM 2720 C CA . GLY A 1 348 ? 12.742 7.266 16.594 1 94.44 348 GLY A CA 1
ATOM 2721 C C . GLY A 1 348 ? 13.812 7.836 17.5 1 94.44 348 GLY A C 1
ATOM 2722 O O . GLY A 1 348 ? 14.219 8.984 17.344 1 94.44 348 GLY A O 1
ATOM 2723 N N . ARG A 1 349 ? 14.203 6.988 18.406 1 95.5 349 ARG A N 1
ATOM 2724 C CA . ARG A 1 349 ? 15.266 7.375 19.328 1 95.5 349 ARG A CA 1
ATOM 2725 C C . ARG A 1 349 ? 16.516 7.797 18.562 1 95.5 349 ARG A C 1
ATOM 2727 O O . ARG A 1 349 ? 17.078 8.867 18.812 1 95.5 349 ARG A O 1
ATOM 2734 N N . ASP A 1 350 ? 16.953 6.91 17.656 1 96.44 350 ASP A N 1
ATOM 2735 C CA . ASP A 1 350 ? 18.188 7.16 16.922 1 96.44 350 ASP A CA 1
ATOM 2736 C C . ASP A 1 350 ? 18.078 8.43 16.078 1 96.44 350 ASP A C 1
ATOM 2738 O O . ASP A 1 350 ? 19.031 9.203 15.984 1 96.44 350 ASP A O 1
ATOM 2742 N N . ILE A 1 351 ? 16.969 8.711 15.508 1 97.38 351 ILE A N 1
ATOM 2743 C CA . ILE A 1 351 ? 16.766 9.891 14.672 1 97.38 351 ILE A CA 1
ATOM 2744 C C . ILE A 1 351 ? 16.828 11.148 15.531 1 97.38 351 ILE A C 1
ATOM 2746 O O . ILE A 1 351 ? 17.547 12.094 15.203 1 97.38 351 ILE A O 1
ATOM 2750 N N . VAL A 1 352 ? 16.141 11.164 16.656 1 98 352 VAL A N 1
ATOM 2751 C CA . VAL A 1 352 ? 16.125 12.336 17.531 1 98 352 VAL A CA 1
ATOM 2752 C C . VAL A 1 352 ? 17.516 12.602 18.062 1 98 352 VAL A C 1
ATOM 2754 O O . VAL A 1 352 ? 18.016 13.727 18 1 98 352 VAL A O 1
ATOM 2757 N N . ALA A 1 353 ? 18.156 11.547 18.547 1 97.5 353 ALA A N 1
ATOM 2758 C CA . ALA A 1 353 ? 19.453 11.695 19.172 1 97.5 353 ALA A CA 1
ATOM 2759 C C . ALA A 1 353 ? 20.484 12.203 18.172 1 97.5 353 ALA A C 1
ATOM 2761 O O . ALA A 1 353 ? 21.25 13.133 18.453 1 97.5 353 ALA A O 1
ATOM 2762 N N . ASN A 1 354 ? 20.5 11.586 17.016 1 97.62 354 ASN A N 1
ATOM 2763 C CA . ASN A 1 354 ? 21.484 11.977 16.016 1 97.62 354 ASN A CA 1
ATOM 2764 C C . ASN A 1 354 ? 21.156 13.336 15.406 1 97.62 354 ASN A C 1
ATOM 2766 O O . ASN A 1 354 ? 22.062 14.094 15.055 1 97.62 354 ASN A O 1
ATOM 2770 N N . ALA A 1 355 ? 19.922 13.664 15.273 1 98.19 355 ALA A N 1
ATOM 2771 C CA . ALA A 1 355 ? 19.547 14.984 14.781 1 98.19 355 ALA A CA 1
ATOM 2772 C C . ALA A 1 355 ? 19.906 16.062 15.789 1 98.19 355 ALA A C 1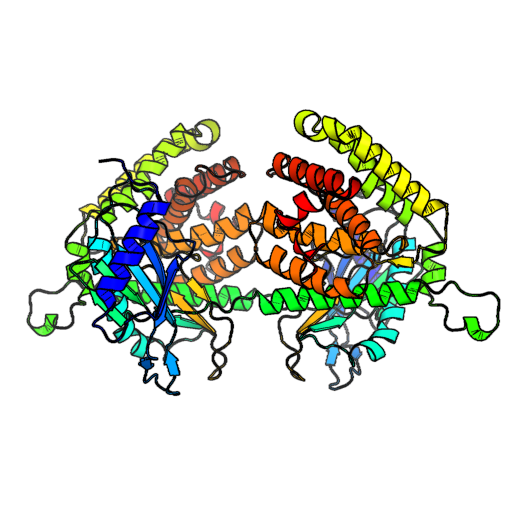
ATOM 2774 O O . ALA A 1 355 ? 20.422 17.125 15.422 1 98.19 355 ALA A O 1
ATOM 2775 N N . TRP A 1 356 ? 19.609 15.812 17.047 1 97.69 356 TRP A N 1
ATOM 2776 C CA . TRP A 1 356 ? 19.891 16.766 18.109 1 97.69 356 TRP A CA 1
ATOM 2777 C C . TRP A 1 356 ? 21.391 17.062 18.188 1 97.69 356 TRP A C 1
ATOM 2779 O O . TRP A 1 356 ? 21.797 18.188 18.453 1 97.69 356 TRP A O 1
ATOM 2789 N N . GLY A 1 357 ? 22.188 16.047 17.984 1 97 357 GLY A N 1
ATOM 2790 C CA . GLY A 1 357 ? 23.641 16.188 17.984 1 97 357 GLY A CA 1
ATOM 2791 C C . GLY A 1 357 ? 24.203 16.594 16.641 1 97 357 GLY A C 1
ATOM 2792 O O . GLY A 1 357 ? 25.422 16.766 16.5 1 97 357 GLY A O 1
ATOM 2793 N N . LYS A 1 358 ? 23.422 16.75 15.641 1 97.06 358 LYS A N 1
ATOM 2794 C CA . LYS A 1 358 ? 23.812 17.094 14.273 1 97.06 358 LYS A CA 1
ATOM 2795 C C . LYS A 1 358 ? 24.859 16.141 13.734 1 97.06 358 LYS A C 1
ATOM 2797 O O . LYS A 1 358 ? 25.875 16.562 13.188 1 97.06 358 LYS A O 1
ATOM 2802 N N . ASN A 1 359 ? 24.625 14.898 13.961 1 96.5 359 ASN A N 1
ATOM 2803 C CA . ASN A 1 359 ? 25.5 13.82 13.492 1 96.5 359 ASN A CA 1
ATOM 2804 C C . ASN A 1 359 ? 25.266 13.516 12.016 1 96.5 359 ASN A C 1
ATOM 2806 O O . ASN A 1 359 ? 24.594 12.539 11.68 1 96.5 359 ASN A O 1
ATOM 2810 N N . ARG A 1 360 ? 25.922 14.195 11.203 1 95.44 360 ARG A N 1
ATOM 2811 C CA . ARG A 1 360 ? 25.734 14.094 9.758 1 95.44 360 ARG A CA 1
ATOM 2812 C C . ARG A 1 360 ? 26.125 12.719 9.25 1 95.44 360 ARG A C 1
ATOM 2814 O O . ARG A 1 360 ? 25.5 12.188 8.32 1 95.44 360 ARG A O 1
ATOM 2821 N N . ALA A 1 361 ? 27.156 12.141 9.766 1 94 361 ALA A N 1
ATOM 2822 C CA . ALA A 1 361 ? 27.672 10.836 9.328 1 94 361 ALA A CA 1
ATOM 2823 C C . ALA A 1 361 ? 26.594 9.758 9.477 1 94 361 ALA A C 1
ATOM 2825 O O . ALA A 1 361 ? 26.453 8.898 8.602 1 94 361 ALA A O 1
ATOM 2826 N N . TRP A 1 362 ? 25.875 9.852 10.5 1 94.56 362 TRP A N 1
ATOM 2827 C CA . TRP A 1 362 ? 24.812 8.875 10.727 1 94.56 362 TRP A CA 1
ATOM 2828 C C . TRP A 1 362 ? 23.719 9 9.68 1 94.56 362 TRP A C 1
ATOM 2830 O O . TRP A 1 362 ? 23.234 7.996 9.141 1 94.56 362 TRP A O 1
ATOM 2840 N N . PHE A 1 363 ? 23.312 10.211 9.367 1 94.69 363 PHE A N 1
ATOM 2841 C CA . PHE A 1 363 ? 22.25 10.461 8.398 1 94.69 363 PHE A CA 1
ATOM 2842 C C . PHE A 1 363 ? 22.688 10.039 7 1 94.69 363 PHE A C 1
ATOM 2844 O O . PHE A 1 363 ? 21.875 9.539 6.215 1 94.69 363 PHE A O 1
ATOM 2851 N N . GLU A 1 364 ? 23.906 10.156 6.672 1 90.44 364 GLU A N 1
ATOM 2852 C CA . GLU A 1 364 ? 24.422 9.805 5.352 1 90.44 364 GLU A CA 1
ATOM 2853 C C . GLU A 1 364 ? 24.312 8.312 5.094 1 90.44 364 GLU A C 1
ATOM 2855 O O . GLU A 1 364 ? 24.203 7.879 3.941 1 90.44 364 GLU A O 1
ATOM 2860 N N . THR A 1 365 ? 24.281 7.52 6.148 1 88.88 365 THR A N 1
ATOM 2861 C CA . THR A 1 365 ? 24.219 6.066 6 1 88.88 365 THR A CA 1
ATOM 2862 C C . THR A 1 365 ? 22.812 5.555 6.297 1 88.88 365 THR A C 1
ATOM 2864 O O . THR A 1 365 ? 22.578 4.348 6.316 1 88.88 365 THR A O 1
ATOM 2867 N N . SER A 1 366 ? 21.938 6.477 6.582 1 89.06 366 SER A N 1
ATOM 2868 C CA . SER A 1 366 ? 20.578 6.082 6.902 1 89.06 366 SER A CA 1
ATOM 2869 C C . SER A 1 366 ? 19.641 6.34 5.73 1 89.06 366 SER A C 1
ATOM 2871 O O . SER A 1 366 ? 20.047 6.906 4.711 1 89.06 366 SER A O 1
ATOM 2873 N N . GLU A 1 367 ? 18.391 5.922 5.82 1 88.81 367 GLU A N 1
ATOM 2874 C CA . GLU A 1 367 ? 17.375 6.16 4.809 1 88.81 367 GLU A CA 1
ATOM 2875 C C . GLU A 1 367 ? 16.969 7.633 4.77 1 88.81 367 GLU A C 1
ATOM 2877 O O . GLU A 1 367 ? 16.25 8.062 3.863 1 88.81 367 GLU A O 1
ATOM 2882 N N . LEU A 1 368 ? 17.516 8.445 5.789 1 93 368 LEU A N 1
ATOM 2883 C CA . LEU A 1 368 ? 17.188 9.867 5.859 1 93 368 LEU A CA 1
ATOM 2884 C C . LEU A 1 368 ? 18.312 10.711 5.27 1 93 368 LEU A C 1
ATOM 2886 O O . LEU A 1 368 ? 18.391 11.922 5.516 1 93 368 LEU A O 1
ATOM 2890 N N . SER A 1 369 ? 19.141 10.117 4.453 1 92.12 369 SER A N 1
ATOM 2891 C CA . SER A 1 369 ? 20.281 10.812 3.863 1 92.12 369 SER A CA 1
ATOM 2892 C C . SER A 1 369 ? 19.828 11.961 2.971 1 92.12 369 SER A C 1
ATOM 2894 O O . SER A 1 369 ? 20.547 12.938 2.783 1 92.12 369 SER A O 1
ATOM 2896 N N . CYS A 1 370 ? 18.625 11.906 2.492 1 92.75 370 CYS A N 1
ATOM 2897 C CA . CYS A 1 370 ? 18.094 12.898 1.574 1 92.75 370 CYS A CA 1
ATOM 2898 C C . CYS A 1 370 ? 17.938 14.25 2.264 1 92.75 370 CYS A C 1
ATOM 2900 O O . CYS A 1 370 ? 17.844 15.281 1.6 1 92.75 370 CYS A O 1
ATOM 2902 N N . LEU A 1 371 ? 17.875 14.289 3.572 1 94 371 LEU A N 1
ATOM 2903 C CA . LEU A 1 371 ? 17.734 15.539 4.309 1 94 371 LEU A CA 1
ATOM 2904 C C . LEU A 1 371 ? 19.016 16.359 4.238 1 94 371 LEU A C 1
ATOM 2906 O O . LEU A 1 371 ? 18.984 17.594 4.359 1 94 371 LEU A O 1
ATOM 2910 N N . PHE A 1 372 ? 20.125 15.633 4.102 1 92.94 372 PHE A N 1
ATOM 2911 C CA . PHE A 1 372 ? 21.422 16.297 4.098 1 92.94 372 PHE A CA 1
ATOM 2912 C C . PHE A 1 372 ? 22.266 15.836 2.928 1 92.94 372 PHE A C 1
ATOM 2914 O O . PHE A 1 372 ? 23.281 15.164 3.123 1 92.94 372 PHE A O 1
ATOM 2921 N N . PRO A 1 373 ? 21.797 16.156 1.721 1 82.44 373 PRO A N 1
ATOM 2922 C CA . PRO A 1 373 ? 22.562 15.703 0.561 1 82.44 373 PRO A CA 1
ATOM 2923 C C . PRO A 1 373 ? 23.984 16.234 0.544 1 82.44 373 PRO A C 1
ATOM 2925 O O . PRO A 1 373 ? 24.234 17.344 1.019 1 82.44 373 PRO A O 1
ATOM 2928 N N . SER A 1 374 ? 25 15.273 0.215 1 70.75 374 SER A N 1
ATOM 2929 C CA . SER A 1 374 ? 26.406 15.656 0.141 1 70.75 374 SER A CA 1
ATOM 2930 C C . SER A 1 374 ? 26.625 16.75 -0.897 1 70.75 374 SER A C 1
ATOM 2932 O O . SER A 1 374 ? 25.953 16.781 -1.927 1 70.75 374 SER A O 1
ATOM 2934 N N . THR A 1 375 ? 27 17.922 -0.52 1 56 375 THR A N 1
ATOM 2935 C CA . THR A 1 375 ? 27.438 18.953 -1.449 1 56 375 THR A CA 1
ATOM 2936 C C . THR A 1 375 ? 28.422 18.375 -2.473 1 56 375 THR A C 1
ATOM 2938 O O . THR A 1 375 ? 29.422 17.766 -2.107 1 56 375 THR A O 1
ATOM 2941 N N . SER A 1 376 ? 27.891 17.672 -3.498 1 40.5 376 SER A N 1
ATOM 2942 C CA . SER A 1 376 ? 28.953 17.547 -4.504 1 40.5 376 SER A CA 1
ATOM 2943 C C . SER A 1 376 ? 29.484 18.906 -4.922 1 40.5 376 SER A C 1
ATOM 2945 O O . SER A 1 376 ? 28.75 19.891 -4.953 1 40.5 376 SER A O 1
ATOM 2947 N N . MET B 1 1 ? -26.266 12.211 33.562 1 29.95 1 MET B N 1
ATOM 2948 C CA . MET B 1 1 ? -26.688 12.055 32.188 1 29.95 1 MET B CA 1
ATOM 2949 C C . MET B 1 1 ? -25.859 10.992 31.484 1 29.95 1 MET B C 1
ATOM 2951 O O . MET B 1 1 ? -24.625 11.047 31.5 1 29.95 1 MET B O 1
ATOM 2955 N N . ALA B 1 2 ? -26.359 9.922 31.172 1 41.47 2 ALA B N 1
ATOM 2956 C CA . ALA B 1 2 ? -25.656 8.742 30.656 1 41.47 2 ALA B CA 1
ATOM 2957 C C . ALA B 1 2 ? -24.859 9.078 29.406 1 41.47 2 ALA B C 1
ATOM 2959 O O . ALA B 1 2 ? -25.375 9.688 28.469 1 41.47 2 ALA B O 1
ATOM 2960 N N . SER B 1 3 ? -23.516 9.289 29.531 1 57.12 3 SER B N 1
ATOM 2961 C CA . SER B 1 3 ? -22.578 9.461 28.422 1 57.12 3 SER B CA 1
ATOM 2962 C C . SER B 1 3 ? -22.984 8.609 27.234 1 57.12 3 SER B C 1
ATOM 2964 O O . SER B 1 3 ? -23.125 7.387 27.344 1 57.12 3 SER B O 1
ATOM 2966 N N . LEU B 1 4 ? -23.656 9.109 26.375 1 64.88 4 LEU B N 1
ATOM 2967 C CA . LEU B 1 4 ? -24.141 8.375 25.219 1 64.88 4 LEU B CA 1
ATOM 2968 C C . LEU B 1 4 ? -23.016 7.625 24.531 1 64.88 4 LEU B C 1
ATOM 2970 O O . LEU B 1 4 ? -21.875 8.094 24.5 1 64.88 4 LEU B O 1
ATOM 2974 N N . ALA B 1 5 ? -23.422 6.441 24.219 1 74.94 5 ALA B N 1
ATOM 2975 C CA . ALA B 1 5 ? -22.484 5.625 23.438 1 74.94 5 ALA B CA 1
ATOM 2976 C C . ALA B 1 5 ? -22.156 6.293 22.109 1 74.94 5 ALA B C 1
ATOM 2978 O O . ALA B 1 5 ? -22.969 7.047 21.562 1 74.94 5 ALA B O 1
ATOM 2979 N N . PRO B 1 6 ? -20.938 6.145 21.641 1 75.19 6 PRO B N 1
ATOM 2980 C CA . PRO B 1 6 ? -20.484 6.781 20.391 1 75.19 6 PRO B CA 1
ATOM 2981 C C . PRO B 1 6 ? -21.484 6.629 19.25 1 75.19 6 PRO B C 1
ATOM 2983 O O . PRO B 1 6 ? -21.719 7.574 18.5 1 75.19 6 PRO B O 1
ATOM 2986 N N . ASP B 1 7 ? -22.141 5.531 19.203 1 78.44 7 ASP B N 1
ATOM 2987 C CA . ASP B 1 7 ? -23.094 5.289 18.125 1 78.44 7 ASP B CA 1
ATOM 2988 C C . ASP B 1 7 ? -24.344 6.148 18.312 1 78.44 7 ASP B C 1
ATOM 2990 O O . ASP B 1 7 ? -24.938 6.613 17.328 1 78.44 7 ASP B O 1
ATOM 2994 N N . GLU B 1 8 ? -24.781 6.297 19.5 1 85.56 8 GLU B N 1
ATOM 2995 C CA . GLU B 1 8 ? -25.938 7.141 19.797 1 85.56 8 GLU B CA 1
ATOM 2996 C C . GLU B 1 8 ? -25.641 8.609 19.484 1 85.56 8 GLU B C 1
ATOM 2998 O O . GLU B 1 8 ? -26.516 9.32 18.969 1 85.56 8 GLU B O 1
ATOM 3003 N N . LEU B 1 9 ? -24.484 8.984 19.781 1 89.5 9 LEU B N 1
ATOM 3004 C CA . LEU B 1 9 ? -24.094 10.352 19.5 1 89.5 9 LEU B CA 1
ATOM 3005 C C . LEU B 1 9 ? -24.078 10.617 18 1 89.5 9 LEU B C 1
ATOM 3007 O O . LEU B 1 9 ? -24.422 11.719 17.547 1 89.5 9 LEU B O 1
ATOM 3011 N N . LEU B 1 10 ? -23.656 9.602 17.25 1 88.62 10 LEU B N 1
ATOM 3012 C CA . LEU B 1 10 ? -23.641 9.719 15.789 1 88.62 10 LEU B CA 1
ATOM 3013 C C . LEU B 1 10 ? -25.047 9.984 15.25 1 88.62 10 LEU B C 1
ATOM 3015 O O . LEU B 1 10 ? -25.234 10.828 14.375 1 88.62 10 LEU B O 1
ATOM 3019 N N . GLU B 1 11 ? -26.016 9.266 15.797 1 90.75 11 GLU B N 1
ATOM 3020 C CA . GLU B 1 11 ? -27.391 9.406 15.336 1 90.75 11 GLU B CA 1
ATOM 3021 C C . GLU B 1 11 ? -27.984 10.75 15.766 1 90.75 11 GLU B C 1
ATOM 3023 O O . GLU B 1 11 ? -28.703 11.391 15 1 90.75 11 GLU B O 1
ATOM 3028 N N . GLU B 1 12 ? -27.734 11.141 16.938 1 92.44 12 GLU B N 1
ATOM 3029 C CA . GLU B 1 12 ? -28.219 12.43 17.422 1 92.44 12 GLU B CA 1
ATOM 3030 C C . GLU B 1 12 ? -27.672 13.578 16.578 1 92.44 12 GLU B C 1
ATOM 3032 O O . GLU B 1 12 ? -28.391 14.516 16.25 1 92.44 12 GLU B O 1
ATOM 3037 N N . ASN B 1 13 ? -26.406 13.523 16.297 1 94.12 13 ASN B N 1
ATOM 3038 C CA . ASN B 1 13 ? -25.797 14.562 15.484 1 94.12 13 ASN B CA 1
ATOM 3039 C C . ASN B 1 13 ? -26.328 14.547 14.055 1 94.12 13 ASN B C 1
ATOM 3041 O O . ASN B 1 13 ? -26.469 15.602 13.43 1 94.12 13 ASN B O 1
ATOM 3045 N N . ARG B 1 14 ? -26.594 13.352 13.578 1 94.38 14 ARG B N 1
ATOM 3046 C CA . ARG B 1 14 ? -27.188 13.227 12.25 1 94.38 14 ARG B CA 1
ATOM 3047 C C . ARG B 1 14 ? -28.5 14 12.172 1 94.38 14 ARG B C 1
ATOM 3049 O O . ARG B 1 14 ? -28.734 14.734 11.211 1 94.38 14 ARG B O 1
ATOM 3056 N N . ILE B 1 15 ? -29.328 13.82 13.172 1 94 15 ILE B N 1
ATOM 3057 C CA . ILE B 1 15 ? -30.625 14.484 13.242 1 94 15 ILE B CA 1
ATOM 3058 C C . ILE B 1 15 ? -30.422 15.992 13.32 1 94 15 ILE B C 1
ATOM 3060 O O . ILE B 1 15 ? -31.109 16.75 12.633 1 94 15 ILE B O 1
ATOM 3064 N N . ASP B 1 16 ? -29.531 16.406 14.148 1 95.25 16 ASP B N 1
ATOM 3065 C CA . ASP B 1 16 ? -29.234 17.828 14.312 1 95.25 16 ASP B CA 1
ATOM 3066 C C . ASP B 1 16 ? -28.75 18.438 13 1 95.25 16 ASP B C 1
ATOM 3068 O O . ASP B 1 16 ? -29.078 19.594 12.688 1 95.25 16 ASP B O 1
ATOM 3072 N N . ILE B 1 17 ? -27.953 17.688 12.266 1 96.25 17 ILE B N 1
ATOM 3073 C CA . ILE B 1 17 ? -27.438 18.156 10.984 1 96.25 17 ILE B CA 1
ATOM 3074 C C . ILE B 1 17 ? -28.594 18.328 9.992 1 96.25 17 ILE B C 1
ATOM 3076 O O . ILE B 1 17 ? -28.656 19.328 9.273 1 96.25 17 ILE B O 1
ATOM 3080 N N . PHE B 1 18 ? -29.5 17.359 10.008 1 95.62 18 PHE B N 1
ATOM 3081 C CA . PHE B 1 18 ? -30.672 17.469 9.148 1 95.62 18 PHE B CA 1
ATOM 3082 C C . PHE B 1 18 ? -31.438 18.75 9.422 1 95.62 18 PHE B C 1
ATOM 3084 O O . PHE B 1 18 ? -31.828 19.469 8.492 1 95.62 18 PHE B O 1
ATOM 3091 N N . GLN B 1 19 ? -31.609 19.016 10.656 1 95.12 19 GLN B N 1
ATOM 3092 C CA . GLN B 1 19 ? -32.344 20.203 11.07 1 95.12 19 GLN B CA 1
ATOM 3093 C C . GLN B 1 19 ? -31.609 21.469 10.695 1 95.12 19 GLN B C 1
ATOM 3095 O O . GLN B 1 19 ? -32.219 22.453 10.242 1 95.12 19 GLN B O 1
ATOM 3100 N N . CYS B 1 20 ? -30.375 21.422 10.875 1 96.12 20 CYS B N 1
ATOM 3101 C CA . CYS B 1 20 ? -29.531 22.594 10.602 1 96.12 20 CYS B CA 1
ATOM 3102 C C . CYS B 1 20 ? -29.562 22.953 9.125 1 96.12 20 CYS B C 1
ATOM 3104 O O . CYS B 1 20 ? -29.562 24.125 8.766 1 96.12 20 CYS B O 1
ATOM 3106 N N . LEU B 1 21 ? -29.609 21.953 8.219 1 96.69 21 LEU B N 1
ATOM 3107 C CA . LEU B 1 21 ? -29.453 22.188 6.789 1 96.69 21 LEU B CA 1
ATOM 3108 C C . LEU B 1 21 ? -30.797 22.328 6.105 1 96.69 21 LEU B C 1
ATOM 3110 O O . LEU B 1 21 ? -30.875 22.734 4.941 1 96.69 21 LEU B O 1
ATOM 3114 N N . LYS B 1 22 ? -31.875 22.031 6.766 1 95 22 LYS B N 1
ATOM 3115 C CA . LYS B 1 22 ? -33.219 21.906 6.191 1 95 22 LYS B CA 1
ATOM 3116 C C . LYS B 1 22 ? -33.625 23.172 5.438 1 95 22 LYS B C 1
ATOM 3118 O O . LYS B 1 22 ? -34.25 23.094 4.379 1 95 22 LYS B O 1
ATOM 3123 N N . ASN B 1 23 ? -33.312 24.359 5.844 1 92.06 23 ASN B N 1
ATOM 3124 C CA . ASN B 1 23 ? -33.75 25.609 5.223 1 92.06 23 ASN B CA 1
ATOM 3125 C C . ASN B 1 23 ? -32.625 26.281 4.453 1 92.06 23 ASN B C 1
ATOM 3127 O O . ASN B 1 23 ? -32.688 27.484 4.195 1 92.06 23 ASN B O 1
ATOM 3131 N N . THR B 1 24 ? -31.641 25.547 4.156 1 95.12 24 THR B N 1
ATOM 3132 C CA . THR B 1 24 ? -30.531 26.062 3.346 1 95.12 24 THR B CA 1
ATOM 3133 C C . THR B 1 24 ? -30.531 25.406 1.969 1 95.12 24 THR B C 1
ATOM 3135 O O . THR B 1 24 ? -31.281 24.469 1.717 1 95.12 24 THR B O 1
ATOM 3138 N N . VAL B 1 25 ? -29.75 25.891 1.072 1 94.25 25 VAL B N 1
ATOM 3139 C CA . VAL B 1 25 ? -29.594 25.297 -0.254 1 94.25 25 VAL B CA 1
ATOM 3140 C C . VAL B 1 25 ? -28.906 23.938 -0.141 1 94.25 25 VAL B C 1
ATOM 3142 O O . VAL B 1 25 ? -28.875 23.172 -1.107 1 94.25 25 VAL B O 1
ATOM 3145 N N . TYR B 1 26 ? -28.484 23.594 1.079 1 96 26 TYR B N 1
ATOM 3146 C CA . TYR B 1 26 ? -27.797 22.328 1.303 1 96 26 TYR B CA 1
ATOM 3147 C C . TYR B 1 26 ? -28.703 21.328 2.021 1 96 26 TYR B C 1
ATOM 3149 O O . TYR B 1 26 ? -28.219 20.422 2.711 1 96 26 TYR B O 1
ATOM 3157 N N . ALA B 1 27 ? -29.969 21.594 1.869 1 96.69 27 ALA B N 1
ATOM 3158 C CA . ALA B 1 27 ? -30.906 20.609 2.41 1 96.69 27 ALA B CA 1
ATOM 3159 C C . ALA B 1 27 ? -30.609 19.219 1.881 1 96.69 27 ALA B C 1
ATOM 3161 O O . ALA B 1 27 ? -30.438 19.031 0.675 1 96.69 27 ALA B O 1
ATOM 3162 N N . ALA B 1 28 ? -30.594 18.219 2.797 1 96.25 28 ALA B N 1
ATOM 3163 C CA . ALA B 1 28 ? -30.109 16.891 2.439 1 96.25 28 ALA B CA 1
ATOM 3164 C C . ALA B 1 28 ? -31.281 15.914 2.262 1 96.25 28 ALA B C 1
ATOM 3166 O O . ALA B 1 28 ? -32.25 15.938 3.029 1 96.25 28 ALA B O 1
ATOM 3167 N N . ALA B 1 29 ? -31.156 15.172 1.196 1 95.94 29 ALA B N 1
ATOM 3168 C CA . ALA B 1 29 ? -32.094 14.055 0.998 1 95.94 29 ALA B CA 1
ATOM 3169 C C . ALA B 1 29 ? -31.703 12.867 1.881 1 95.94 29 ALA B C 1
ATOM 3171 O O . ALA B 1 29 ? -32.594 12.133 2.344 1 95.94 29 ALA B O 1
ATOM 3172 N N . SER B 1 30 ? -30.469 12.695 2.133 1 95.81 30 SER B N 1
ATOM 3173 C CA . SER B 1 30 ? -29.953 11.641 3.004 1 95.81 30 SER B CA 1
ATOM 3174 C C . SER B 1 30 ? -28.625 12.047 3.635 1 95.81 30 SER B C 1
ATOM 3176 O O . SER B 1 30 ? -27.891 12.844 3.064 1 95.81 30 SER B O 1
ATOM 3178 N N . ILE B 1 31 ? -28.406 11.555 4.801 1 95 31 ILE B N 1
ATOM 3179 C CA . ILE B 1 31 ? -27.156 11.758 5.535 1 95 31 ILE B CA 1
ATOM 3180 C C . ILE B 1 31 ? -26.688 10.43 6.109 1 95 31 ILE B C 1
ATOM 3182 O O . ILE B 1 31 ? -27.406 9.758 6.844 1 95 31 ILE B O 1
ATOM 3186 N N . GLU B 1 32 ? -25.438 10.047 5.734 1 92.12 32 GLU B N 1
ATOM 3187 C CA . GLU B 1 32 ? -24.844 8.797 6.207 1 92.12 32 GLU B CA 1
ATOM 3188 C C . GLU B 1 32 ? -23.5 9.039 6.863 1 92.12 32 GLU B C 1
ATOM 3190 O O . GLU B 1 32 ? -22.688 9.812 6.355 1 92.12 32 GLU B O 1
ATOM 3195 N N . PRO B 1 33 ? -23.312 8.375 7.965 1 89.19 33 PRO B N 1
ATOM 3196 C CA . PRO B 1 33 ? -22.031 8.555 8.633 1 89.19 33 PRO B CA 1
ATOM 3197 C C . PRO B 1 33 ? -20.859 8.039 7.793 1 89.19 33 PRO B C 1
ATOM 3199 O O . PRO B 1 33 ? -20.984 7.027 7.098 1 89.19 33 PRO B O 1
ATOM 3202 N N . LEU B 1 34 ? -19.734 8.773 7.762 1 81.75 34 LEU B N 1
ATOM 3203 C CA . LEU B 1 34 ? -18.5 8.328 7.141 1 81.75 34 LEU B CA 1
ATOM 3204 C C . LEU B 1 34 ? -17.531 7.785 8.188 1 81.75 34 LEU B C 1
ATOM 3206 O O . LEU B 1 34 ? -17.453 8.312 9.297 1 81.75 34 LEU B O 1
ATOM 3210 N N . ALA B 1 35 ? -16.766 6.766 7.738 1 69 35 ALA B N 1
ATOM 3211 C CA . ALA B 1 35 ? -15.75 6.195 8.617 1 69 35 ALA B CA 1
ATOM 3212 C C . ALA B 1 35 ? -14.477 7.035 8.602 1 69 35 ALA B C 1
ATOM 3214 O O . ALA B 1 35 ? -14.211 7.746 7.625 1 69 35 ALA B O 1
ATOM 3215 N N . GLY B 1 36 ? -13.648 7.148 9.75 1 65.81 36 GLY B N 1
ATOM 3216 C CA . GLY B 1 36 ? -12.305 7.703 9.734 1 65.81 36 GLY B CA 1
ATOM 3217 C C . GLY B 1 36 ? -12.172 8.961 10.57 1 65.81 36 GLY B C 1
ATOM 3218 O O . GLY B 1 36 ? -11.062 9.336 10.961 1 65.81 36 GLY B O 1
ATOM 3219 N N . GLY B 1 37 ? -13.219 9.656 10.812 1 71.81 37 GLY B N 1
ATOM 3220 C CA . GLY B 1 37 ? -13.086 10.875 11.602 1 71.81 37 GLY B CA 1
ATOM 3221 C C . GLY B 1 37 ? -12.883 10.609 13.078 1 71.81 37 GLY B C 1
ATOM 3222 O O . GLY B 1 37 ? -13.516 9.719 13.648 1 71.81 37 GLY B O 1
ATOM 3223 N N . GLN B 1 38 ? -11.867 11.359 13.648 1 78.69 38 GLN B N 1
ATOM 3224 C CA . GLN B 1 38 ? -11.609 11.18 15.07 1 78.69 38 GLN B CA 1
ATOM 3225 C C . GLN B 1 38 ? -12.242 12.297 15.898 1 78.69 38 GLN B C 1
ATOM 3227 O O . GLN B 1 38 ? -12.992 12.031 16.828 1 78.69 38 GLN B O 1
ATOM 3232 N N . ALA B 1 39 ? -12.102 13.508 15.508 1 88.38 39 ALA B N 1
ATOM 3233 C CA . ALA B 1 39 ? -12.477 14.641 16.344 1 88.38 39 ALA B CA 1
ATOM 3234 C C . ALA B 1 39 ? -13.898 15.109 16.047 1 88.38 39 ALA B C 1
ATOM 3236 O O . ALA B 1 39 ? -14.672 15.398 16.953 1 88.38 39 ALA B O 1
ATOM 3237 N N . ASN B 1 40 ? -14.234 15.148 14.82 1 93.19 40 ASN B N 1
ATOM 3238 C CA . ASN B 1 40 ? -15.539 15.656 14.406 1 93.19 40 ASN B CA 1
ATOM 3239 C C . ASN B 1 40 ? -16.453 14.531 13.914 1 93.19 40 ASN B C 1
ATOM 3241 O O . ASN B 1 40 ? -15.969 13.469 13.531 1 93.19 40 ASN B O 1
ATOM 3245 N N . PHE B 1 41 ? -17.781 14.758 14.039 1 94 41 PHE B N 1
ATOM 3246 C CA . PHE B 1 41 ? -18.734 13.891 13.359 1 94 41 PHE B CA 1
ATOM 3247 C C . PHE B 1 41 ? -18.766 14.18 11.867 1 94 41 PHE B C 1
ATOM 3249 O O . PHE B 1 41 ? -18.969 15.32 11.453 1 94 41 PHE B O 1
ATOM 3256 N N . THR B 1 42 ? -18.484 13.211 11.094 1 92.94 42 THR B N 1
ATOM 3257 C CA . THR B 1 42 ? -18.359 13.383 9.648 1 92.94 42 THR B CA 1
ATOM 3258 C C . THR B 1 42 ? -19.406 12.539 8.914 1 92.94 42 THR B C 1
ATOM 3260 O O . THR B 1 42 ? -19.578 11.359 9.227 1 92.94 42 THR B O 1
ATOM 3263 N N . TYR B 1 43 ? -20.062 13.156 7.906 1 93.88 43 TYR B N 1
ATOM 3264 C CA . TYR B 1 43 ? -21.156 12.492 7.199 1 93.88 43 TYR B CA 1
ATOM 3265 C C . TYR B 1 43 ? -21.078 12.75 5.699 1 93.88 43 TYR B C 1
ATOM 3267 O O . TYR B 1 43 ? -20.562 13.781 5.27 1 93.88 43 TYR B O 1
ATOM 3275 N N . HIS B 1 44 ? -21.469 11.805 4.961 1 93.06 44 HIS B N 1
ATOM 3276 C CA . HIS B 1 44 ? -21.828 11.992 3.557 1 93.06 44 HIS B CA 1
ATOM 3277 C C . HIS B 1 44 ? -23.281 12.43 3.408 1 93.06 44 HIS B C 1
ATOM 3279 O O . HIS B 1 44 ? -24.172 11.812 3.98 1 93.06 44 HIS B O 1
ATOM 3285 N N . ALA B 1 45 ? -23.531 13.508 2.732 1 95.31 45 ALA B N 1
ATOM 3286 C CA . ALA B 1 45 ? -24.891 13.984 2.537 1 95.31 45 ALA B CA 1
ATOM 3287 C C . ALA B 1 45 ? -25.219 14.117 1.053 1 95.31 45 ALA B C 1
ATOM 3289 O O . ALA B 1 45 ? -24.438 14.672 0.284 1 95.31 45 ALA B O 1
ATOM 3290 N N . ARG B 1 46 ? -26.328 13.578 0.681 1 95 46 ARG B N 1
ATOM 3291 C CA . ARG B 1 46 ? -26.906 13.812 -0.638 1 95 46 ARG B CA 1
ATOM 3292 C C . ARG B 1 46 ? -27.906 14.961 -0.598 1 95 46 ARG B C 1
ATOM 3294 O O . ARG B 1 46 ? -28.859 14.93 0.179 1 95 46 ARG B O 1
ATOM 3301 N N . LEU B 1 47 ? -27.688 15.891 -1.538 1 95.5 47 LEU B N 1
ATOM 3302 C CA . LEU B 1 47 ? -28.516 17.094 -1.51 1 95.5 47 LEU B CA 1
ATOM 3303 C C . LEU B 1 47 ? -29.859 16.828 -2.184 1 95.5 47 LEU B C 1
ATOM 3305 O O . LEU B 1 47 ? -29.938 16.047 -3.127 1 95.5 47 LEU B O 1
ATOM 3309 N N . GLU B 1 48 ? -30.875 17.5 -1.691 1 95.12 48 GLU B N 1
ATOM 3310 C CA . GLU B 1 48 ? -32.188 17.422 -2.326 1 95.12 48 GLU B CA 1
ATOM 3311 C C . GLU B 1 48 ? -32.156 18.031 -3.725 1 95.12 48 GLU B C 1
ATOM 3313 O O . GLU B 1 48 ? -32.781 17.516 -4.645 1 95.12 48 GLU B O 1
ATOM 3318 N N . GLN B 1 49 ? -31.422 19.094 -3.846 1 91.12 49 GLN B N 1
ATOM 3319 C CA . GLN B 1 49 ? -31.234 19.781 -5.121 1 91.12 49 GLN B CA 1
ATOM 3320 C C . GLN B 1 49 ? -29.75 19.969 -5.441 1 91.12 49 GLN B C 1
ATOM 3322 O O . GLN B 1 49 ? -28.984 20.406 -4.586 1 91.12 49 GLN B O 1
ATOM 3327 N N . ALA B 1 50 ? -29.438 19.609 -6.641 1 90.19 50 ALA B N 1
ATOM 3328 C CA . ALA B 1 50 ? -28.047 19.766 -7.062 1 90.19 50 ALA B CA 1
ATOM 3329 C C . ALA B 1 50 ? -27.625 21.234 -7.035 1 90.19 50 ALA B C 1
ATOM 3331 O O . ALA B 1 50 ? -28.391 22.109 -7.41 1 90.19 50 ALA B O 1
ATOM 3332 N N . LEU B 1 51 ? -26.406 21.391 -6.496 1 86.88 51 LEU B N 1
ATOM 3333 C CA . LEU B 1 51 ? -25.828 22.719 -6.496 1 86.88 51 LEU B CA 1
ATOM 3334 C C . LEU B 1 51 ? -25.109 23 -7.805 1 86.88 51 LEU B C 1
ATOM 3336 O O . LEU B 1 51 ? -24.359 22.156 -8.297 1 86.88 51 LEU B O 1
ATOM 3340 N N . ARG B 1 52 ? -25.5 24.062 -8.438 1 76 52 ARG B N 1
ATOM 3341 C CA . ARG B 1 52 ? -24.781 24.438 -9.648 1 76 52 ARG B CA 1
ATOM 3342 C C . ARG B 1 52 ? -23.5 25.188 -9.305 1 76 52 ARG B C 1
ATOM 3344 O O . ARG B 1 52 ? -23.5 26.109 -8.484 1 76 52 ARG B O 1
ATOM 3351 N N . GLN B 1 53 ? -22.438 24.531 -9.484 1 66.5 53 GLN B N 1
ATOM 3352 C CA . GLN B 1 53 ? -21.156 25.188 -9.211 1 66.5 53 GLN B CA 1
ATOM 3353 C C . GLN B 1 53 ? -20.484 25.625 -10.508 1 66.5 53 GLN B C 1
ATOM 3355 O O . GLN B 1 53 ? -20.484 24.875 -11.492 1 66.5 53 GLN B O 1
ATOM 3360 N N . ASP B 1 54 ? -20.219 26.984 -10.664 1 55.22 54 ASP B N 1
ATOM 3361 C CA . ASP B 1 54 ? -19.453 27.484 -11.789 1 55.22 54 ASP B CA 1
ATOM 3362 C C . ASP B 1 54 ? -17.953 27.203 -11.594 1 55.22 54 ASP B C 1
ATOM 3364 O O . ASP B 1 54 ? -17.328 27.719 -10.672 1 55.22 54 ASP B O 1
ATOM 3368 N N . ARG B 1 55 ? -17.641 26.047 -11.734 1 52.62 55 ARG B N 1
ATOM 3369 C CA . ARG B 1 55 ? -16.188 25.906 -11.789 1 52.62 55 ARG B CA 1
ATOM 3370 C C . ARG B 1 55 ? -15.648 26.328 -13.148 1 52.62 55 ARG B C 1
ATOM 3372 O O . ARG B 1 55 ? -16.391 26.406 -14.125 1 52.62 55 ARG B O 1
ATOM 3379 N N . ASP B 1 56 ? -14.469 26.781 -13.281 1 50.56 56 ASP B N 1
ATOM 3380 C CA . ASP B 1 56 ? -13.812 27.438 -14.414 1 50.56 56 ASP B CA 1
ATOM 3381 C C . ASP B 1 56 ? -14.289 26.828 -15.734 1 50.56 56 ASP B C 1
ATOM 3383 O O . ASP B 1 56 ? -14.484 27.547 -16.719 1 50.56 56 ASP B O 1
ATOM 3387 N N . ASP B 1 57 ? -14.383 25.375 -16.062 1 45.56 57 ASP B N 1
ATOM 3388 C CA . ASP B 1 57 ? -14.539 24.922 -17.453 1 45.56 57 ASP B CA 1
ATOM 3389 C C . ASP B 1 57 ? -15.805 24.078 -17.609 1 45.56 57 ASP B C 1
ATOM 3391 O O . ASP B 1 57 ? -16.188 23.75 -18.734 1 45.56 57 ASP B O 1
ATOM 3395 N N . ALA B 1 58 ? -16.375 23.703 -16.578 1 48.16 58 ALA B N 1
ATOM 3396 C CA . ALA B 1 58 ? -17.625 22.984 -16.844 1 48.16 58 ALA B CA 1
ATOM 3397 C C . ALA B 1 58 ? -18.562 23.047 -15.664 1 48.16 58 ALA B C 1
ATOM 3399 O O . ALA B 1 58 ? -18.156 22.859 -14.516 1 48.16 58 ALA B O 1
ATOM 3400 N N . ALA B 1 59 ? -19.828 23.656 -15.906 1 50.19 59 ALA B N 1
ATOM 3401 C CA . ALA B 1 59 ? -20.922 23.641 -14.945 1 50.19 59 ALA B CA 1
ATOM 3402 C C . ALA B 1 59 ? -21.141 22.25 -14.375 1 50.19 59 ALA B C 1
ATOM 3404 O O . ALA B 1 59 ? -21.391 21.297 -15.125 1 50.19 59 ALA B O 1
ATOM 3405 N N . SER B 1 60 ? -20.406 21.906 -13.242 1 62.91 60 SER B N 1
ATOM 3406 C CA . SER B 1 60 ? -20.672 20.594 -12.672 1 62.91 60 SER B CA 1
ATOM 3407 C C . SER B 1 60 ? -21.656 20.672 -11.516 1 62.91 60 SER B C 1
ATOM 3409 O O . SER B 1 60 ? -21.734 21.703 -10.828 1 62.91 60 SER B O 1
ATOM 3411 N N . ALA B 1 61 ? -22.672 19.828 -11.656 1 78.38 61 ALA B N 1
ATOM 3412 C CA . ALA B 1 61 ? -23.672 19.719 -10.586 1 78.38 61 ALA B CA 1
ATOM 3413 C C . ALA B 1 61 ? -23.141 18.859 -9.438 1 78.38 61 ALA B C 1
ATOM 3415 O O . ALA B 1 61 ? -22.594 17.781 -9.656 1 78.38 61 ALA B O 1
ATOM 3416 N N . VAL B 1 62 ? -23.125 19.578 -8.266 1 82.75 62 VAL B N 1
ATOM 3417 C CA . VAL B 1 62 ? -22.719 18.875 -7.055 1 82.75 62 VAL B CA 1
ATOM 3418 C C . VAL B 1 62 ? -23.938 18.312 -6.34 1 82.75 62 VAL B C 1
ATOM 3420 O O . VAL B 1 62 ? -24.875 19.047 -6.016 1 82.75 62 VAL B O 1
ATOM 3423 N N . THR B 1 63 ? -24.016 17.016 -6.23 1 89.69 63 THR B N 1
ATOM 3424 C CA . THR B 1 63 ? -25.125 16.359 -5.566 1 89.69 63 THR B CA 1
ATOM 3425 C C . THR B 1 63 ? -24.703 15.805 -4.211 1 89.69 63 THR B C 1
ATOM 3427 O O . THR B 1 63 ? -25.547 15.586 -3.336 1 89.69 63 THR B O 1
ATOM 3430 N N . ASP B 1 64 ? -23.469 15.578 -4.027 1 92.38 64 ASP B N 1
ATOM 3431 C CA . ASP B 1 64 ? -22.938 14.977 -2.809 1 92.38 64 ASP B CA 1
ATOM 3432 C C . ASP B 1 64 ? -21.953 15.914 -2.123 1 92.38 64 ASP B C 1
ATOM 3434 O O . ASP B 1 64 ? -21.141 16.562 -2.789 1 92.38 64 ASP B O 1
ATOM 3438 N N . VAL B 1 65 ? -22.125 16.016 -0.848 1 94.19 65 VAL B N 1
ATOM 3439 C CA . VAL B 1 65 ? -21.234 16.891 -0.078 1 94.19 65 VAL B CA 1
ATOM 3440 C C . VAL B 1 65 ? -20.781 16.172 1.192 1 94.19 65 VAL B C 1
ATOM 3442 O O . VAL B 1 65 ? -21.344 15.141 1.571 1 94.19 65 VAL B O 1
ATOM 3445 N N . LEU B 1 66 ? -19.719 16.625 1.752 1 94.69 66 LEU B N 1
ATOM 3446 C CA . LEU B 1 66 ? -19.25 16.188 3.062 1 94.69 66 LEU B CA 1
ATOM 3447 C C . LEU B 1 66 ? -19.719 17.125 4.156 1 94.69 66 LEU B C 1
ATOM 3449 O O . LEU B 1 66 ? -19.609 18.344 4.016 1 94.69 66 LEU B O 1
ATOM 3453 N N . VAL B 1 67 ? -20.328 16.594 5.164 1 96.75 67 VAL B N 1
ATOM 3454 C CA . VAL B 1 67 ? -20.781 17.422 6.285 1 96.75 67 VAL B CA 1
ATOM 3455 C C . VAL B 1 67 ? -19.984 17.047 7.539 1 96.75 67 VAL B C 1
ATOM 3457 O O . VAL B 1 67 ? -19.844 15.875 7.875 1 96.75 67 VAL B O 1
ATOM 3460 N N . LYS B 1 68 ? -19.453 18.031 8.156 1 96 68 LYS B N 1
ATOM 3461 C CA . LYS B 1 68 ? -18.719 17.891 9.406 1 96 68 LYS B CA 1
ATOM 3462 C C . LYS B 1 68 ? -19.375 18.688 10.531 1 96 68 LYS B C 1
ATOM 3464 O O . LYS B 1 68 ? -19.812 19.828 10.32 1 96 68 LYS B O 1
ATOM 3469 N N . ARG B 1 69 ? -19.516 18.094 11.695 1 96.38 69 ARG B N 1
ATOM 3470 C CA . ARG B 1 69 ? -20.031 18.812 12.859 1 96.38 69 ARG B CA 1
ATOM 3471 C C . ARG B 1 69 ? -19.094 18.656 14.055 1 96.38 69 ARG B C 1
ATOM 3473 O O . ARG B 1 69 ? -18.719 17.531 14.414 1 96.38 69 ARG B O 1
ATOM 3480 N N . GLY B 1 70 ? -18.766 19.812 14.617 1 95.25 70 GLY B N 1
ATOM 3481 C CA . GLY B 1 70 ? -17.891 19.812 15.781 1 95.25 70 GLY B CA 1
ATOM 3482 C C . GLY B 1 70 ? -18.641 19.844 17.094 1 95.25 70 GLY B C 1
ATOM 3483 O O . GLY B 1 70 ? -19.672 20.516 17.219 1 95.25 70 GLY B O 1
ATOM 3484 N N . ALA B 1 71 ? -18.203 19.062 18.078 1 94.06 71 ALA B N 1
ATOM 3485 C CA . ALA B 1 71 ? -18.656 19.062 19.469 1 94.06 71 ALA B CA 1
ATOM 3486 C C . ALA B 1 71 ? -17.516 19.391 20.422 1 94.06 71 ALA B C 1
ATOM 3488 O O . ALA B 1 71 ? -16.344 19.328 20.031 1 94.06 71 ALA B O 1
ATOM 3489 N N . PRO B 1 72 ? -17.844 19.906 21.625 1 94.25 72 PRO B N 1
ATOM 3490 C CA . PRO B 1 72 ? -16.766 20.234 22.562 1 94.25 72 PRO B CA 1
ATOM 3491 C C . PRO B 1 72 ? -16.094 19.016 23.172 1 94.25 72 PRO B C 1
ATOM 3493 O O . PRO B 1 72 ? -15.734 19.016 24.344 1 94.25 72 PRO B O 1
ATOM 3496 N N . TYR B 1 73 ? -16.203 17.922 22.469 1 93.06 73 TYR B N 1
ATOM 3497 C CA . TYR B 1 73 ? -15.539 16.656 22.766 1 93.06 73 TYR B CA 1
ATOM 3498 C C . TYR B 1 73 ? -15.195 15.898 21.484 1 93.06 73 TYR B C 1
ATOM 3500 O O . TYR B 1 73 ? -15.68 16.234 20.406 1 93.06 73 TYR B O 1
ATOM 3508 N N . MET B 1 74 ? -14.32 14.945 21.578 1 89.38 74 MET B N 1
ATOM 3509 C CA . MET B 1 74 ? -13.969 14.125 20.422 1 89.38 74 MET B CA 1
ATOM 3510 C C . MET B 1 74 ? -15.117 13.188 20.047 1 89.38 74 MET B C 1
ATOM 3512 O O . MET B 1 74 ? -15.656 12.492 20.906 1 89.38 74 MET B O 1
ATOM 3516 N N . ALA B 1 75 ? -15.375 13.078 18.812 1 88.38 75 ALA B N 1
ATOM 3517 C CA . ALA B 1 75 ? -16.484 12.242 18.344 1 88.38 75 ALA B CA 1
ATOM 3518 C C . ALA B 1 75 ? -16.234 10.773 18.672 1 88.38 75 ALA B C 1
ATOM 3520 O O . ALA B 1 75 ? -17.125 10.094 19.188 1 88.38 75 ALA B O 1
ATOM 3521 N N . LYS B 1 76 ? -15.039 10.266 18.484 1 81.69 76 LYS B N 1
ATOM 3522 C CA . LYS B 1 76 ? -14.734 8.852 18.688 1 81.69 76 LYS B CA 1
ATOM 3523 C C . LYS B 1 76 ? -14.477 8.547 20.172 1 81.69 76 LYS B C 1
ATOM 3525 O O . LYS B 1 76 ? -14.68 7.418 20.625 1 81.69 76 LYS B O 1
ATOM 3530 N N . HIS B 1 77 ? -13.953 9.578 20.938 1 84.81 77 HIS B N 1
ATOM 3531 C CA . HIS B 1 77 ? -13.695 9.461 22.375 1 84.81 77 HIS B CA 1
ATOM 3532 C C . HIS B 1 77 ? -14.336 10.609 23.141 1 84.81 77 HIS B C 1
ATOM 3534 O O . HIS B 1 77 ? -13.633 11.5 23.625 1 84.81 77 HIS B O 1
ATOM 3540 N N . PRO B 1 78 ? -15.625 10.477 23.391 1 88.69 78 PRO B N 1
ATOM 3541 C CA . PRO B 1 78 ? -16.391 11.617 23.906 1 88.69 78 PRO B CA 1
ATOM 3542 C C . PRO B 1 78 ? -15.961 12.023 25.312 1 88.69 78 PRO B C 1
ATOM 3544 O O . PRO B 1 78 ? -16.297 13.117 25.781 1 88.69 78 PRO B O 1
ATOM 3547 N N . GLN B 1 79 ? -15.273 11.219 25.969 1 87.44 79 GLN B N 1
ATOM 3548 C CA . GLN B 1 79 ? -14.781 11.562 27.297 1 87.44 79 GLN B CA 1
ATOM 3549 C C . GLN B 1 79 ? -13.656 12.586 27.219 1 87.44 79 GLN B C 1
ATOM 3551 O O . GLN B 1 79 ? -13.32 13.234 28.219 1 87.44 79 GLN B O 1
ATOM 3556 N N . ASN B 1 80 ? -13.039 12.719 26.062 1 88.12 80 ASN B N 1
ATOM 3557 C CA . ASN B 1 80 ? -11.961 13.68 25.859 1 88.12 80 ASN B CA 1
ATOM 3558 C C . ASN B 1 80 ? -12.492 15.023 25.359 1 88.12 80 ASN B C 1
ATOM 3560 O O . ASN B 1 80 ? -12.93 15.141 24.219 1 88.12 80 ASN B O 1
ATOM 3564 N N . GLY B 1 81 ? -12.414 15.977 26.219 1 90.44 81 GLY B N 1
ATOM 3565 C CA . GLY B 1 81 ? -12.812 17.328 25.844 1 90.44 81 GLY B CA 1
ATOM 3566 C C . GLY B 1 81 ? -11.922 17.938 24.766 1 90.44 81 GLY B C 1
ATOM 3567 O O . GLY B 1 81 ? -10.711 17.688 24.75 1 90.44 81 GLY B O 1
ATOM 3568 N N . LEU B 1 82 ? -12.531 18.75 23.844 1 91.62 82 LEU B N 1
ATOM 3569 C CA . LEU B 1 82 ? -11.812 19.406 22.766 1 91.62 82 LEU B CA 1
ATOM 3570 C C . LEU B 1 82 ? -12.531 20.688 22.344 1 91.62 82 LEU B C 1
ATOM 3572 O O . LEU B 1 82 ? -13.75 20.688 22.172 1 91.62 82 LEU B O 1
ATOM 3576 N N . THR B 1 83 ? -11.781 21.719 22.234 1 93.06 83 THR B N 1
ATOM 3577 C CA . THR B 1 83 ? -12.383 23 21.906 1 93.06 83 THR B CA 1
ATOM 3578 C C . THR B 1 83 ? -13.062 22.953 20.547 1 93.06 83 THR B C 1
ATOM 3580 O O . THR B 1 83 ? -12.578 22.297 19.625 1 93.06 83 THR B O 1
ATOM 3583 N N . THR B 1 84 ? -14.164 23.688 20.344 1 94.31 84 THR B N 1
ATOM 3584 C CA . THR B 1 84 ? -14.836 23.797 19.062 1 94.31 84 THR B CA 1
ATOM 3585 C C . THR B 1 84 ? -14.242 24.922 18.219 1 94.31 84 THR B C 1
ATOM 3587 O O . THR B 1 84 ? -14.594 25.094 17.047 1 94.31 84 THR B O 1
ATOM 3590 N N . ASP B 1 85 ? -13.297 25.703 18.766 1 93.38 85 ASP B N 1
ATOM 3591 C CA . ASP B 1 85 ? -12.586 26.734 18.016 1 93.38 85 ASP B CA 1
ATOM 3592 C C . ASP B 1 85 ? -11.922 26.141 16.781 1 93.38 85 ASP B C 1
ATOM 3594 O O . ASP B 1 85 ? -11.75 26.812 15.766 1 93.38 85 ASP B O 1
ATOM 3598 N N . ARG B 1 86 ? -11.656 24.875 16.906 1 94.31 86 ARG B N 1
ATOM 3599 C CA . ARG B 1 86 ? -11.016 24.172 15.805 1 94.31 86 ARG B CA 1
ATOM 3600 C C . ARG B 1 86 ? -11.859 24.25 14.539 1 94.31 86 ARG B C 1
ATOM 3602 O O . ARG B 1 86 ? -11.328 24.266 13.422 1 94.31 86 ARG B O 1
ATOM 3609 N N . CYS B 1 87 ? -13.164 24.281 14.703 1 96 87 CYS B N 1
ATOM 3610 C CA . CYS B 1 87 ? -14.055 24.375 13.555 1 96 87 CYS B CA 1
ATOM 3611 C C . CYS B 1 87 ? -13.922 25.734 12.867 1 96 87 CYS B C 1
ATOM 3613 O O . CYS B 1 87 ? -13.891 25.797 11.633 1 96 87 CYS B O 1
ATOM 3615 N N . ASP B 1 88 ? -13.82 26.812 13.656 1 95.62 88 ASP B N 1
ATOM 3616 C CA . ASP B 1 88 ? -13.617 28.156 13.117 1 95.62 88 ASP B CA 1
ATOM 3617 C C . ASP B 1 88 ? -12.281 28.25 12.375 1 95.62 88 ASP B C 1
ATOM 3619 O O . ASP B 1 88 ? -12.203 28.859 11.312 1 95.62 88 ASP B O 1
ATOM 3623 N N . VAL B 1 89 ? -11.344 27.656 12.969 1 94.06 89 VAL B N 1
ATOM 3624 C CA . VAL B 1 89 ? -10 27.656 12.383 1 94.06 89 VAL B CA 1
ATOM 3625 C C . VAL B 1 89 ? -10.031 26.953 11.031 1 94.06 89 VAL B C 1
ATOM 3627 O O . VAL B 1 89 ? -9.5 27.453 10.039 1 94.06 89 VAL B O 1
ATOM 3630 N N . GLU B 1 90 ? -10.633 25.734 11 1 96 90 GLU B N 1
ATOM 3631 C CA . GLU B 1 90 ? -10.703 24.969 9.766 1 96 90 GLU B CA 1
ATOM 3632 C C . GLU B 1 90 ? -11.367 25.766 8.648 1 96 90 GLU B C 1
ATOM 3634 O O . GLU B 1 90 ? -10.844 25.844 7.535 1 96 90 GLU B O 1
ATOM 3639 N N . VAL B 1 91 ? -12.453 26.422 8.945 1 95.81 91 VAL B N 1
ATOM 3640 C CA . VAL B 1 91 ? -13.211 27.172 7.953 1 95.81 91 VAL B CA 1
ATOM 3641 C C . VAL B 1 91 ? -12.383 28.375 7.477 1 95.81 91 VAL B C 1
ATOM 3643 O O . VAL B 1 91 ? -12.344 28.672 6.281 1 95.81 91 VAL B O 1
ATOM 3646 N N . ALA B 1 92 ? -11.758 29.062 8.406 1 92.94 92 ALA B N 1
ATOM 3647 C CA . ALA B 1 92 ? -10.938 30.203 8.047 1 92.94 92 ALA B CA 1
ATOM 3648 C C . ALA B 1 92 ? -9.812 29.812 7.102 1 92.94 92 ALA B C 1
ATOM 3650 O O . ALA B 1 92 ? -9.547 30.484 6.109 1 92.94 92 ALA B O 1
ATOM 3651 N N . CYS B 1 93 ? -9.172 28.719 7.434 1 92.81 93 CYS B N 1
ATOM 3652 C CA . CYS B 1 93 ? -8.094 28.234 6.586 1 92.81 93 CYS B CA 1
ATOM 3653 C C . CYS B 1 93 ? -8.609 27.875 5.199 1 92.81 93 CYS B C 1
ATOM 3655 O O . CYS B 1 93 ? -8.016 28.266 4.191 1 92.81 93 CYS B O 1
ATOM 3657 N N . MET B 1 94 ? -9.68 27.094 5.125 1 93.44 94 MET B N 1
ATOM 3658 C CA . MET B 1 94 ? -10.234 26.656 3.85 1 93.44 94 MET B CA 1
ATOM 3659 C C . MET B 1 94 ? -10.641 27.844 2.982 1 93.44 94 MET B C 1
ATOM 3661 O O . MET B 1 94 ? -10.375 27.844 1.778 1 93.44 94 MET B O 1
ATOM 3665 N N . LYS B 1 95 ? -11.242 28.828 3.582 1 91.12 95 LYS B N 1
ATOM 3666 C CA . LYS B 1 95 ? -11.68 30.016 2.836 1 91.12 95 LYS B CA 1
ATOM 3667 C C . LYS B 1 95 ? -10.484 30.797 2.299 1 91.12 95 LYS B C 1
ATOM 3669 O O . LYS B 1 95 ? -10.5 31.266 1.158 1 91.12 95 LYS B O 1
ATOM 3674 N N . GLU B 1 96 ? -9.531 30.953 3.133 1 88.12 96 GLU B N 1
ATOM 3675 C CA . GLU B 1 96 ? -8.328 31.656 2.693 1 88.12 96 GLU B CA 1
ATOM 3676 C C . GLU B 1 96 ? -7.633 30.906 1.56 1 88.12 96 GLU B C 1
ATOM 3678 O O . GLU B 1 96 ? -7.184 31.516 0.587 1 88.12 96 GLU B O 1
ATOM 3683 N N . LEU B 1 97 ? -7.496 29.641 1.719 1 88.56 97 LEU B N 1
ATOM 3684 C CA . LEU B 1 97 ? -6.816 28.828 0.717 1 88.56 97 LEU B CA 1
ATOM 3685 C C . LEU B 1 97 ? -7.598 28.812 -0.593 1 88.56 97 LEU B C 1
ATOM 3687 O O . LEU B 1 97 ? -7.008 28.734 -1.672 1 88.56 97 LEU B O 1
ATOM 3691 N N . GLU B 1 98 ? -8.891 28.812 -0.545 1 85.88 98 GLU B N 1
ATOM 3692 C CA . GLU B 1 98 ? -9.703 28.922 -1.749 1 85.88 98 GLU B CA 1
ATOM 3693 C C . GLU B 1 98 ? -9.344 30.172 -2.547 1 85.88 98 GLU B C 1
ATOM 3695 O O . GLU B 1 98 ? -9.289 30.141 -3.777 1 85.88 98 GLU B O 1
ATOM 3700 N N . LEU B 1 99 ? -9.102 31.219 -1.87 1 80.12 99 LEU B N 1
ATOM 3701 C CA . LEU B 1 99 ? -8.742 32.469 -2.508 1 80.12 99 LEU B CA 1
ATOM 3702 C C . LEU B 1 99 ? -7.34 32.406 -3.104 1 80.12 99 LEU B C 1
ATOM 3704 O O . LEU B 1 99 ? -7.102 32.906 -4.203 1 80.12 99 LEU B O 1
ATOM 3708 N N . LEU B 1 100 ? -6.48 31.797 -2.418 1 76.81 100 LEU B N 1
ATOM 3709 C CA . LEU B 1 100 ? -5.082 31.734 -2.824 1 76.81 100 LEU B CA 1
ATOM 3710 C C . LEU B 1 100 ? -4.883 30.734 -3.961 1 76.81 100 LEU B C 1
ATOM 3712 O O . LEU B 1 100 ? -3.961 30.875 -4.766 1 76.81 100 LEU B O 1
ATOM 3716 N N . GLN B 1 101 ? -5.594 29.609 -3.904 1 75.56 101 GLN B N 1
ATOM 3717 C CA . GLN B 1 101 ? -5.438 28.547 -4.887 1 75.56 101 GLN B CA 1
ATOM 3718 C C . GLN B 1 101 ? -5.57 29.078 -6.309 1 75.56 101 GLN B C 1
ATOM 3720 O O . GLN B 1 101 ? -4.941 28.562 -7.234 1 75.56 101 GLN B O 1
ATOM 3725 N N . ARG B 1 102 ? -6.297 30.031 -6.527 1 67 102 ARG B N 1
ATOM 3726 C CA . ARG B 1 102 ? -6.445 30.625 -7.848 1 67 102 ARG B CA 1
ATOM 3727 C C . ARG B 1 102 ? -5.121 31.219 -8.336 1 67 102 ARG B C 1
ATOM 3729 O O . ARG B 1 102 ? -4.844 31.219 -9.539 1 67 102 ARG B O 1
ATOM 3736 N N . GLN B 1 103 ? -4.305 31.516 -7.414 1 65.62 103 GLN B N 1
ATOM 3737 C CA . GLN B 1 103 ? -3.021 32.125 -7.73 1 65.62 103 GLN B CA 1
ATOM 3738 C C . GLN B 1 103 ? -1.915 31.094 -7.816 1 65.62 103 GLN B C 1
ATOM 3740 O O . GLN B 1 103 ? -0.957 31.25 -8.578 1 65.62 103 GLN B O 1
ATOM 3745 N N . TRP B 1 104 ? -2.053 30.016 -7.051 1 68.25 104 TRP B N 1
ATOM 3746 C CA . TRP B 1 104 ? -0.983 29.031 -6.91 1 68.25 104 TRP B CA 1
ATOM 3747 C C . TRP B 1 104 ? -0.948 28.094 -8.102 1 68.25 104 TRP B C 1
ATOM 3749 O O . TRP B 1 104 ? 0.103 27.531 -8.43 1 68.25 104 TRP B O 1
ATOM 3759 N N . VAL B 1 105 ? -2.043 27.609 -8.766 1 56.34 105 VAL B N 1
ATOM 3760 C CA . VAL B 1 105 ? -2.107 26.641 -9.852 1 56.34 105 VAL B CA 1
ATOM 3761 C C . VAL B 1 105 ? -1.141 27.047 -10.961 1 56.34 105 VAL B C 1
ATOM 3763 O O . VAL B 1 105 ? -0.52 26.188 -11.594 1 56.34 105 VAL B O 1
ATOM 3766 N N . ALA B 1 106 ? -0.789 28.25 -11.234 1 51.16 106 ALA B N 1
ATOM 3767 C CA . ALA B 1 106 ? -0.008 28.703 -12.383 1 51.16 106 ALA B CA 1
ATOM 3768 C C . ALA B 1 106 ? 1.451 28.281 -12.258 1 51.16 106 ALA B C 1
ATOM 3770 O O . ALA B 1 106 ? 2.15 28.141 -13.266 1 51.16 106 ALA B O 1
ATOM 3771 N N . SER B 1 107 ? 1.912 27.938 -11.188 1 48.38 107 SER B N 1
ATOM 3772 C CA . SER B 1 107 ? 3.359 27.797 -11.062 1 48.38 107 SER B CA 1
ATOM 3773 C C . SER B 1 107 ? 3.77 26.344 -10.922 1 48.38 107 SER B C 1
ATOM 3775 O O . SER B 1 107 ? 4.949 26.031 -10.734 1 48.38 107 SER B O 1
ATOM 3777 N N . ASN B 1 108 ? 2.814 25.359 -11.164 1 53.28 108 ASN B N 1
ATOM 3778 C CA . ASN B 1 108 ? 3.248 24.094 -10.57 1 53.28 108 ASN B CA 1
ATOM 3779 C C . ASN B 1 108 ? 4.035 23.25 -11.57 1 53.28 108 ASN B C 1
ATOM 3781 O O . ASN B 1 108 ? 3.545 22.953 -12.664 1 53.28 108 ASN B O 1
ATOM 3785 N N . ALA B 1 109 ? 5.422 23.25 -11.438 1 61.72 109 ALA B N 1
ATOM 3786 C CA . ALA B 1 109 ? 6.461 22.5 -12.141 1 61.72 109 ALA B CA 1
ATOM 3787 C C . ALA B 1 109 ? 6.309 21 -11.906 1 61.72 109 ALA B C 1
ATOM 3789 O O . ALA B 1 109 ? 7.18 20.219 -12.297 1 61.72 109 ALA B O 1
ATOM 3790 N N . THR B 1 110 ? 5.203 20.656 -11.172 1 67.12 110 THR B N 1
ATOM 3791 C CA . THR B 1 110 ? 5.02 19.234 -10.914 1 67.12 110 THR B CA 1
ATOM 3792 C C . THR B 1 110 ? 3.764 18.703 -11.609 1 67.12 110 THR B C 1
ATOM 3794 O O . THR B 1 110 ? 2.953 19.5 -12.102 1 67.12 110 THR B O 1
ATOM 3797 N N . GLY B 1 111 ? 3.699 17.516 -11.867 1 70.5 111 GLY B N 1
ATOM 3798 C CA . GLY B 1 111 ? 2.52 16.875 -12.43 1 70.5 111 GLY B CA 1
ATOM 3799 C C . GLY B 1 111 ? 1.337 16.859 -11.484 1 70.5 111 GLY B C 1
ATOM 3800 O O . GLY B 1 111 ? 0.343 16.172 -11.734 1 70.5 111 GLY B O 1
ATOM 3801 N N . PHE B 1 112 ? 1.485 17.688 -10.383 1 76.62 112 PHE B N 1
ATOM 3802 C CA . PHE B 1 112 ? 0.43 17.672 -9.383 1 76.62 112 PHE B CA 1
ATOM 3803 C C . PHE B 1 112 ? -0.114 19.078 -9.148 1 76.62 112 PHE B C 1
ATOM 3805 O O . PHE B 1 112 ? 0.624 20.062 -9.258 1 76.62 112 PHE B O 1
ATOM 3812 N N . ILE B 1 113 ? -1.364 19.156 -8.953 1 78.5 113 ILE B N 1
ATOM 3813 C CA . ILE B 1 113 ? -2.006 20.375 -8.461 1 78.5 113 ILE B CA 1
ATOM 3814 C C . ILE B 1 113 ? -2.607 20.109 -7.082 1 78.5 113 ILE B C 1
ATOM 3816 O O . ILE B 1 113 ? -3.363 19.156 -6.895 1 78.5 113 ILE B O 1
ATOM 3820 N N . ILE B 1 114 ? -2.18 20.844 -6.105 1 85.75 114 ILE B N 1
ATOM 3821 C CA . ILE B 1 114 ? -2.615 20.641 -4.73 1 85.75 114 ILE B CA 1
ATOM 3822 C C . ILE B 1 114 ? -3.625 21.719 -4.336 1 85.75 114 ILE B C 1
ATOM 3824 O O . ILE B 1 114 ? -3.387 22.906 -4.551 1 85.75 114 ILE B O 1
ATOM 3828 N N . ARG B 1 115 ? -4.762 21.25 -3.846 1 85.56 115 ARG B N 1
ATOM 3829 C CA . ARG B 1 115 ? -5.852 22.125 -3.436 1 85.56 115 ARG B CA 1
ATOM 3830 C C . ARG B 1 115 ? -6.441 21.688 -2.1 1 85.56 115 ARG B C 1
ATOM 3832 O O . ARG B 1 115 ? -6.004 20.688 -1.523 1 85.56 115 ARG B O 1
ATOM 3839 N N . THR B 1 116 ? -7.23 22.531 -1.515 1 91.25 116 THR B N 1
ATOM 3840 C CA . THR B 1 116 ? -8.117 22.188 -0.406 1 91.25 116 THR B CA 1
ATOM 3841 C C . THR B 1 116 ? -9.578 22.25 -0.846 1 91.25 116 THR B C 1
ATOM 3843 O O . THR B 1 116 ? -9.953 23.109 -1.654 1 91.25 116 THR B O 1
ATOM 3846 N N . PRO B 1 117 ? -10.383 21.281 -0.394 1 90.5 117 PRO B N 1
ATOM 3847 C CA . PRO B 1 117 ? -11.805 21.375 -0.745 1 90.5 117 PRO B CA 1
ATOM 3848 C C . PRO B 1 117 ? -12.43 22.688 -0.315 1 90.5 117 PRO B C 1
ATOM 3850 O O . PRO B 1 117 ? -11.992 23.297 0.66 1 90.5 117 PRO B O 1
ATOM 3853 N N . LYS B 1 118 ? -13.43 23.047 -1.011 1 91.25 118 LYS B N 1
ATOM 3854 C CA . LYS B 1 118 ? -14.141 24.281 -0.672 1 91.25 118 LYS B CA 1
ATOM 3855 C C . LYS B 1 118 ? -15.039 24.078 0.542 1 91.25 118 LYS B C 1
ATOM 3857 O O . LYS B 1 118 ? -15.688 23.031 0.675 1 91.25 118 LYS B O 1
ATOM 3862 N N . CYS B 1 119 ? -14.992 25.047 1.396 1 95.25 119 CYS B N 1
ATOM 3863 C CA . CYS B 1 119 ? -16.031 25.125 2.414 1 95.25 119 CYS B CA 1
ATOM 3864 C C . CYS B 1 119 ? -17.281 25.828 1.865 1 95.25 119 CYS B C 1
ATOM 3866 O O . CYS B 1 119 ? -17.266 27.031 1.638 1 95.25 119 CYS B O 1
ATOM 3868 N N . LEU B 1 120 ? -18.375 25.156 1.69 1 94.94 120 LEU B N 1
ATOM 3869 C CA . LEU B 1 120 ? -19.578 25.641 1.014 1 94.94 120 LEU B CA 1
ATOM 3870 C C . LEU B 1 120 ? -20.5 26.344 1.993 1 94.94 120 LEU B C 1
ATOM 3872 O O . LEU B 1 120 ? -21.234 27.25 1.605 1 94.94 120 LEU B O 1
ATOM 3876 N N . PHE B 1 121 ? -20.516 25.906 3.205 1 96.62 121 PHE B N 1
ATOM 3877 C CA . PHE B 1 121 ? -21.406 26.422 4.227 1 96.62 121 PHE B CA 1
ATOM 3878 C C . PHE B 1 121 ? -20.828 26.219 5.621 1 96.62 121 PHE B C 1
ATOM 3880 O O . PHE B 1 121 ? -20.141 25.219 5.863 1 96.62 121 PHE B O 1
ATOM 3887 N N . TYR B 1 122 ? -21.047 27.188 6.496 1 97.44 122 TYR B N 1
ATOM 3888 C CA . TYR B 1 122 ? -20.641 27.062 7.891 1 97.44 122 TYR B CA 1
ATOM 3889 C C . TYR B 1 122 ? -21.641 27.734 8.82 1 97.44 122 TYR B C 1
ATOM 3891 O O . TYR B 1 122 ? -21.906 28.922 8.711 1 97.44 122 TYR B O 1
ATOM 3899 N N . ASP B 1 123 ? -22.219 26.906 9.648 1 97.44 123 ASP B N 1
ATOM 3900 C CA . ASP B 1 123 ? -23.031 27.438 10.734 1 97.44 123 ASP B CA 1
ATOM 3901 C C . ASP B 1 123 ? -22.219 27.547 12.031 1 97.44 123 ASP B C 1
ATOM 3903 O O . ASP B 1 123 ? -21.953 26.531 12.688 1 97.44 123 ASP B O 1
ATOM 3907 N N . VAL B 1 124 ? -21.953 28.734 12.445 1 95.44 124 VAL B N 1
ATOM 3908 C CA . VAL B 1 124 ? -21.031 29.016 13.555 1 95.44 124 VAL B CA 1
ATOM 3909 C C . VAL B 1 124 ? -21.656 28.531 14.867 1 95.44 124 VAL B C 1
ATOM 3911 O O . VAL B 1 124 ? -20.938 28.094 15.766 1 95.44 124 VAL B O 1
ATOM 3914 N N . GLU B 1 125 ? -22.922 28.609 15 1 95 125 GLU B N 1
ATOM 3915 C CA . GLU B 1 125 ? -23.609 28.266 16.25 1 95 125 GLU B CA 1
ATOM 3916 C C . GLU B 1 125 ? -23.578 26.766 16.5 1 95 125 GLU B C 1
ATOM 3918 O O . GLU B 1 125 ? -23.25 26.312 17.594 1 95 125 GLU B O 1
ATOM 3923 N N . THR B 1 126 ? -23.859 26.031 15.508 1 95.88 126 THR B N 1
ATOM 3924 C CA . THR B 1 126 ? -23.922 24.594 15.664 1 95.88 126 THR B CA 1
ATOM 3925 C C . THR B 1 126 ? -22.594 23.953 15.289 1 95.88 126 THR B C 1
ATOM 3927 O O . THR B 1 126 ? -22.391 22.75 15.5 1 95.88 126 THR B O 1
ATOM 3930 N N . LYS B 1 127 ? -21.688 24.719 14.719 1 97.25 127 LYS B N 1
ATOM 3931 C CA . LYS B 1 127 ? -20.391 24.25 14.227 1 97.25 127 LYS B CA 1
ATOM 3932 C C . LYS B 1 127 ? -20.562 23.188 13.141 1 97.25 127 LYS B C 1
ATOM 3934 O O . LYS B 1 127 ? -19.812 22.219 13.094 1 97.25 127 LYS B O 1
ATOM 3939 N N . THR B 1 128 ? -21.578 23.328 12.344 1 97.69 128 THR B N 1
ATOM 3940 C CA . THR B 1 128 ? -21.844 22.469 11.203 1 97.69 128 THR B CA 1
ATOM 3941 C C . THR B 1 128 ? -21.219 23.047 9.938 1 97.69 128 THR B C 1
ATOM 3943 O O . THR B 1 128 ? -21.453 24.203 9.594 1 97.69 128 THR B O 1
ATOM 3946 N N . GLN B 1 129 ? -20.391 22.25 9.305 1 97.69 129 GLN B N 1
ATOM 3947 C CA . GLN B 1 129 ? -19.719 22.641 8.07 1 97.69 129 GLN B CA 1
ATOM 3948 C C . GLN B 1 129 ? -20.156 21.75 6.902 1 97.69 129 GLN B C 1
ATOM 3950 O O . GLN B 1 129 ? -20.312 20.547 7.066 1 97.69 129 GLN B O 1
ATOM 3955 N N . VAL B 1 130 ? -20.312 22.297 5.746 1 97.06 130 VAL B N 1
ATOM 3956 C CA . VAL B 1 130 ? -20.516 21.562 4.496 1 97.06 130 VAL B CA 1
ATOM 3957 C C . VAL B 1 130 ? -19.328 21.797 3.566 1 97.06 130 VAL B C 1
ATOM 3959 O O . VAL B 1 130 ? -19 22.938 3.23 1 97.06 130 VAL B O 1
ATOM 3962 N N . HIS B 1 131 ? -18.625 20.719 3.246 1 95.5 131 HIS B N 1
ATOM 3963 C CA . HIS B 1 131 ? -17.469 20.781 2.375 1 95.5 131 HIS B CA 1
ATOM 3964 C C . HIS B 1 131 ? -17.75 20.125 1.022 1 95.5 131 HIS B C 1
ATOM 3966 O O . HIS B 1 131 ? -18.609 19.25 0.922 1 95.5 131 HIS B O 1
ATOM 3972 N N . GLU B 1 132 ? -17.047 20.609 -0.019 1 91.12 132 GLU B N 1
ATOM 3973 C CA . GLU B 1 132 ? -16.984 19.844 -1.261 1 91.12 132 GLU B CA 1
ATOM 3974 C C . GLU B 1 132 ? -16.484 18.422 -1.008 1 91.12 132 GLU B C 1
ATOM 3976 O O . GLU B 1 132 ? -15.555 18.219 -0.232 1 91.12 132 GLU B O 1
ATOM 3981 N N . LEU B 1 133 ? -17.234 17.516 -1.564 1 87.56 133 LEU B N 1
ATOM 3982 C CA . LEU B 1 133 ? -16.828 16.109 -1.428 1 87.56 133 LEU B CA 1
ATOM 3983 C C . LEU B 1 133 ? -15.883 15.711 -2.551 1 87.56 133 LEU B C 1
ATOM 3985 O O . LEU B 1 133 ? -16.203 15.883 -3.73 1 87.56 133 LEU B O 1
ATOM 3989 N N . GLN B 1 134 ? -14.664 15.445 -2.123 1 76.5 134 GLN B N 1
ATOM 3990 C CA . GLN B 1 134 ? -13.742 14.898 -3.111 1 76.5 134 GLN B CA 1
ATOM 3991 C C . GLN B 1 134 ? -13.773 13.367 -3.109 1 76.5 134 GLN B C 1
ATOM 3993 O O . GLN B 1 134 ? -13.602 12.742 -2.062 1 76.5 134 GLN B O 1
ATOM 3998 N N . THR B 1 135 ? -14.336 12.914 -4.129 1 59.94 135 THR B N 1
ATOM 3999 C CA . THR B 1 135 ? -14.414 11.461 -4.223 1 59.94 135 THR B CA 1
ATOM 4000 C C . THR B 1 135 ? -13.062 10.867 -4.602 1 59.94 135 THR B C 1
ATOM 4002 O O . THR B 1 135 ? -12.406 11.352 -5.527 1 59.94 135 THR B O 1
ATOM 4005 N N . THR B 1 136 ? -12.32 10.484 -3.555 1 57 136 THR B N 1
ATOM 4006 C CA . THR B 1 136 ? -11.133 9.734 -3.934 1 57 136 THR B CA 1
ATOM 4007 C C . THR B 1 136 ? -11.492 8.57 -4.859 1 57 136 THR B C 1
ATOM 4009 O O . THR B 1 136 ? -12.547 7.953 -4.699 1 57 136 THR B O 1
ATOM 4012 N N . ALA B 1 137 ? -11.102 8.727 -6.102 1 51.81 137 ALA B N 1
ATOM 4013 C CA . ALA B 1 137 ? -11.383 7.621 -7.012 1 51.81 137 ALA B CA 1
ATOM 4014 C C . ALA B 1 137 ? -11.102 6.277 -6.348 1 51.81 137 ALA B C 1
ATOM 4016 O O . ALA B 1 137 ? -10.016 6.066 -5.801 1 51.81 137 ALA B O 1
ATOM 4017 N N . SER B 1 138 ? -12.266 5.77 -5.773 1 61.06 138 SER B N 1
ATOM 4018 C CA . SER B 1 138 ? -12.055 4.414 -5.266 1 61.06 138 SER B CA 1
ATOM 4019 C C . SER B 1 138 ? -11.422 3.521 -6.328 1 61.06 138 SER B C 1
ATOM 4021 O O . SER B 1 138 ? -11.836 3.537 -7.488 1 61.06 138 SER B O 1
ATOM 4023 N N . LEU B 1 139 ? -10.211 3.109 -5.988 1 70.31 139 LEU B N 1
ATOM 4024 C CA . LEU B 1 139 ? -9.609 2.121 -6.879 1 70.31 139 LEU B CA 1
ATOM 4025 C C . LEU B 1 139 ? -10.391 0.81 -6.836 1 70.31 139 LEU B C 1
ATOM 4027 O O . LEU B 1 139 ? -10.023 -0.154 -7.516 1 70.31 139 LEU B O 1
ATOM 4031 N N . ARG B 1 140 ? -11.555 0.915 -6.109 1 79.31 140 ARG B N 1
ATOM 4032 C CA . ARG B 1 140 ? -12.305 -0.316 -5.863 1 79.31 140 ARG B CA 1
ATOM 4033 C C . ARG B 1 140 ? -12.758 -0.948 -7.172 1 79.31 140 ARG B C 1
ATOM 4035 O O . ARG B 1 140 ? -12.531 -2.135 -7.41 1 79.31 140 ARG B O 1
ATOM 4042 N N . PRO B 1 141 ? -13.289 -0.175 -8.102 1 80 141 PRO B N 1
ATOM 4043 C CA . PRO B 1 141 ? -13.719 -0.824 -9.344 1 80 141 PRO B CA 1
ATOM 4044 C C . PRO B 1 141 ? -12.555 -1.408 -10.141 1 80 141 PRO B C 1
ATOM 4046 O O . PRO B 1 141 ? -12.664 -2.512 -10.68 1 80 141 PRO B O 1
ATOM 4049 N N . GLN B 1 142 ? -11.453 -0.646 -10.172 1 78.5 142 GLN B N 1
ATOM 4050 C CA . GLN B 1 142 ? -10.289 -1.123 -10.906 1 78.5 142 GLN B CA 1
ATOM 4051 C C . GLN B 1 142 ? -9.703 -2.373 -10.258 1 78.5 142 GLN B C 1
ATOM 4053 O O . GLN B 1 142 ? -9.305 -3.312 -10.953 1 78.5 142 GLN B O 1
ATOM 4058 N N . CYS B 1 143 ? -9.695 -2.342 -8.93 1 85.94 143 CYS B N 1
ATOM 4059 C CA . CYS B 1 143 ? -9.164 -3.494 -8.211 1 85.94 143 CYS B CA 1
ATOM 4060 C C . CYS B 1 143 ? -10.047 -4.719 -8.422 1 85.94 143 CYS B C 1
ATOM 4062 O O . CYS B 1 143 ? -9.539 -5.824 -8.633 1 85.94 143 CYS B O 1
ATOM 4064 N N . ARG B 1 144 ? -11.344 -4.52 -8.398 1 88.69 144 ARG B N 1
ATOM 4065 C CA . ARG B 1 144 ? -12.266 -5.629 -8.633 1 88.69 144 ARG B CA 1
ATOM 4066 C C . ARG B 1 144 ? -12.109 -6.168 -10.055 1 88.69 144 ARG B C 1
ATOM 4068 O O . ARG B 1 144 ? -12.109 -7.383 -10.266 1 88.69 144 ARG B O 1
ATOM 4075 N N . GLU B 1 145 ? -11.945 -5.25 -10.945 1 87.06 145 GLU B N 1
ATOM 4076 C CA . GLU B 1 145 ? -11.766 -5.664 -12.336 1 87.06 145 GLU B CA 1
ATOM 4077 C C . GLU B 1 145 ? -10.461 -6.43 -12.516 1 87.06 145 GLU B C 1
ATOM 4079 O O . GLU B 1 145 ? -10.391 -7.383 -13.297 1 87.06 145 GLU B O 1
ATOM 4084 N N . MET B 1 146 ? -9.469 -5.965 -11.898 1 88.5 146 MET B N 1
ATOM 4085 C CA . MET B 1 146 ? -8.188 -6.66 -11.953 1 88.5 146 MET B CA 1
ATOM 4086 C C . MET B 1 146 ? -8.312 -8.078 -11.406 1 88.5 146 MET B C 1
ATOM 4088 O O . MET B 1 146 ? -7.812 -9.023 -12.016 1 88.5 146 MET B O 1
ATOM 4092 N N . GLY B 1 147 ? -8.984 -8.18 -10.211 1 93.12 147 GLY B N 1
ATOM 4093 C CA . GLY B 1 147 ? -9.227 -9.508 -9.656 1 93.12 147 GLY B CA 1
ATOM 4094 C C . GLY B 1 147 ? -9.953 -10.43 -10.617 1 93.12 147 GLY B C 1
ATOM 4095 O O . GLY B 1 147 ? -9.539 -11.57 -10.82 1 93.12 147 GLY B O 1
ATOM 4096 N N . LYS B 1 148 ? -10.977 -9.906 -11.227 1 93.06 148 LYS B N 1
ATOM 4097 C CA . LYS B 1 148 ? -11.773 -10.68 -12.18 1 93.06 148 LYS B CA 1
ATOM 4098 C C . LYS B 1 148 ? -10.93 -11.109 -13.375 1 93.06 148 LYS B C 1
ATOM 4100 O O . LYS B 1 148 ? -11 -12.266 -13.805 1 93.06 148 LYS B O 1
ATOM 4105 N N . ALA B 1 149 ? -10.133 -10.219 -13.875 1 89.31 149 ALA B N 1
ATOM 4106 C CA . ALA B 1 149 ? -9.273 -10.5 -15.023 1 89.31 149 ALA B CA 1
ATOM 4107 C C . ALA B 1 149 ? -8.266 -11.594 -14.695 1 89.31 149 ALA B C 1
ATOM 4109 O O . ALA B 1 149 ? -8.023 -12.484 -15.508 1 89.31 149 ALA B O 1
ATOM 4110 N N . LEU B 1 150 ? -7.699 -11.547 -13.539 1 93.5 150 LEU B N 1
ATOM 4111 C CA . LEU B 1 150 ? -6.699 -12.523 -13.133 1 93.5 150 LEU B CA 1
ATOM 4112 C C . LEU B 1 150 ? -7.324 -13.906 -12.984 1 93.5 150 LEU B C 1
ATOM 4114 O O . LEU B 1 150 ? -6.738 -14.906 -13.398 1 93.5 150 LEU B O 1
ATOM 4118 N N . ALA B 1 151 ? -8.523 -13.922 -12.383 1 94.69 151 ALA B N 1
ATOM 4119 C CA . ALA B 1 151 ? -9.242 -15.188 -12.25 1 94.69 151 ALA B CA 1
ATOM 4120 C C . ALA B 1 151 ? -9.5 -15.812 -13.617 1 94.69 151 ALA B C 1
ATOM 4122 O O . ALA B 1 151 ? -9.234 -17 -13.82 1 94.69 151 ALA B O 1
ATOM 4123 N N . GLY B 1 152 ? -9.969 -14.984 -14.555 1 90.44 152 GLY B N 1
ATOM 4124 C CA . GLY B 1 152 ? -10.25 -15.477 -15.891 1 90.44 152 GLY B CA 1
ATOM 4125 C C . GLY B 1 152 ? -9.008 -15.953 -16.625 1 90.44 152 GLY B C 1
ATOM 4126 O O . GLY B 1 152 ? -9.039 -16.969 -17.312 1 90.44 152 GLY B O 1
ATOM 4127 N N . TYR B 1 153 ? -7.949 -15.297 -16.453 1 90 153 TYR B N 1
ATOM 4128 C CA . TYR B 1 153 ? -6.695 -15.625 -17.125 1 90 153 TYR B CA 1
ATOM 4129 C C . TYR B 1 153 ? -6.176 -16.984 -16.688 1 90 153 TYR B C 1
ATOM 4131 O O . TYR B 1 153 ? -5.875 -17.844 -17.531 1 90 153 TYR B O 1
ATOM 4139 N N . ILE B 1 154 ? -6.086 -17.156 -15.383 1 94.19 154 ILE B N 1
ATOM 4140 C CA . ILE B 1 154 ? -5.473 -18.391 -14.906 1 94.19 154 ILE B CA 1
ATOM 4141 C C . ILE B 1 154 ? -6.414 -19.578 -15.148 1 94.19 154 ILE B C 1
ATOM 4143 O O . ILE B 1 154 ? -5.969 -20.703 -15.391 1 94.19 154 ILE B O 1
ATOM 4147 N N . ALA B 1 155 ? -7.738 -19.328 -15.094 1 91.69 155 ALA B N 1
ATOM 4148 C CA . ALA B 1 155 ? -8.703 -20.375 -15.414 1 91.69 155 ALA B CA 1
ATOM 4149 C C . ALA B 1 155 ? -8.547 -20.844 -16.859 1 91.69 155 ALA B C 1
ATOM 4151 O O . ALA B 1 155 ? -8.648 -22.047 -17.141 1 91.69 155 ALA B O 1
ATOM 4152 N N . ARG B 1 156 ? -8.312 -19.922 -17.734 1 87.56 156 ARG B N 1
ATOM 4153 C CA . ARG B 1 156 ? -8.086 -20.281 -19.141 1 87.56 156 ARG B CA 1
ATOM 4154 C C . ARG B 1 156 ? -6.82 -21.125 -19.281 1 87.56 156 ARG B C 1
ATOM 4156 O O . ARG B 1 156 ? -6.797 -22.094 -20.031 1 87.56 156 ARG B O 1
ATOM 4163 N N . PHE B 1 157 ? -5.855 -20.781 -18.609 1 90.31 157 PHE B N 1
ATOM 4164 C CA . PHE B 1 157 ? -4.621 -21.547 -18.625 1 90.31 157 PHE B CA 1
ATOM 4165 C C . PHE B 1 157 ? -4.863 -22.969 -18.125 1 90.31 157 PHE B C 1
ATOM 4167 O O . PHE B 1 157 ? -4.367 -23.938 -18.719 1 90.31 157 PHE B O 1
ATOM 4174 N N . HIS B 1 158 ? -5.59 -23.062 -16.984 1 90.56 158 HIS B N 1
ATOM 4175 C CA . HIS B 1 158 ? -5.934 -24.375 -16.453 1 90.56 158 HIS B CA 1
ATOM 4176 C C . HIS B 1 158 ? -6.668 -25.219 -17.484 1 90.56 158 HIS B C 1
ATOM 4178 O O . HIS B 1 158 ? -6.445 -26.438 -17.562 1 90.56 158 HIS B O 1
ATOM 4184 N N . SER B 1 159 ? -7.496 -24.625 -18.188 1 85.38 159 SER B N 1
ATOM 4185 C CA . SER B 1 159 ? -8.289 -25.359 -19.188 1 85.38 159 SER B CA 1
ATOM 4186 C C . SER B 1 159 ? -7.406 -25.875 -20.312 1 85.38 159 SER B C 1
ATOM 4188 O O . SER B 1 159 ? -7.691 -26.922 -20.891 1 85.38 159 SER B O 1
ATOM 4190 N N . LEU B 1 160 ? -6.359 -25.188 -20.609 1 75.69 160 LEU B N 1
ATOM 4191 C CA . LEU B 1 160 ? -5.426 -25.609 -21.641 1 75.69 160 LEU B CA 1
ATOM 4192 C C . LEU B 1 160 ? -4.621 -26.828 -21.203 1 75.69 160 LEU B C 1
ATOM 4194 O O . LEU B 1 160 ? -4.316 -27.703 -22 1 75.69 160 LEU B O 1
ATOM 4198 N N . GLY B 1 161 ? -4.297 -26.781 -19.953 1 66.06 161 GLY B N 1
ATOM 4199 C CA . GLY B 1 161 ? -3.475 -27.844 -19.391 1 66.06 161 GLY B CA 1
ATOM 4200 C C . GLY B 1 161 ? -4.242 -29.141 -19.156 1 66.06 161 GLY B C 1
ATOM 4201 O O . GLY B 1 161 ? -3.646 -30.188 -18.938 1 66.06 161 GLY B O 1
ATOM 4202 N N . ALA B 1 162 ? -5.621 -29.078 -18.984 1 57.97 162 ALA B N 1
ATOM 4203 C CA . ALA B 1 162 ? -6.48 -30.234 -18.703 1 57.97 162 ALA B CA 1
ATOM 4204 C C . ALA B 1 162 ? -6.488 -31.203 -19.891 1 57.97 162 ALA B C 1
ATOM 4206 O O . ALA B 1 162 ? -6.949 -32.344 -19.75 1 57.97 162 ALA B O 1
ATOM 4207 N N . ILE B 1 163 ? -6.016 -30.984 -21.062 1 55.34 163 ILE B N 1
ATOM 4208 C CA . ILE B 1 163 ? -6.184 -31.875 -22.219 1 55.34 163 ILE B CA 1
ATOM 4209 C C . ILE B 1 163 ? -5.062 -32.906 -22.234 1 55.34 163 ILE B C 1
ATOM 4211 O O . ILE B 1 163 ? -3.906 -32.562 -22.516 1 55.34 163 ILE B O 1
ATOM 4215 N N . PRO B 1 164 ? -5.293 -34.094 -21.531 1 52.91 164 PRO B N 1
ATOM 4216 C CA . PRO B 1 164 ? -4.281 -35.156 -21.688 1 52.91 164 PRO B CA 1
ATOM 4217 C C . PRO B 1 164 ? -3.998 -35.469 -23.141 1 52.91 164 PRO B C 1
ATOM 4219 O O . PRO B 1 164 ? -4.867 -35.312 -24 1 52.91 164 PRO B O 1
ATOM 4222 N N . PRO B 1 165 ? -2.607 -35.719 -23.578 1 50.31 165 PRO B N 1
ATOM 4223 C CA . PRO B 1 165 ? -2.396 -36.156 -24.953 1 50.31 165 PRO B CA 1
ATOM 4224 C C . PRO B 1 165 ? -3.229 -37.375 -25.312 1 50.31 165 PRO B C 1
ATOM 4226 O O . PRO B 1 165 ? -3.242 -38.375 -24.562 1 50.31 165 PRO B O 1
ATOM 4229 N N . GLY B 1 166 ? -4.426 -37.469 -25.656 1 44 166 GLY B N 1
ATOM 4230 C CA . GLY B 1 166 ? -4.984 -38.688 -26.203 1 44 166 GLY B CA 1
ATOM 4231 C C . GLY B 1 166 ? -4.027 -39.438 -27.125 1 44 166 GLY B C 1
ATOM 4232 O O . GLY B 1 166 ? -3.025 -38.875 -27.562 1 44 166 GLY B O 1
ATOM 4233 N N . ASN B 1 167 ? -3.979 -41 -27.203 1 41.03 167 ASN B N 1
ATOM 4234 C CA . ASN B 1 167 ? -3.293 -41.906 -28.109 1 41.03 167 ASN B CA 1
ATOM 4235 C C . ASN B 1 167 ? -3.236 -41.344 -29.531 1 41.03 167 ASN B C 1
ATOM 4237 O O . ASN B 1 167 ? -2.678 -41.938 -30.438 1 41.03 167 ASN B O 1
ATOM 4241 N N . GLY B 1 168 ? -4.453 -40.938 -30.219 1 37.22 168 GLY B N 1
ATOM 4242 C CA . GLY B 1 168 ? -4.516 -40.812 -31.672 1 37.22 168 GLY B CA 1
ATOM 4243 C C . GLY B 1 168 ? -3.68 -39.656 -32.188 1 37.22 168 GLY B C 1
ATOM 4244 O O . GLY B 1 168 ? -3.127 -38.875 -31.422 1 37.22 168 GLY B O 1
ATOM 4245 N N . ALA B 1 169 ? -3.627 -39.5 -33.625 1 39.66 169 ALA B N 1
ATOM 4246 C CA . ALA B 1 169 ? -2.918 -38.656 -34.594 1 39.66 169 ALA B CA 1
ATOM 4247 C C . ALA B 1 169 ? -2.916 -37.219 -34.156 1 39.66 169 ALA B C 1
ATOM 4249 O O . ALA B 1 169 ? -1.965 -36.469 -34.438 1 39.66 169 ALA B O 1
ATOM 4250 N N . ASP B 1 170 ? -4.016 -36.688 -33.844 1 38.03 170 ASP B N 1
ATOM 4251 C CA . ASP B 1 170 ? -4.164 -35.219 -33.75 1 38.03 170 ASP B CA 1
ATOM 4252 C C . ASP B 1 170 ? -3.527 -34.719 -32.438 1 38.03 170 ASP B C 1
ATOM 4254 O O . ASP B 1 170 ? -3.891 -33.656 -31.953 1 38.03 170 ASP B O 1
ATOM 4258 N N . SER B 1 171 ? -2.943 -35.406 -31.734 1 40.47 171 SER B N 1
ATOM 4259 C CA . SER B 1 171 ? -2.104 -35.062 -30.578 1 40.47 171 SER B CA 1
ATOM 4260 C C . SER B 1 171 ? -1.104 -33.969 -30.922 1 40.47 171 SER B C 1
ATOM 4262 O O . SER B 1 171 ? -0.117 -33.781 -30.203 1 40.47 171 SER B O 1
ATOM 4264 N N . MET B 1 172 ? -1.085 -33.656 -32.062 1 40.25 172 MET B N 1
ATOM 4265 C CA . MET B 1 172 ? -0.157 -32.656 -32.594 1 40.25 172 MET B CA 1
ATOM 4266 C C . MET B 1 172 ? 0.027 -31.5 -31.609 1 40.25 172 MET B C 1
ATOM 4268 O O . MET B 1 172 ? 1.074 -30.844 -31.594 1 40.25 172 MET B O 1
ATOM 4272 N N . GLY B 1 173 ? -1.084 -30.953 -31.141 1 40.5 173 GLY B N 1
ATOM 4273 C CA . GLY B 1 173 ? -1.025 -29.688 -30.422 1 40.5 173 GLY B CA 1
ATOM 4274 C C . GLY B 1 173 ? -0.609 -29.844 -28.969 1 40.5 173 GLY B C 1
ATOM 4275 O O . GLY B 1 173 ? -0.83 -28.938 -28.156 1 40.5 173 GLY B O 1
ATOM 4276 N N . ARG B 1 174 ? -0.597 -30.969 -28.438 1 49.34 174 ARG B N 1
ATOM 4277 C CA . ARG B 1 174 ? -0.253 -31.328 -27.062 1 49.34 174 ARG B CA 1
ATOM 4278 C C . ARG B 1 174 ? 1.008 -30.594 -26.609 1 49.34 174 ARG B C 1
ATOM 4280 O O . ARG B 1 174 ? 2.068 -30.734 -27.219 1 49.34 174 ARG B O 1
ATOM 4287 N N . SER B 1 175 ? 0.85 -29.453 -25.719 1 60.19 175 SER B N 1
ATOM 4288 C CA . SER B 1 175 ? 1.71 -28.297 -25.469 1 60.19 175 SER B CA 1
ATOM 4289 C C . SER B 1 175 ? 3.016 -28.703 -24.797 1 60.19 175 SER B C 1
ATOM 4291 O O . SER B 1 175 ? 3.08 -29.75 -24.141 1 60.19 175 SER B O 1
ATOM 4293 N N . ASN B 1 176 ? 4.113 -28.656 -25.375 1 76.31 176 ASN B N 1
ATOM 4294 C CA . ASN B 1 176 ? 5.469 -28.688 -24.844 1 76.31 176 ASN B CA 1
ATOM 4295 C C . ASN B 1 176 ? 5.469 -28.547 -23.312 1 76.31 176 ASN B C 1
ATOM 4297 O O . ASN B 1 176 ? 6.297 -29.141 -22.641 1 76.31 176 ASN B O 1
ATOM 4301 N N . ILE B 1 177 ? 4.262 -28.234 -22.766 1 83.69 177 ILE B N 1
ATOM 4302 C CA . ILE B 1 177 ? 4.234 -27.969 -21.328 1 83.69 177 ILE B CA 1
ATOM 4303 C C . ILE B 1 177 ? 3.994 -29.281 -20.578 1 83.69 177 ILE B C 1
ATOM 4305 O O . ILE B 1 177 ? 4.648 -29.547 -19.562 1 83.69 177 ILE B O 1
ATOM 4309 N N . TRP B 1 178 ? 3.078 -30.156 -21.094 1 82.25 178 TRP B N 1
ATOM 4310 C CA . TRP B 1 178 ? 2.742 -31.406 -20.406 1 82.25 178 TRP B CA 1
ATOM 4311 C C . TRP B 1 178 ? 3.959 -32.312 -20.297 1 82.25 178 TRP B C 1
ATOM 4313 O O . TRP B 1 178 ? 4.203 -32.938 -19.25 1 82.25 178 TRP B O 1
ATOM 4323 N N . SER B 1 179 ? 4.645 -32.344 -21.406 1 82.88 179 SER B N 1
ATOM 4324 C CA . SER B 1 179 ? 5.816 -33.219 -21.422 1 82.88 179 SER B CA 1
ATOM 4325 C C . SER B 1 179 ? 6.863 -32.781 -20.422 1 82.88 179 SER B C 1
ATOM 4327 O O . SER B 1 179 ? 7.5 -33.625 -19.766 1 82.88 179 SER B O 1
ATOM 4329 N N . VAL B 1 180 ? 6.973 -31.531 -20.234 1 87.12 180 VAL B N 1
ATOM 4330 C CA . VAL B 1 180 ? 8.031 -31.031 -19.375 1 87.12 180 VAL B CA 1
ATOM 4331 C C . VAL B 1 180 ? 7.59 -31.109 -17.906 1 87.12 180 VAL B C 1
ATOM 4333 O O . VAL B 1 180 ? 8.391 -31.453 -17.031 1 87.12 180 VAL B O 1
ATOM 4336 N N . VAL B 1 181 ? 6.324 -30.922 -17.625 1 87.06 181 VAL B N 1
ATOM 4337 C CA . VAL B 1 181 ? 5.859 -30.875 -16.234 1 87.06 181 VAL B CA 1
ATOM 4338 C C . VAL B 1 181 ? 5.75 -32.312 -15.688 1 87.06 181 VAL B C 1
ATOM 4340 O O . VAL B 1 181 ? 5.746 -32.5 -14.477 1 87.06 181 VAL B O 1
ATOM 4343 N N . THR B 1 182 ? 5.648 -33.281 -16.562 1 85 182 THR B N 1
ATOM 4344 C CA . THR B 1 182 ? 5.461 -34.656 -16.109 1 85 182 THR B CA 1
ATOM 4345 C C . THR B 1 182 ? 6.797 -35.375 -16.031 1 85 182 THR B C 1
ATOM 4347 O O . THR B 1 182 ? 6.852 -36.531 -15.609 1 85 182 THR B O 1
ATOM 4350 N N . ARG B 1 183 ? 7.84 -34.75 -16.422 1 85.88 183 ARG B N 1
ATOM 4351 C CA . ARG B 1 183 ? 9.156 -35.375 -16.375 1 85.88 183 ARG B CA 1
ATOM 4352 C C . ARG B 1 183 ? 9.562 -35.656 -14.938 1 85.88 183 ARG B C 1
ATOM 4354 O O . ARG B 1 183 ? 10.273 -36.656 -14.68 1 85.88 183 ARG B O 1
ATOM 4361 N N . SER B 1 184 ? 9.211 -34.781 -14.102 1 85.94 184 SER B N 1
ATOM 4362 C CA . SER B 1 184 ? 9.531 -34.938 -12.688 1 85.94 184 SER B CA 1
ATOM 4363 C C . SER B 1 184 ? 8.391 -34.438 -11.805 1 85.94 184 SER B C 1
ATOM 4365 O O . SER B 1 184 ? 7.664 -33.531 -12.18 1 85.94 184 SER B O 1
ATOM 4367 N N . ASN B 1 185 ? 8.305 -35.094 -10.719 1 88 185 ASN B N 1
ATOM 4368 C CA . ASN B 1 185 ? 7.277 -34.656 -9.781 1 88 185 ASN B CA 1
ATOM 4369 C C . ASN B 1 185 ? 7.895 -33.969 -8.562 1 88 185 ASN B C 1
ATOM 4371 O O . ASN B 1 185 ? 7.246 -33.844 -7.527 1 88 185 ASN B O 1
ATOM 4375 N N . ASP B 1 186 ? 9.117 -33.594 -8.68 1 89 186 ASP B N 1
ATOM 4376 C CA . ASP B 1 186 ? 9.844 -33 -7.555 1 89 186 ASP B CA 1
ATOM 4377 C C . ASP B 1 186 ? 9.164 -31.734 -7.07 1 89 186 ASP B C 1
ATOM 4379 O O . ASP B 1 186 ? 9 -31.531 -5.863 1 89 186 ASP B O 1
ATOM 4383 N N . MET B 1 187 ? 8.797 -30.906 -7.992 1 88.94 187 MET B N 1
ATOM 4384 C CA . MET B 1 187 ? 8.172 -29.641 -7.613 1 88.94 187 MET B CA 1
ATOM 4385 C C . MET B 1 187 ? 6.781 -29.859 -7.031 1 88.94 187 MET B C 1
ATOM 4387 O O . MET B 1 187 ? 6.348 -29.125 -6.141 1 88.94 187 MET B O 1
ATOM 4391 N N . GLN B 1 188 ? 6.113 -30.875 -7.543 1 90.31 188 GLN B N 1
ATOM 4392 C CA . GLN B 1 188 ? 4.82 -31.266 -6.984 1 90.31 188 GLN B CA 1
ATOM 4393 C C . GLN B 1 188 ? 4.953 -31.688 -5.527 1 90.31 188 GLN B C 1
ATOM 4395 O O . GLN B 1 188 ? 4.168 -31.266 -4.676 1 90.31 188 GLN B O 1
ATOM 4400 N N . LYS B 1 189 ? 5.965 -32.5 -5.297 1 90.69 189 LYS B N 1
ATOM 4401 C CA . LYS B 1 189 ? 6.227 -32.969 -3.941 1 90.69 189 LYS B CA 1
ATOM 4402 C C . LYS B 1 189 ? 6.602 -31.828 -3.018 1 90.69 189 LYS B C 1
ATOM 4404 O O . LYS B 1 189 ? 6.156 -31.781 -1.869 1 90.69 189 LYS B O 1
ATOM 4409 N N . LEU B 1 190 ? 7.398 -30.984 -3.512 1 90.44 190 LEU B N 1
ATOM 4410 C CA . LEU B 1 190 ? 7.824 -29.828 -2.729 1 90.44 190 LEU B CA 1
ATOM 4411 C C . LEU B 1 190 ? 6.629 -28.969 -2.324 1 90.44 190 LEU B C 1
ATOM 4413 O O . LEU B 1 190 ? 6.492 -28.594 -1.156 1 90.44 190 LEU B O 1
ATOM 4417 N N . LYS B 1 191 ? 5.781 -28.609 -3.27 1 91.69 191 LYS B N 1
ATOM 4418 C CA . LYS B 1 191 ? 4.629 -27.766 -2.98 1 91.69 191 LYS B CA 1
ATOM 4419 C C . LYS B 1 191 ? 3.648 -28.469 -2.049 1 91.69 191 LYS B C 1
ATOM 4421 O O . LYS B 1 191 ? 3 -27.828 -1.219 1 91.69 191 LYS B O 1
ATOM 4426 N N . HIS B 1 192 ? 3.518 -29.75 -2.229 1 92 192 HIS B N 1
ATOM 4427 C CA . HIS B 1 192 ? 2.672 -30.516 -1.322 1 92 192 HIS B CA 1
ATOM 4428 C C . HIS B 1 192 ? 3.201 -30.453 0.107 1 92 192 HIS B C 1
ATOM 4430 O O . HIS B 1 192 ? 2.424 -30.328 1.056 1 92 192 HIS B O 1
ATOM 4436 N N . MET B 1 193 ? 4.457 -30.625 0.237 1 92.44 193 MET B N 1
ATOM 4437 C CA . MET B 1 193 ? 5.086 -30.516 1.552 1 92.44 193 MET B CA 1
ATOM 4438 C C . MET B 1 193 ? 4.836 -29.156 2.176 1 92.44 193 MET B C 1
ATOM 4440 O O . MET B 1 193 ? 4.398 -29.062 3.322 1 92.44 193 MET B O 1
ATOM 4444 N N . ILE B 1 194 ? 5.043 -28.125 1.417 1 90.88 194 ILE B N 1
ATOM 4445 C CA . ILE B 1 194 ? 4.914 -26.766 1.904 1 90.88 194 ILE B CA 1
ATOM 4446 C C . ILE B 1 194 ? 3.463 -26.484 2.299 1 90.88 194 ILE B C 1
ATOM 4448 O O . ILE B 1 194 ? 3.197 -25.922 3.363 1 90.88 194 ILE B O 1
ATOM 4452 N N . ASN B 1 195 ? 2.539 -26.906 1.499 1 93.25 195 ASN B N 1
ATOM 4453 C CA . ASN B 1 195 ? 1.132 -26.609 1.735 1 93.25 195 ASN B CA 1
ATOM 4454 C C . ASN B 1 195 ? 0.559 -27.453 2.865 1 93.25 195 ASN B C 1
ATOM 4456 O O . ASN B 1 195 ? -0.22 -26.969 3.686 1 93.25 195 ASN B O 1
ATOM 4460 N N . TYR B 1 196 ? 0.987 -28.719 2.932 1 94.19 196 TYR B N 1
ATOM 4461 C CA . TYR B 1 196 ? 0.15 -29.594 3.752 1 94.19 196 TYR B CA 1
ATOM 4462 C C . TYR B 1 196 ? 0.968 -30.25 4.855 1 94.19 196 TYR B C 1
ATOM 4464 O O . TYR B 1 196 ? 0.445 -30.547 5.934 1 94.19 196 TYR B O 1
ATOM 4472 N N . GLU B 1 197 ? 2.217 -30.531 4.629 1 92.12 197 GLU B N 1
ATOM 4473 C CA . GLU B 1 197 ? 3.029 -31.031 5.734 1 92.12 197 GLU B CA 1
ATOM 4474 C C . GLU B 1 197 ? 3.322 -29.922 6.746 1 92.12 197 GLU B C 1
ATOM 4476 O O . GLU B 1 197 ? 3.248 -30.141 7.957 1 92.12 197 GLU B O 1
ATOM 4481 N N . TRP B 1 198 ? 3.658 -28.797 6.199 1 91 198 TRP B N 1
ATOM 4482 C CA . TRP B 1 198 ? 3.949 -27.672 7.062 1 91 198 TRP B CA 1
ATOM 4483 C C . TRP B 1 198 ? 2.721 -27.266 7.875 1 91 198 TRP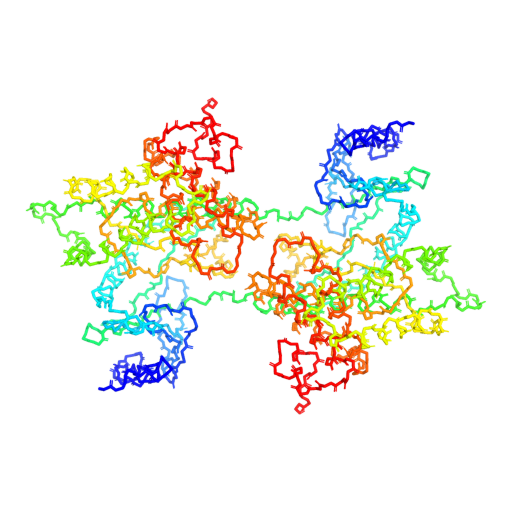 B C 1
ATOM 4485 O O . TRP B 1 198 ? 2.844 -26.688 8.961 1 91 198 TRP B O 1
ATOM 4495 N N . LEU B 1 199 ? 1.541 -27.516 7.328 1 91.06 199 LEU B N 1
ATOM 4496 C CA . LEU B 1 199 ? 0.304 -27.234 8.055 1 91.06 199 LEU B CA 1
ATOM 4497 C C . LEU B 1 199 ? 0.323 -27.891 9.43 1 91.06 199 LEU B C 1
ATOM 4499 O O . LEU B 1 199 ? -0.048 -27.25 10.422 1 91.06 199 LEU B O 1
ATOM 4503 N N . LEU B 1 200 ? 0.803 -29.094 9.523 1 91.56 200 LEU B N 1
ATOM 4504 C CA . LEU B 1 200 ? 0.862 -29.812 10.781 1 91.56 200 LEU B CA 1
ATOM 4505 C C . LEU B 1 200 ? 1.993 -29.297 11.664 1 91.56 200 LEU B C 1
ATOM 4507 O O . LEU B 1 200 ? 1.873 -29.266 12.891 1 91.56 200 LEU B O 1
ATOM 4511 N N . ASP B 1 201 ? 3.064 -28.875 11.047 1 90.81 201 ASP B N 1
ATOM 4512 C CA . ASP B 1 201 ? 4.16 -28.25 11.781 1 90.81 201 ASP B CA 1
ATOM 4513 C C . ASP B 1 201 ? 3.695 -26.984 12.5 1 90.81 201 ASP B C 1
ATOM 4515 O O . ASP B 1 201 ? 4.172 -26.672 13.594 1 90.81 201 ASP B O 1
ATOM 4519 N N . ARG B 1 202 ? 2.799 -26.328 11.867 1 89.38 202 ARG B N 1
ATOM 4520 C CA . ARG B 1 202 ? 2.285 -25.094 12.461 1 89.38 202 ARG B CA 1
ATOM 4521 C C . ARG B 1 202 ? 1.516 -25.391 13.742 1 89.38 202 ARG B C 1
ATOM 4523 O O . ARG B 1 202 ? 1.531 -24.578 14.68 1 89.38 202 ARG B O 1
ATOM 4530 N N . VAL B 1 203 ? 0.831 -26.453 13.812 1 91.06 203 VAL B N 1
ATOM 4531 C CA . VAL B 1 203 ? 0.13 -26.859 15.023 1 91.06 203 VAL B CA 1
ATOM 4532 C C . VAL B 1 203 ? 1.128 -27.031 16.172 1 91.06 203 VAL B C 1
ATOM 4534 O O . VAL B 1 203 ? 0.888 -26.547 17.281 1 91.06 203 VAL B O 1
ATOM 4537 N N . ASP B 1 204 ? 2.25 -27.562 15.812 1 89.5 204 ASP B N 1
ATOM 4538 C CA . ASP B 1 204 ? 3.281 -27.781 16.828 1 89.5 204 ASP B CA 1
ATOM 4539 C C . ASP B 1 204 ? 3.908 -26.469 17.266 1 89.5 204 ASP B C 1
ATOM 4541 O O . ASP B 1 204 ? 4.309 -26.328 18.422 1 89.5 204 ASP B O 1
ATOM 4545 N N . GLN B 1 205 ? 3.91 -25.562 16.422 1 85.31 205 GLN B N 1
ATOM 4546 C CA . GLN B 1 205 ? 4.531 -24.281 16.719 1 85.31 205 GLN B CA 1
ATOM 4547 C C . GLN B 1 205 ? 3.582 -23.359 17.484 1 85.31 205 GLN B C 1
ATOM 4549 O O . GLN B 1 205 ? 4.023 -22.516 18.266 1 85.31 205 GLN B O 1
ATOM 4554 N N . SER B 1 206 ? 2.314 -23.547 17.25 1 87 206 SER B N 1
ATOM 4555 C CA . SER B 1 206 ? 1.316 -22.719 17.922 1 87 206 SER B CA 1
ATOM 4556 C C . SER B 1 206 ? 0.148 -23.562 18.422 1 87 206 SER B C 1
ATOM 4558 O O . SER B 1 206 ? -1.003 -23.312 18.047 1 87 206 SER B O 1
ATOM 4560 N N . PRO B 1 207 ? 0.475 -24.406 19.344 1 88.5 207 PRO B N 1
ATOM 4561 C CA . PRO B 1 207 ? -0.566 -25.328 19.812 1 88.5 207 PRO B CA 1
ATOM 4562 C C . PRO B 1 207 ? -1.718 -24.625 20.516 1 88.5 207 PRO B C 1
ATOM 4564 O O . PRO B 1 207 ? -2.865 -25.062 20.422 1 88.5 207 PRO B O 1
ATOM 4567 N N . GLY B 1 208 ? -1.469 -23.531 21.141 1 89.06 208 GLY B N 1
ATOM 4568 C CA . GLY B 1 208 ? -2.512 -22.797 21.844 1 89.06 208 GLY B CA 1
ATOM 4569 C C . GLY B 1 208 ? -3.619 -22.312 20.922 1 89.06 208 GLY B C 1
ATOM 4570 O O . GLY B 1 208 ? -4.77 -22.188 21.344 1 89.06 208 GLY B O 1
ATOM 4571 N N . VAL B 1 209 ? -3.244 -22.125 19.719 1 89.5 209 VAL B N 1
ATOM 4572 C CA . VAL B 1 209 ? -4.203 -21.547 18.781 1 89.5 209 VAL B CA 1
ATOM 4573 C C . VAL B 1 209 ? -4.723 -22.625 17.844 1 89.5 209 VAL B C 1
ATOM 4575 O O . VAL B 1 209 ? -5.895 -22.609 17.453 1 89.5 209 VAL B O 1
ATOM 4578 N N . LEU B 1 210 ? -3.898 -23.672 17.547 1 93.62 210 LEU B N 1
ATOM 4579 C CA . LEU B 1 210 ? -4.191 -24.484 16.359 1 93.62 210 LEU B CA 1
ATOM 4580 C C . LEU B 1 210 ? -4.5 -25.938 16.766 1 93.62 210 LEU B C 1
ATOM 4582 O O . LEU B 1 210 ? -4.984 -26.719 15.938 1 93.62 210 LEU B O 1
ATOM 4586 N N . GLN B 1 211 ? -4.254 -26.25 18 1 94.06 211 GLN B N 1
ATOM 4587 C CA . GLN B 1 211 ? -4.344 -27.641 18.406 1 94.06 211 GLN B CA 1
ATOM 4588 C C . GLN B 1 211 ? -5.738 -28.203 18.141 1 94.06 211 GLN B C 1
ATOM 4590 O O . GLN B 1 211 ? -5.883 -29.375 17.75 1 94.06 211 GLN B O 1
ATOM 4595 N N . ASP B 1 212 ? -6.703 -27.406 18.344 1 94.19 212 ASP B N 1
ATOM 4596 C CA . ASP B 1 212 ? -8.086 -27.844 18.188 1 94.19 212 ASP B CA 1
ATOM 4597 C C . ASP B 1 212 ? -8.391 -28.219 16.734 1 94.19 212 ASP B C 1
ATOM 4599 O O . ASP B 1 212 ? -9.344 -28.938 16.469 1 94.19 212 ASP B O 1
ATOM 4603 N N . ALA B 1 213 ? -7.609 -27.766 15.789 1 95.5 213 ALA B N 1
ATOM 4604 C CA . ALA B 1 213 ? -7.871 -27.984 14.367 1 95.5 213 ALA B CA 1
ATOM 4605 C C . ALA B 1 213 ? -6.969 -29.078 13.812 1 95.5 213 ALA B C 1
ATOM 4607 O O . ALA B 1 213 ? -7.016 -29.391 12.617 1 95.5 213 ALA B O 1
ATOM 4608 N N . ARG B 1 214 ? -6.199 -29.75 14.617 1 96.12 214 ARG B N 1
ATOM 4609 C CA . ARG B 1 214 ? -5.211 -30.734 14.164 1 96.12 214 ARG B CA 1
ATOM 4610 C C . ARG B 1 214 ? -5.867 -31.828 13.344 1 96.12 214 ARG B C 1
ATOM 4612 O O . ARG B 1 214 ? -5.359 -32.219 12.289 1 96.12 214 ARG B O 1
ATOM 4619 N N . GLU B 1 215 ? -6.938 -32.344 13.812 1 96.88 215 GLU B N 1
ATOM 4620 C CA . GLU B 1 215 ? -7.605 -33.438 13.125 1 96.88 215 GLU B CA 1
ATOM 4621 C C . GLU B 1 215 ? -8.039 -33.031 11.719 1 96.88 215 GLU B C 1
ATOM 4623 O O . GLU B 1 215 ? -7.879 -33.781 10.766 1 96.88 215 GLU B O 1
ATOM 4628 N N . VAL B 1 216 ? -8.602 -31.859 11.633 1 97.56 216 VAL B N 1
ATOM 4629 C CA . VAL B 1 216 ? -9.031 -31.344 10.344 1 97.56 216 VAL B CA 1
ATOM 4630 C C . VAL B 1 216 ? -7.82 -31.203 9.414 1 97.56 216 VAL B C 1
ATOM 4632 O O . VAL B 1 216 ? -7.891 -31.547 8.234 1 97.56 216 VAL B O 1
ATOM 4635 N N . PHE B 1 217 ? -6.723 -30.703 9.938 1 97.5 217 PHE B N 1
ATOM 4636 C CA . PHE B 1 217 ? -5.512 -30.516 9.148 1 97.5 217 PHE B CA 1
ATOM 4637 C C . PHE B 1 217 ? -4.98 -31.844 8.625 1 97.5 217 PHE B C 1
ATOM 4639 O O . PHE B 1 217 ? -4.516 -31.938 7.488 1 97.5 217 PHE B O 1
ATOM 4646 N N . VAL B 1 218 ? -5.086 -32.844 9.453 1 97.25 218 VAL B N 1
ATOM 4647 C CA . VAL B 1 218 ? -4.664 -34.156 9.039 1 97.25 218 VAL B CA 1
ATOM 4648 C C . VAL B 1 218 ? -5.535 -34.656 7.887 1 97.25 218 VAL B C 1
ATOM 4650 O O . VAL B 1 218 ? -5.031 -35.219 6.91 1 97.25 218 VAL B O 1
ATOM 4653 N N . GLN B 1 219 ? -6.812 -34.469 8.016 1 97.69 219 GLN B N 1
ATOM 4654 C CA . GLN B 1 219 ? -7.734 -34.875 6.961 1 97.69 219 GLN B CA 1
ATOM 4655 C C . GLN B 1 219 ? -7.465 -34.125 5.668 1 97.69 219 GLN B C 1
ATOM 4657 O O . GLN B 1 219 ? -7.508 -34.688 4.578 1 97.69 219 GLN B O 1
ATOM 4662 N N . VAL B 1 220 ? -7.25 -32.844 5.781 1 97.06 220 VAL B N 1
ATOM 4663 C CA . VAL B 1 220 ? -6.961 -32 4.625 1 97.06 220 VAL B CA 1
ATOM 4664 C C . VAL B 1 220 ? -5.703 -32.531 3.922 1 97.06 220 VAL B C 1
ATOM 4666 O O . VAL B 1 220 ? -5.676 -32.625 2.695 1 97.06 220 VAL B O 1
ATOM 4669 N N . LYS B 1 221 ? -4.684 -32.812 4.699 1 96 221 LYS B N 1
ATOM 4670 C CA . LYS B 1 221 ? -3.441 -33.344 4.141 1 96 221 LYS B CA 1
ATOM 4671 C C . LYS B 1 221 ? -3.684 -34.656 3.396 1 96 221 LYS B C 1
ATOM 4673 O O . LYS B 1 221 ? -3.211 -34.812 2.273 1 96 221 LYS B O 1
ATOM 4678 N N . GLN B 1 222 ? -4.414 -35.5 4.039 1 94.75 222 GLN B N 1
ATOM 4679 C CA . GLN B 1 222 ? -4.703 -36.781 3.436 1 94.75 222 GLN B CA 1
ATOM 4680 C C . GLN B 1 222 ? -5.512 -36.625 2.15 1 94.75 222 GLN B C 1
ATOM 4682 O O . GLN B 1 222 ? -5.242 -37.312 1.156 1 94.75 222 GLN B O 1
ATOM 4687 N N . HIS B 1 223 ? -6.445 -35.812 2.229 1 94.06 223 HIS B N 1
ATOM 4688 C CA . HIS B 1 223 ? -7.266 -35.562 1.049 1 94.06 223 HIS B CA 1
ATOM 4689 C C . HIS B 1 223 ? -6.43 -35 -0.098 1 94.06 223 HIS B C 1
ATOM 4691 O O . HIS B 1 223 ? -6.613 -35.406 -1.253 1 94.06 223 HIS B O 1
ATOM 4697 N N . ALA B 1 224 ? -5.57 -34.094 0.212 1 92.94 224 ALA B N 1
ATOM 4698 C CA . ALA B 1 224 ? -4.699 -33.5 -0.801 1 92.94 224 ALA B CA 1
ATOM 4699 C C . ALA B 1 224 ? -3.807 -34.562 -1.443 1 92.94 224 ALA B C 1
ATOM 4701 O O . ALA B 1 224 ? -3.559 -34.531 -2.65 1 92.94 224 ALA B O 1
ATOM 4702 N N . LEU B 1 225 ? -3.342 -35.469 -0.646 1 90.38 225 LEU B N 1
ATOM 4703 C CA . LEU B 1 225 ? -2.523 -36.562 -1.159 1 90.38 225 LEU B CA 1
ATOM 4704 C C . LEU B 1 225 ? -3.332 -37.469 -2.096 1 90.38 225 LEU B C 1
ATOM 4706 O O . LEU B 1 225 ? -2.838 -37.875 -3.146 1 90.38 225 LEU B O 1
ATOM 4710 N N . GLU B 1 226 ? -4.539 -37.719 -1.721 1 90.44 226 GLU B N 1
ATOM 4711 C CA . GLU B 1 226 ? -5.422 -38.562 -2.535 1 90.44 226 GLU B CA 1
ATOM 4712 C C . GLU B 1 226 ? -5.73 -37.875 -3.871 1 90.44 226 GLU B C 1
ATOM 4714 O O . GLU B 1 226 ? -5.832 -38.562 -4.902 1 90.44 226 GLU B O 1
ATOM 4719 N N . GLU B 1 227 ? -5.922 -36.625 -3.803 1 89.19 227 GLU B N 1
ATOM 4720 C CA . GLU B 1 227 ? -6.207 -35.875 -5.02 1 89.19 227 GLU B CA 1
ATOM 4721 C C . GLU B 1 227 ? -5.039 -35.938 -5.996 1 89.19 227 GLU B C 1
ATOM 4723 O O . GLU B 1 227 ? -5.238 -35.938 -7.215 1 89.19 227 GLU B O 1
ATOM 4728 N N . LEU B 1 228 ? -3.84 -36 -5.488 1 84.25 228 LEU B N 1
ATOM 4729 C CA . LEU B 1 228 ? -2.646 -36.031 -6.328 1 84.25 228 LEU B CA 1
ATOM 4730 C C . LEU B 1 228 ? -2.439 -37.438 -6.906 1 84.25 228 LEU B C 1
ATOM 4732 O O . LEU B 1 228 ? -2.002 -37.562 -8.047 1 84.25 228 LEU B O 1
ATOM 4736 N N . GLU B 1 229 ? -2.629 -38.531 -6.078 1 78 229 GLU B N 1
ATOM 4737 C CA . GLU B 1 229 ? -2.387 -39.906 -6.469 1 78 229 GLU B CA 1
ATOM 4738 C C . GLU B 1 229 ? -3.514 -40.438 -7.355 1 78 229 GLU B C 1
ATOM 4740 O O . GLU B 1 229 ? -3.279 -41.25 -8.234 1 78 229 GLU B O 1
ATOM 4745 N N . GLY B 1 230 ? -4.707 -40.406 -6.812 1 61.78 230 GLY B N 1
ATOM 4746 C CA . GLY B 1 230 ? -5.816 -41.094 -7.453 1 61.78 230 GLY B CA 1
ATOM 4747 C C . GLY B 1 230 ? -6.039 -40.656 -8.891 1 61.78 230 GLY B C 1
ATOM 4748 O O . GLY B 1 230 ? -6.117 -41.5 -9.789 1 61.78 230 GLY B O 1
ATOM 4749 N N . SER B 1 231 ? -6.941 -39.625 -9.289 1 56.62 231 SER B N 1
ATOM 4750 C CA . SER B 1 231 ? -7.512 -39.469 -10.625 1 56.62 231 SER B CA 1
ATOM 4751 C C . SER B 1 231 ? -6.816 -38.344 -11.383 1 56.62 231 SER B C 1
ATOM 4753 O O . SER B 1 231 ? -6.867 -37.156 -10.969 1 56.62 231 SER B O 1
ATOM 4755 N N . SER B 1 232 ? -5.867 -38.781 -12.281 1 58.22 232 SER B N 1
ATOM 4756 C CA . SER B 1 232 ? -5.277 -37.969 -13.336 1 58.22 232 SER B CA 1
ATOM 4757 C C . SER B 1 232 ? -6.316 -37.031 -13.961 1 58.22 232 SER B C 1
ATOM 4759 O O . SER B 1 232 ? -5.965 -36 -14.547 1 58.22 232 SER B O 1
ATOM 4761 N N . LYS B 1 233 ? -7.602 -37.406 -13.664 1 61.88 233 LYS B N 1
ATOM 4762 C CA . LYS B 1 233 ? -8.617 -36.719 -14.469 1 61.88 233 LYS B CA 1
ATOM 4763 C C . LYS B 1 233 ? -8.875 -35.312 -13.953 1 61.88 233 LYS B C 1
ATOM 4765 O O . LYS B 1 233 ? -9.359 -34.438 -14.695 1 61.88 233 LYS B O 1
ATOM 4770 N N . ASN B 1 234 ? -8.359 -35.031 -12.703 1 74.06 234 ASN B N 1
ATOM 4771 C CA . ASN B 1 234 ? -8.719 -33.688 -12.203 1 74.06 234 ASN B CA 1
ATOM 4772 C C . ASN B 1 234 ? -7.504 -32.781 -12.125 1 74.06 234 ASN B C 1
ATOM 4774 O O . ASN B 1 234 ? -7.629 -31.609 -11.766 1 74.06 234 ASN B O 1
ATOM 4778 N N . LEU B 1 235 ? -6.383 -33.375 -12.461 1 87.12 235 LEU B N 1
ATOM 4779 C CA . LEU B 1 235 ? -5.168 -32.562 -12.414 1 87.12 235 LEU B CA 1
ATOM 4780 C C . LEU B 1 235 ? -4.965 -31.828 -13.734 1 87.12 235 LEU B C 1
ATOM 4782 O O . LEU B 1 235 ? -5.371 -32.312 -14.797 1 87.12 235 LEU B O 1
ATOM 4786 N N . THR B 1 236 ? -4.488 -30.703 -13.68 1 90.31 236 THR B N 1
ATOM 4787 C CA . THR B 1 236 ? -4.105 -29.906 -14.844 1 90.31 236 THR B CA 1
ATOM 4788 C C . THR B 1 236 ? -2.795 -29.172 -14.586 1 90.31 236 THR B C 1
ATOM 4790 O O . THR B 1 236 ? -2.229 -29.266 -13.5 1 90.31 236 THR B O 1
ATOM 4793 N N . VAL B 1 237 ? -2.307 -28.547 -15.602 1 91.19 237 VAL B N 1
ATOM 4794 C CA . VAL B 1 237 ? -1.116 -27.734 -15.414 1 91.19 237 VAL B CA 1
ATOM 4795 C C . VAL B 1 237 ? -1.493 -26.422 -14.719 1 91.19 237 VAL B C 1
ATOM 4797 O O . VAL B 1 237 ? -2.383 -25.703 -15.18 1 91.19 237 VAL B O 1
ATOM 4800 N N . ILE B 1 238 ? -0.916 -26.203 -13.602 1 94.94 238 ILE B N 1
ATOM 4801 C CA . ILE B 1 238 ? -1.156 -24.984 -12.859 1 94.94 238 ILE B CA 1
ATOM 4802 C C . ILE B 1 238 ? 0.124 -24.141 -12.805 1 94.94 238 ILE B C 1
ATOM 4804 O O . ILE B 1 238 ? 1.205 -24.641 -13.141 1 94.94 238 ILE B O 1
ATOM 4808 N N . HIS B 1 239 ? 0.051 -22.875 -12.406 1 96.25 239 HIS B N 1
ATOM 4809 C CA . HIS B 1 239 ? 1.203 -22 -12.266 1 96.25 239 HIS B CA 1
ATOM 4810 C C . HIS B 1 239 ? 2.088 -22.422 -11.102 1 96.25 239 HIS B C 1
ATOM 4812 O O . HIS B 1 239 ? 3.316 -22.375 -11.203 1 96.25 239 HIS B O 1
ATOM 4818 N N . GLY B 1 240 ? 1.409 -22.812 -10 1 95.44 240 GLY B N 1
ATOM 4819 C CA . GLY B 1 240 ? 2.117 -23.297 -8.82 1 95.44 240 GLY B CA 1
ATOM 4820 C C . GLY B 1 240 ? 2.543 -22.172 -7.883 1 95.44 240 GLY B C 1
ATOM 4821 O O . GLY B 1 240 ? 2.822 -22.422 -6.707 1 95.44 240 GLY B O 1
ATOM 4822 N N . ASP B 1 241 ? 2.643 -20.922 -8.336 1 94.81 241 ASP B N 1
ATOM 4823 C CA . ASP B 1 241 ? 2.951 -19.734 -7.527 1 94.81 241 ASP B CA 1
ATOM 4824 C C . ASP B 1 241 ? 2.166 -18.531 -8.016 1 94.81 241 ASP B C 1
ATOM 4826 O O . ASP B 1 241 ? 2.732 -17.438 -8.195 1 94.81 241 ASP B O 1
ATOM 4830 N N . PHE B 1 242 ? 0.9 -18.781 -8.414 1 96.56 242 PHE B N 1
ATOM 4831 C CA . PHE B 1 242 ? 0.067 -17.688 -8.914 1 96.56 242 PHE B CA 1
ATOM 4832 C C . PHE B 1 242 ? -0.384 -16.797 -7.766 1 96.56 242 PHE B C 1
ATOM 4834 O O . PHE B 1 242 ? -1.471 -16.984 -7.215 1 96.56 242 PHE B O 1
ATOM 4841 N N . TYR B 1 243 ? 0.495 -15.789 -7.469 1 93.25 243 TYR B N 1
ATOM 4842 C CA . TYR B 1 243 ? 0.314 -14.812 -6.398 1 93.25 243 TYR B CA 1
ATOM 4843 C C . TYR B 1 243 ? 0.48 -13.391 -6.926 1 93.25 243 TYR B C 1
ATOM 4845 O O . TYR B 1 243 ? 1.09 -13.18 -7.977 1 93.25 243 TYR B O 1
ATOM 4853 N N . PRO B 1 244 ? -0.08 -12.422 -6.129 1 90.38 244 PRO B N 1
ATOM 4854 C CA . PRO B 1 244 ? 0.062 -11.031 -6.578 1 90.38 244 PRO B CA 1
ATOM 4855 C C . PRO B 1 244 ? 1.52 -10.625 -6.781 1 90.38 244 PRO B C 1
ATOM 4857 O O . PRO B 1 244 ? 1.82 -9.805 -7.652 1 90.38 244 PRO B O 1
ATOM 4860 N N . GLN B 1 245 ? 2.453 -11.227 -6.066 1 84.19 245 GLN B N 1
ATOM 4861 C CA . GLN B 1 245 ? 3.871 -10.898 -6.176 1 84.19 245 GLN B CA 1
ATOM 4862 C C . GLN B 1 245 ? 4.422 -11.297 -7.539 1 84.19 245 GLN B C 1
ATOM 4864 O O . GLN B 1 245 ? 5.488 -10.828 -7.945 1 84.19 245 GLN B O 1
ATOM 4869 N N . ASN B 1 246 ? 3.713 -12.148 -8.227 1 90.69 246 ASN B N 1
ATOM 4870 C CA . ASN B 1 246 ? 4.148 -12.609 -9.547 1 90.69 246 ASN B CA 1
ATOM 4871 C C . ASN B 1 246 ? 3.336 -11.961 -10.664 1 90.69 246 ASN B C 1
ATOM 4873 O O . ASN B 1 246 ? 3.266 -12.484 -11.773 1 90.69 246 ASN B O 1
ATOM 4877 N N . ILE B 1 247 ? 2.633 -10.867 -10.32 1 90.38 247 ILE B N 1
ATOM 4878 C CA . ILE B 1 247 ? 1.925 -10.047 -11.297 1 90.38 247 ILE B CA 1
ATOM 4879 C C . ILE B 1 247 ? 2.604 -8.68 -11.406 1 90.38 247 ILE B C 1
ATOM 4881 O O . ILE B 1 247 ? 2.668 -7.934 -10.43 1 90.38 247 ILE B O 1
ATOM 4885 N N . LEU B 1 248 ? 3.098 -8.336 -12.562 1 84.44 248 LEU B N 1
ATOM 4886 C CA . LEU B 1 248 ? 3.717 -7.035 -12.805 1 84.44 248 LEU B CA 1
ATOM 4887 C C . LEU B 1 248 ? 2.74 -6.086 -13.492 1 84.44 248 LEU B C 1
ATOM 4889 O O . LEU B 1 248 ? 2.062 -6.473 -14.453 1 84.44 248 LEU B O 1
ATOM 4893 N N . LEU B 1 249 ? 2.551 -4.965 -12.867 1 77 249 LEU B N 1
ATOM 4894 C CA . LEU B 1 249 ? 1.712 -3.93 -13.461 1 77 249 LEU B CA 1
ATOM 4895 C C . LEU B 1 249 ? 2.555 -2.92 -14.234 1 77 249 LEU B C 1
ATOM 4897 O O . LEU B 1 249 ? 3.545 -2.404 -13.711 1 77 249 LEU B O 1
ATOM 4901 N N . GLN B 1 250 ? 2.229 -2.775 -15.5 1 64.75 250 GLN B N 1
ATOM 4902 C CA . GLN B 1 250 ? 2.898 -1.738 -16.281 1 64.75 250 GLN B CA 1
ATOM 4903 C C . GLN B 1 250 ? 2.254 -0.375 -16.047 1 64.75 250 GLN B C 1
ATOM 4905 O O . GLN B 1 250 ? 1.028 -0.261 -15.992 1 64.75 250 GLN B O 1
ATOM 4910 N N . ALA B 1 251 ? 2.965 0.654 -15.57 1 56.44 251 ALA B N 1
ATOM 4911 C CA . ALA B 1 251 ? 2.516 1.983 -15.172 1 56.44 251 ALA B CA 1
ATOM 4912 C C . ALA B 1 251 ? 1.756 2.672 -16.297 1 56.44 251 ALA B C 1
ATOM 4914 O O . ALA B 1 251 ? 0.832 3.449 -16.047 1 56.44 251 ALA B O 1
ATOM 4915 N N . GLU B 1 252 ? 2.236 2.574 -17.5 1 53.34 252 GLU B N 1
ATOM 4916 C CA . GLU B 1 252 ? 1.623 3.377 -18.547 1 53.34 252 GLU B CA 1
ATOM 4917 C C . GLU B 1 252 ? 0.543 2.588 -19.281 1 53.34 252 GLU B C 1
ATOM 4919 O O . GLU B 1 252 ? 0.758 1.435 -19.656 1 53.34 252 GLU B O 1
ATOM 4924 N N . PRO B 1 253 ? -0.761 3.172 -19 1 47.75 253 PRO B N 1
ATOM 4925 C CA . PRO B 1 253 ? -1.768 2.498 -19.828 1 47.75 253 PRO B CA 1
ATOM 4926 C C . PRO B 1 253 ? -1.366 2.414 -21.297 1 47.75 253 PRO B C 1
ATOM 4928 O O . PRO B 1 253 ? -0.628 3.271 -21.797 1 47.75 253 PRO B O 1
ATOM 4931 N N . LEU B 1 254 ? -1.528 1.267 -21.844 1 43.25 254 LEU B N 1
ATOM 4932 C CA . LEU B 1 254 ? -1.289 1.144 -23.266 1 43.25 254 LEU B CA 1
ATOM 4933 C C . LEU B 1 254 ? -2.178 2.102 -24.062 1 43.25 254 LEU B C 1
ATOM 4935 O O . LEU B 1 254 ? -3.273 2.447 -23.609 1 43.25 254 LEU B O 1
ATOM 4939 N N . SER B 1 255 ? -1.537 3.002 -24.859 1 40.19 255 SER B N 1
ATOM 4940 C CA . SER B 1 255 ? -2.256 3.924 -25.734 1 40.19 255 SER B CA 1
ATOM 4941 C C . SER B 1 255 ? -3.566 3.316 -26.219 1 40.19 255 SER B C 1
ATOM 4943 O O . SER B 1 255 ? -4.605 3.98 -26.219 1 40.19 255 SER B O 1
ATOM 4945 N N . VAL B 1 256 ? -3.402 2.256 -26.922 1 36.62 256 VAL B N 1
ATOM 4946 C CA . VAL B 1 256 ? -4.582 1.798 -27.641 1 36.62 256 VAL B CA 1
ATOM 4947 C C . VAL B 1 256 ? -5.578 1.173 -26.672 1 36.62 256 VAL B C 1
ATOM 4949 O O . VAL B 1 256 ? -5.27 0.176 -26.016 1 36.62 256 VAL B O 1
ATOM 4952 N N . GLY B 1 257 ? -6.891 1.652 -26.484 1 47.06 257 GLY B N 1
ATOM 4953 C CA . GLY B 1 257 ? -8.094 1.216 -25.797 1 47.06 257 GLY B CA 1
ATOM 4954 C C . GLY B 1 257 ? -7.992 1.334 -24.281 1 47.06 257 GLY B C 1
ATOM 4955 O O . GLY B 1 257 ? -8.93 0.974 -23.562 1 47.06 257 GLY B O 1
ATOM 4956 N N . CYS B 1 258 ? -6.887 2.061 -23.734 1 58.69 258 CYS B N 1
ATOM 4957 C CA . CYS B 1 258 ? -6.77 2.428 -22.328 1 58.69 258 CYS B CA 1
ATOM 4958 C C . CYS B 1 258 ? -6.617 1.189 -21.453 1 58.69 258 CYS B C 1
ATOM 4960 O O . CYS B 1 258 ? -6.988 1.205 -20.281 1 58.69 258 CYS B O 1
ATOM 4962 N N . LEU B 1 259 ? -6.215 -0.011 -22.156 1 64.44 259 LEU B N 1
ATOM 4963 C CA . LEU B 1 259 ? -6.051 -1.21 -21.328 1 64.44 259 LEU B CA 1
ATOM 4964 C C . LEU B 1 259 ? -4.746 -1.157 -20.547 1 64.44 259 LEU B C 1
ATOM 4966 O O . LEU B 1 259 ? -3.73 -0.676 -21.047 1 64.44 259 LEU B O 1
ATOM 4970 N N . THR B 1 260 ? -4.785 -1.65 -19.344 1 73.12 260 THR B N 1
ATOM 4971 C CA . THR B 1 260 ? -3.611 -1.741 -18.484 1 73.12 260 THR B CA 1
ATOM 4972 C C . THR B 1 260 ? -2.986 -3.131 -18.578 1 73.12 260 THR B C 1
ATOM 4974 O O . THR B 1 260 ? -3.643 -4.133 -18.281 1 73.12 260 THR B O 1
ATOM 4977 N N . PRO B 1 261 ? -1.814 -3.266 -19.016 1 77.56 261 PRO B N 1
ATOM 4978 C CA . PRO B 1 261 ? -1.183 -4.582 -19.125 1 77.56 261 PRO B CA 1
ATOM 4979 C C . PRO B 1 261 ? -0.728 -5.129 -17.766 1 77.56 261 PRO B C 1
ATOM 4981 O O . PRO B 1 261 ? -0.176 -4.387 -16.953 1 77.56 261 PRO B O 1
ATOM 4984 N N . LEU B 1 262 ? -1.048 -6.332 -17.531 1 83.5 262 LEU B N 1
ATOM 4985 C CA . LEU B 1 262 ? -0.509 -7.121 -16.438 1 83.5 262 LEU B CA 1
ATOM 4986 C C . LEU B 1 262 ? 0.349 -8.266 -16.953 1 83.5 262 LEU B C 1
ATOM 4988 O O . LEU B 1 262 ? 0.009 -8.898 -17.953 1 83.5 262 LEU B O 1
ATOM 4992 N N . TYR B 1 263 ? 1.479 -8.523 -16.328 1 88.44 263 TYR B N 1
ATOM 4993 C CA . TYR B 1 263 ? 2.35 -9.625 -16.734 1 88.44 263 TYR B CA 1
ATOM 4994 C C . TYR B 1 263 ? 2.477 -10.656 -15.625 1 88.44 263 TYR B C 1
ATOM 4996 O O . TYR B 1 263 ? 2.9 -10.336 -14.516 1 88.44 263 TYR B O 1
ATOM 5004 N N . VAL B 1 264 ? 2.057 -11.883 -15.914 1 92.69 264 VAL B N 1
ATOM 5005 C CA . VAL B 1 264 ? 2.262 -13 -15 1 92.69 264 VAL B CA 1
ATOM 5006 C C . VAL B 1 264 ? 3.658 -13.586 -15.211 1 92.69 264 VAL B C 1
ATOM 5008 O O . VAL B 1 264 ? 4.023 -13.961 -16.328 1 92.69 264 VAL B O 1
ATOM 5011 N N . VAL B 1 265 ? 4.441 -13.633 -14.109 1 92.56 265 VAL B N 1
ATOM 5012 C CA . VAL B 1 265 ? 5.828 -14.062 -14.25 1 92.56 265 VAL B CA 1
ATOM 5013 C C . VAL B 1 265 ? 6.086 -15.266 -13.336 1 92.56 265 VAL B C 1
ATOM 5015 O O . VAL B 1 265 ? 5.184 -15.727 -12.641 1 92.56 265 VAL B O 1
ATOM 5018 N N . ASP B 1 266 ? 7.188 -15.828 -13.453 1 93.69 266 ASP B N 1
ATOM 5019 C CA . ASP B 1 266 ? 7.742 -16.859 -12.578 1 93.69 266 ASP B CA 1
ATOM 5020 C C . ASP B 1 266 ? 6.965 -18.172 -12.703 1 93.69 266 ASP B C 1
ATOM 5022 O O . ASP B 1 266 ? 6.41 -18.656 -11.719 1 93.69 266 ASP B O 1
ATOM 5026 N N . TRP B 1 267 ? 7.047 -18.797 -13.805 1 95.12 267 TRP B N 1
ATOM 5027 C CA . TRP B 1 267 ? 6.34 -20.031 -14.141 1 95.12 267 TRP B CA 1
ATOM 5028 C C . TRP B 1 267 ? 7.156 -21.25 -13.742 1 95.12 267 TRP B C 1
ATOM 5030 O O . TRP B 1 267 ? 6.82 -22.375 -14.117 1 95.12 267 TRP B O 1
ATOM 5040 N N . GLU B 1 268 ? 8.188 -21.062 -13.008 1 94.75 268 GLU B N 1
ATOM 5041 C CA . GLU B 1 268 ? 9.141 -22.125 -12.734 1 94.75 268 GLU B CA 1
ATOM 5042 C C . GLU B 1 268 ? 8.516 -23.234 -11.875 1 94.75 268 GLU B C 1
ATOM 5044 O O . GLU B 1 268 ? 9.008 -24.359 -11.852 1 94.75 268 GLU B O 1
ATOM 5049 N N . ASN B 1 269 ? 7.43 -22.906 -11.211 1 94.56 269 ASN B N 1
ATOM 5050 C CA . ASN B 1 269 ? 6.785 -23.891 -10.336 1 94.56 269 ASN B CA 1
ATOM 5051 C C . ASN B 1 269 ? 5.562 -24.516 -11 1 94.56 269 ASN B C 1
ATOM 5053 O O . ASN B 1 269 ? 4.809 -25.234 -10.359 1 94.56 269 ASN B O 1
ATOM 5057 N N . ALA B 1 270 ? 5.363 -24.188 -12.258 1 94.38 270 ALA B N 1
ATOM 5058 C CA . ALA B 1 270 ? 4.262 -24.844 -12.961 1 94.38 270 ALA B CA 1
ATOM 5059 C C . ALA B 1 270 ? 4.363 -26.359 -12.844 1 94.38 270 ALA B C 1
ATOM 5061 O O . ALA B 1 270 ? 5.457 -26.922 -12.93 1 94.38 270 ALA B O 1
ATOM 5062 N N . GLN B 1 271 ? 3.295 -27 -12.656 1 92.81 271 GLN B N 1
ATOM 5063 C CA . GLN B 1 271 ? 3.227 -28.422 -12.352 1 92.81 271 GLN B CA 1
ATOM 5064 C C . GLN B 1 271 ? 1.821 -28.969 -12.578 1 92.81 271 GLN B C 1
ATOM 5066 O O . GLN B 1 271 ? 0.875 -28.203 -12.773 1 92.81 271 GLN B O 1
ATOM 5071 N N . LEU B 1 272 ? 1.789 -30.266 -12.586 1 90.12 272 LEU B N 1
ATOM 5072 C CA . LEU B 1 272 ? 0.46 -30.875 -12.539 1 90.12 272 LEU B CA 1
ATOM 5073 C C . LEU B 1 272 ? -0.15 -30.734 -11.148 1 90.12 272 LEU B C 1
ATOM 5075 O O . LEU B 1 272 ? 0.483 -31.094 -10.148 1 90.12 272 LEU B O 1
ATOM 5079 N N . GLY B 1 273 ? -1.24 -30.141 -11.047 1 91.81 273 GLY B N 1
ATOM 5080 C CA . GLY B 1 273 ? -1.913 -29.922 -9.781 1 91.81 273 GLY B CA 1
ATOM 5081 C C . GLY B 1 273 ? -3.373 -29.547 -9.93 1 91.81 273 GLY B C 1
ATOM 5082 O O . GLY B 1 273 ? -3.938 -29.656 -11.023 1 91.81 273 GLY B O 1
ATOM 5083 N N . LEU B 1 274 ? -4.008 -29.203 -8.836 1 91.88 274 LEU B N 1
ATOM 5084 C CA . LEU B 1 274 ? -5.402 -28.781 -8.836 1 91.88 274 LEU B CA 1
ATOM 5085 C C . LEU B 1 274 ? -5.508 -27.281 -9.047 1 91.88 274 LEU B C 1
ATOM 5087 O O . LEU B 1 274 ? -4.766 -26.5 -8.438 1 91.88 274 LEU B O 1
ATOM 5091 N N . PRO B 1 275 ? -6.434 -26.844 -9.898 1 94.19 275 PRO B N 1
ATOM 5092 C CA . PRO B 1 275 ? -6.648 -25.406 -10.094 1 94.19 275 PRO B CA 1
ATOM 5093 C C . PRO B 1 275 ? -6.863 -24.656 -8.781 1 94.19 275 PRO B C 1
ATOM 5095 O O . PRO B 1 275 ? -6.469 -23.484 -8.664 1 94.19 275 PRO B O 1
ATOM 5098 N N . ALA B 1 276 ? -7.422 -25.312 -7.789 1 95.06 276 ALA B N 1
ATOM 5099 C CA . ALA B 1 276 ? -7.727 -24.703 -6.5 1 95.06 276 ALA B CA 1
ATOM 5100 C C . ALA B 1 276 ? -6.461 -24.188 -5.82 1 95.06 276 ALA B C 1
ATOM 5102 O O . ALA B 1 276 ? -6.512 -23.25 -5.027 1 95.06 276 ALA B O 1
ATOM 5103 N N . MET B 1 277 ? -5.336 -24.75 -6.145 1 95.19 277 MET B N 1
ATOM 5104 C CA . MET B 1 277 ? -4.078 -24.312 -5.547 1 95.19 277 MET B CA 1
ATOM 5105 C C . MET B 1 277 ? -3.713 -22.906 -6.004 1 95.19 277 MET B C 1
ATOM 5107 O O . MET B 1 277 ? -3.316 -22.062 -5.195 1 95.19 277 MET B O 1
ATOM 5111 N N . ASP B 1 278 ? -3.879 -22.656 -7.316 1 97.38 278 ASP B N 1
ATOM 5112 C CA . ASP B 1 278 ? -3.607 -21.328 -7.848 1 97.38 278 ASP B CA 1
ATOM 5113 C C . ASP B 1 278 ? -4.637 -20.312 -7.34 1 97.38 278 ASP B C 1
ATOM 5115 O O . ASP B 1 278 ? -4.273 -19.219 -6.902 1 97.38 278 ASP B O 1
ATOM 5119 N N . HIS B 1 279 ? -5.902 -20.703 -7.363 1 97.81 279 HIS B N 1
ATOM 5120 C CA . HIS B 1 279 ? -6.957 -19.797 -6.914 1 97.81 279 HIS B CA 1
ATOM 5121 C C . HIS B 1 279 ? -6.812 -19.469 -5.434 1 97.81 279 HIS B C 1
ATOM 5123 O O . HIS B 1 279 ? -6.871 -18.312 -5.039 1 97.81 279 HIS B O 1
ATOM 5129 N N . GLY B 1 280 ? -6.629 -20.516 -4.648 1 97.69 280 GLY B N 1
ATOM 5130 C CA . GLY B 1 280 ? -6.492 -20.328 -3.211 1 97.69 280 GLY B CA 1
ATOM 5131 C C . GLY B 1 280 ? -5.254 -19.547 -2.83 1 97.69 280 GLY B C 1
ATOM 5132 O O . GLY B 1 280 ? -5.277 -18.766 -1.869 1 97.69 280 GLY B O 1
ATOM 5133 N N . GLY B 1 281 ? -4.156 -19.797 -3.525 1 96.44 281 GLY B N 1
ATOM 5134 C CA . GLY B 1 281 ? -2.943 -19.047 -3.277 1 96.44 281 GLY B CA 1
ATOM 5135 C C . GLY B 1 281 ? -3.104 -17.562 -3.547 1 96.44 281 GLY B C 1
ATOM 5136 O O . GLY B 1 281 ? -2.74 -16.734 -2.713 1 96.44 281 GLY B O 1
ATOM 5137 N N . MET B 1 282 ? -3.658 -17.203 -4.711 1 97.56 282 MET B N 1
ATOM 5138 C CA . MET B 1 282 ? -3.889 -15.805 -5.086 1 97.56 282 MET B CA 1
ATOM 5139 C C . MET B 1 282 ? -4.824 -15.125 -4.094 1 97.56 282 MET B C 1
ATOM 5141 O O . MET B 1 282 ? -4.5 -14.062 -3.562 1 97.56 282 MET B O 1
ATOM 5145 N N . MET B 1 283 ? -5.906 -15.75 -3.775 1 97.31 283 MET B N 1
ATOM 5146 C CA . MET B 1 283 ? -6.898 -15.156 -2.887 1 97.31 283 MET B CA 1
ATOM 5147 C C . MET B 1 283 ? -6.375 -15.086 -1.456 1 97.31 283 MET B C 1
ATOM 5149 O O . MET B 1 283 ? -6.684 -14.141 -0.725 1 97.31 283 MET B O 1
ATOM 5153 N N . GLY B 1 284 ? -5.633 -16.125 -1.075 1 95.5 284 GLY B N 1
ATOM 5154 C CA . GLY B 1 284 ? -4.996 -16.062 0.232 1 95.5 284 GLY B CA 1
ATOM 5155 C C . GLY B 1 284 ? -4.082 -14.875 0.403 1 95.5 284 GLY B C 1
ATOM 5156 O O . GLY B 1 284 ? -4.137 -14.188 1.425 1 95.5 284 GLY B O 1
ATOM 5157 N N . GLU B 1 285 ? -3.25 -14.625 -0.584 1 93.5 285 GLU B N 1
ATOM 5158 C CA . GLU B 1 285 ? -2.346 -13.477 -0.537 1 93.5 285 GLU B CA 1
ATOM 5159 C C . GLU B 1 285 ? -3.121 -12.164 -0.546 1 93.5 285 GLU B C 1
ATOM 5161 O O . GLU B 1 285 ? -2.732 -11.203 0.122 1 93.5 285 GLU B O 1
ATOM 5166 N N . MET B 1 286 ? -4.195 -12.102 -1.344 1 93.44 286 MET B N 1
ATOM 5167 C CA . MET B 1 286 ? -5.043 -10.906 -1.358 1 93.44 286 MET B CA 1
ATOM 5168 C C . MET B 1 286 ? -5.641 -10.648 0.021 1 93.44 286 MET B C 1
ATOM 5170 O O . MET B 1 286 ? -5.672 -9.508 0.483 1 93.44 286 MET B O 1
ATOM 5174 N N . TYR B 1 287 ? -6.098 -11.688 0.664 1 92.19 287 TYR B N 1
ATOM 5175 C CA . TYR B 1 287 ? -6.676 -11.602 2 1 92.19 287 TYR B CA 1
ATOM 5176 C C . TYR B 1 287 ? -5.648 -11.102 3.008 1 92.19 287 TYR B C 1
ATOM 5178 O O . TYR B 1 287 ? -5.961 -10.266 3.861 1 92.19 287 TYR B O 1
ATOM 5186 N N . VAL B 1 288 ? -4.418 -11.578 2.891 1 85.38 288 VAL B N 1
ATOM 5187 C CA . VAL B 1 288 ? -3.355 -11.234 3.828 1 85.38 288 VAL B CA 1
ATOM 5188 C C . VAL B 1 288 ? -2.994 -9.758 3.68 1 85.38 288 VAL B C 1
ATOM 5190 O O . VAL B 1 288 ? -2.656 -9.086 4.66 1 85.38 288 VAL B O 1
ATOM 5193 N N . LEU B 1 289 ? -3.037 -9.227 2.457 1 80.06 289 LEU B N 1
ATOM 5194 C CA . LEU B 1 289 ? -2.797 -7.797 2.27 1 80.06 289 LEU B CA 1
ATOM 5195 C C . LEU B 1 289 ? -3.717 -6.969 3.162 1 80.06 289 LEU B C 1
ATOM 5197 O O . LEU B 1 289 ? -3.289 -5.969 3.746 1 80.06 289 LEU B O 1
ATOM 5201 N N . TRP B 1 290 ? -4.922 -7.332 3.209 1 79.56 290 TRP B N 1
ATOM 5202 C CA . TRP B 1 290 ? -5.895 -6.645 4.051 1 79.56 290 TRP B CA 1
ATOM 5203 C C . TRP B 1 290 ? -5.652 -6.949 5.527 1 79.56 290 TRP B C 1
ATOM 5205 O O . TRP B 1 290 ? -5.609 -6.039 6.355 1 79.56 290 TRP B O 1
ATOM 5215 N N . LEU B 1 291 ? -5.457 -8.258 5.832 1 74.31 291 LEU B N 1
ATOM 5216 C CA . LEU B 1 291 ? -5.328 -8.711 7.211 1 74.31 291 LEU B CA 1
ATOM 5217 C C . LEU B 1 291 ? -4.094 -8.094 7.871 1 74.31 291 LEU B C 1
ATOM 5219 O O . LEU B 1 291 ? -4.152 -7.668 9.023 1 74.31 291 LEU B O 1
ATOM 5223 N N . CYS B 1 292 ? -2.977 -8.109 7.184 1 65.31 292 CYS B N 1
ATOM 5224 C CA . CYS B 1 292 ? -1.694 -7.695 7.746 1 65.31 292 CYS B CA 1
ATOM 5225 C C . CYS B 1 292 ? -1.508 -6.188 7.633 1 65.31 292 CYS B C 1
ATOM 5227 O O . CYS B 1 292 ? -0.963 -5.555 8.539 1 65.31 292 CYS B O 1
ATOM 5229 N N . HIS B 1 293 ? -1.973 -5.652 6.5 1 62.84 293 HIS B N 1
ATOM 5230 C CA . HIS B 1 293 ? -1.538 -4.289 6.219 1 62.84 293 HIS B CA 1
ATOM 5231 C C . HIS B 1 293 ? -2.723 -3.332 6.172 1 62.84 293 HIS B C 1
ATOM 5233 O O . HIS B 1 293 ? -2.547 -2.129 5.961 1 62.84 293 HIS B O 1
ATOM 5239 N N . GLY B 1 294 ? -3.928 -3.914 6.328 1 68.38 294 GLY B N 1
ATOM 5240 C CA . GLY B 1 294 ? -5.109 -3.068 6.266 1 68.38 294 GLY B CA 1
ATOM 5241 C C . GLY B 1 294 ? -5.367 -2.504 4.879 1 68.38 294 GLY B C 1
ATOM 5242 O O . GLY B 1 294 ? -6.074 -1.505 4.734 1 68.38 294 GLY B O 1
ATOM 5243 N N . ILE B 1 295 ? -4.723 -3.029 3.902 1 72.56 295 ILE B N 1
ATOM 5244 C CA . ILE B 1 295 ? -4.867 -2.58 2.523 1 72.56 295 ILE B CA 1
ATOM 5245 C C . ILE B 1 295 ? -6.168 -3.121 1.938 1 72.56 295 ILE B C 1
ATOM 5247 O O . ILE B 1 295 ? -6.23 -4.277 1.511 1 72.56 295 ILE B O 1
ATOM 5251 N N . GLU B 1 296 ? -7.129 -2.326 1.842 1 79.81 296 GLU B N 1
ATOM 5252 C CA . GLU B 1 296 ? -8.469 -2.736 1.427 1 79.81 296 GLU B CA 1
ATOM 5253 C C . GLU B 1 296 ? -8.477 -3.213 -0.023 1 79.81 296 GLU B C 1
ATOM 5255 O O . GLU B 1 296 ? -9.328 -4.008 -0.417 1 79.81 296 GLU B O 1
ATOM 5260 N N . ALA B 1 297 ? -7.531 -2.725 -0.794 1 81.44 297 ALA B N 1
ATOM 5261 C CA . ALA B 1 297 ? -7.422 -3.146 -2.188 1 81.44 297 ALA B CA 1
ATOM 5262 C C . ALA B 1 297 ? -7.312 -4.664 -2.295 1 81.44 297 ALA B C 1
ATOM 5264 O O . ALA B 1 297 ? -7.789 -5.262 -3.264 1 81.44 297 ALA B O 1
ATOM 5265 N N . GLY B 1 298 ? -6.73 -5.266 -1.287 1 89.94 298 GLY B N 1
ATOM 5266 C CA . GLY B 1 298 ? -6.684 -6.719 -1.261 1 89.94 298 GLY B CA 1
ATOM 5267 C C . GLY B 1 298 ? -8.055 -7.363 -1.272 1 89.94 298 GLY B C 1
ATOM 5268 O O . GLY B 1 298 ? -8.305 -8.289 -2.049 1 89.94 298 GLY B O 1
ATOM 5269 N N . LEU B 1 299 ? -8.953 -6.859 -0.449 1 91.06 299 LEU B N 1
ATOM 5270 C CA . LEU B 1 299 ? -10.305 -7.395 -0.39 1 91.06 299 LEU B CA 1
ATOM 5271 C C . LEU B 1 299 ? -11.062 -7.102 -1.68 1 91.06 299 LEU B C 1
ATOM 5273 O O . LEU B 1 299 ? -11.828 -7.941 -2.16 1 91.06 299 LEU B O 1
ATOM 5277 N N . TRP B 1 300 ? -10.836 -5.906 -2.225 1 90.06 300 TRP B N 1
ATOM 5278 C CA . TRP B 1 300 ? -11.516 -5.551 -3.467 1 90.06 300 TRP B CA 1
ATOM 5279 C C . TRP B 1 300 ? -11.102 -6.48 -4.602 1 90.06 300 TRP B C 1
ATOM 5281 O O . TRP B 1 300 ? -11.945 -6.965 -5.355 1 90.06 300 TRP B O 1
ATOM 5291 N N . MET B 1 301 ? -9.82 -6.738 -4.711 1 93.06 301 MET B N 1
ATOM 5292 C CA . MET B 1 301 ? -9.328 -7.664 -5.727 1 93.06 301 MET B CA 1
ATOM 5293 C C . MET B 1 301 ? -9.898 -9.062 -5.508 1 93.06 301 MET B C 1
ATOM 5295 O O . MET B 1 301 ? -10.289 -9.734 -6.465 1 93.06 301 MET B O 1
ATOM 5299 N N . MET B 1 302 ? -9.906 -9.477 -4.242 1 95.94 302 MET B N 1
ATOM 5300 C CA . MET B 1 302 ? -10.43 -10.805 -3.916 1 95.94 302 MET B CA 1
ATOM 5301 C C . MET B 1 302 ? -11.898 -10.922 -4.312 1 95.94 302 MET B C 1
ATOM 5303 O O . MET B 1 302 ? -12.32 -11.945 -4.848 1 95.94 302 MET B O 1
ATOM 5307 N N . GLN B 1 303 ? -12.641 -9.891 -4.055 1 94.44 303 GLN B N 1
ATOM 5308 C CA . GLN B 1 303 ? -14.047 -9.867 -4.441 1 94.44 303 GLN B CA 1
ATOM 5309 C C . GLN B 1 303 ? -14.211 -9.977 -5.953 1 94.44 303 GLN B C 1
ATOM 5311 O O . GLN B 1 303 ? -15.055 -10.727 -6.438 1 94.44 303 GLN B O 1
ATOM 5316 N N . GLY B 1 304 ? -13.43 -9.203 -6.656 1 93.31 304 GLY B N 1
ATOM 5317 C CA . GLY B 1 304 ? -13.422 -9.328 -8.109 1 93.31 304 GLY B CA 1
ATOM 5318 C C . GLY B 1 304 ? -13.031 -10.711 -8.586 1 93.31 304 GLY B C 1
ATOM 5319 O O . GLY B 1 304 ? -13.633 -11.242 -9.523 1 93.31 304 GLY B O 1
ATOM 5320 N N . TYR B 1 305 ? -12 -11.25 -7.973 1 96.31 305 TYR B N 1
ATOM 5321 C CA . TYR B 1 305 ? -11.523 -12.586 -8.305 1 96.31 305 TYR B CA 1
ATOM 5322 C C . TYR B 1 305 ? -12.625 -13.625 -8.117 1 96.31 305 TYR B C 1
ATOM 5324 O O . TYR B 1 305 ? -12.859 -14.461 -8.984 1 96.31 305 TYR B O 1
ATOM 5332 N N . ALA B 1 306 ? -13.305 -13.57 -6.969 1 96 306 ALA B N 1
ATOM 5333 C CA . ALA B 1 306 ? -14.398 -14.492 -6.68 1 96 306 ALA B CA 1
ATOM 5334 C C . ALA B 1 306 ? -15.508 -14.375 -7.723 1 96 306 ALA B C 1
ATOM 5336 O O . ALA B 1 306 ? -16.078 -15.375 -8.148 1 96 306 ALA B O 1
ATOM 5337 N N . LYS B 1 307 ? -15.766 -13.172 -8.109 1 93.38 307 LYS B N 1
ATOM 5338 C CA . LYS B 1 307 ? -16.766 -12.953 -9.141 1 93.38 307 LYS B CA 1
ATOM 5339 C C . LYS B 1 307 ? -16.359 -13.602 -10.461 1 93.38 307 LYS B C 1
ATOM 5341 O O . LYS B 1 307 ? -17.203 -14.164 -11.172 1 93.38 307 LYS B O 1
ATOM 5346 N N . GLY B 1 308 ? -15.125 -13.484 -10.789 1 92 308 GLY B N 1
ATOM 5347 C CA . GLY B 1 308 ? -14.617 -14.117 -11.992 1 92 308 GLY B CA 1
ATOM 5348 C C . GLY B 1 308 ? -14.734 -15.633 -11.961 1 92 308 GLY B C 1
ATOM 5349 O O . GLY B 1 308 ? -14.898 -16.266 -13.008 1 92 308 GLY B O 1
ATOM 5350 N N . LEU B 1 309 ? -14.633 -16.188 -10.75 1 93.5 309 LEU B N 1
ATOM 5351 C CA . LEU B 1 309 ? -14.688 -17.625 -10.594 1 93.5 309 LEU B CA 1
ATOM 5352 C C . LEU B 1 309 ? -16.141 -18.109 -10.516 1 93.5 309 LEU B C 1
ATOM 5354 O O . LEU B 1 309 ? -16.406 -19.312 -10.672 1 93.5 309 LEU B O 1
ATOM 5358 N N . ALA B 1 310 ? -17.047 -17.234 -10.242 1 89.25 310 ALA B N 1
ATOM 5359 C CA . ALA B 1 310 ? -18.438 -17.578 -9.922 1 89.25 310 ALA B CA 1
ATOM 5360 C C . ALA B 1 310 ? -19.062 -18.438 -11.031 1 89.25 310 ALA B C 1
ATOM 5362 O O . ALA B 1 310 ? -19.75 -19.422 -10.758 1 89.25 310 ALA B O 1
ATOM 5363 N N . THR B 1 311 ? -18.75 -18.109 -12.25 1 85.38 311 THR B N 1
ATOM 5364 C CA . THR B 1 311 ? -19.375 -18.844 -13.344 1 85.38 311 THR B CA 1
ATOM 5365 C C . THR B 1 311 ? -18.453 -19.953 -13.852 1 85.38 311 THR B C 1
ATOM 5367 O O . THR B 1 311 ? -18.875 -20.781 -14.664 1 85.38 311 THR B O 1
ATOM 5370 N N . LEU B 1 312 ? -17.312 -19.984 -13.305 1 87.38 312 LEU B N 1
ATOM 5371 C CA . LEU B 1 312 ? -16.344 -20.906 -13.875 1 87.38 312 LEU B CA 1
ATOM 5372 C C . LEU B 1 312 ? -16.219 -22.156 -13.023 1 87.38 312 LEU B C 1
ATOM 5374 O O . LEU B 1 312 ? -15.859 -23.219 -13.531 1 87.38 312 LEU B O 1
ATOM 5378 N N . LEU B 1 313 ? -16.484 -21.969 -11.688 1 90 313 LEU B N 1
ATOM 5379 C CA . LEU B 1 313 ? -16.25 -23.094 -10.797 1 90 313 LEU B CA 1
ATOM 5380 C C . LEU B 1 313 ? -17.547 -23.531 -10.109 1 90 313 LEU B C 1
ATOM 5382 O O . LEU B 1 313 ? -18.312 -22.688 -9.641 1 90 313 LEU B O 1
ATOM 5386 N N . PRO B 1 314 ? -17.797 -24.812 -10.047 1 90.44 314 PRO B N 1
ATOM 5387 C CA . PRO B 1 314 ? -18.906 -25.297 -9.211 1 90.44 314 PRO B CA 1
ATOM 5388 C C . PRO B 1 314 ? -18.672 -25.047 -7.723 1 90.44 314 PRO B C 1
ATOM 5390 O O . PRO B 1 314 ? -17.547 -24.781 -7.305 1 90.44 314 PRO B O 1
ATOM 5393 N N . GLU B 1 315 ? -19.688 -25.078 -6.926 1 91.12 315 GLU B N 1
ATOM 5394 C CA . GLU B 1 315 ? -19.625 -24.75 -5.504 1 91.12 315 GLU B CA 1
ATOM 5395 C C . GLU B 1 315 ? -18.656 -25.656 -4.77 1 91.12 315 GLU B C 1
ATOM 5397 O O . GLU B 1 315 ? -17.938 -25.219 -3.877 1 91.12 315 GLU B O 1
ATOM 5402 N N . GLU B 1 316 ? -18.703 -26.938 -5.199 1 91.38 316 GLU B N 1
ATOM 5403 C CA . GLU B 1 316 ? -17.812 -27.891 -4.551 1 91.38 316 GLU B CA 1
ATOM 5404 C C . GLU B 1 316 ? -16.344 -27.469 -4.684 1 91.38 316 GLU B C 1
ATOM 5406 O O . GLU B 1 316 ? -15.57 -27.594 -3.736 1 91.38 316 GLU B O 1
ATOM 5411 N N . THR B 1 317 ? -15.984 -26.969 -5.84 1 92.56 317 THR B N 1
ATOM 5412 C CA . THR B 1 317 ? -14.617 -26.531 -6.09 1 92.56 317 THR B CA 1
ATOM 5413 C C . THR B 1 317 ? -14.305 -25.25 -5.312 1 92.56 317 THR B C 1
ATOM 5415 O O . THR B 1 317 ? -13.164 -25.031 -4.898 1 92.56 317 THR B O 1
ATOM 5418 N N . LYS B 1 318 ? -15.336 -24.484 -5.066 1 95.31 318 LYS B N 1
ATOM 5419 C CA . LYS B 1 318 ? -15.141 -23.25 -4.297 1 95.31 318 LYS B CA 1
ATOM 5420 C C . LYS B 1 318 ? -14.781 -23.562 -2.848 1 95.31 318 LYS B C 1
ATOM 5422 O O . LYS B 1 318 ? -13.977 -22.859 -2.238 1 95.31 318 LYS B O 1
ATOM 5427 N N . TRP B 1 319 ? -15.43 -24.609 -2.311 1 96.81 319 TRP B N 1
ATOM 5428 C CA . TRP B 1 319 ? -15.07 -25.031 -0.962 1 96.81 319 TRP B CA 1
ATOM 5429 C C . TRP B 1 319 ? -13.609 -25.453 -0.896 1 96.81 319 TRP B C 1
ATOM 5431 O O . TRP B 1 319 ? -12.914 -25.156 0.074 1 96.81 319 TRP B O 1
ATOM 5441 N N . ARG B 1 320 ? -13.156 -26.125 -1.943 1 96.31 320 ARG B N 1
ATOM 5442 C CA . ARG B 1 320 ? -11.766 -26.547 -1.99 1 96.31 320 ARG B CA 1
ATOM 5443 C C . ARG B 1 320 ? -10.82 -25.359 -2.076 1 96.31 320 ARG B C 1
ATOM 5445 O O . ARG B 1 320 ? -9.734 -25.375 -1.487 1 96.31 320 ARG B O 1
ATOM 5452 N N . VAL B 1 321 ? -11.227 -24.375 -2.844 1 97.69 321 VAL B N 1
ATOM 5453 C CA . VAL B 1 321 ? -10.461 -23.125 -2.943 1 97.69 321 VAL B CA 1
ATOM 5454 C C . VAL B 1 321 ? -10.367 -22.469 -1.57 1 97.69 321 VAL B C 1
ATOM 5456 O O . VAL B 1 321 ? -9.297 -22.016 -1.161 1 97.69 321 VAL B O 1
ATOM 5459 N N . ALA B 1 322 ? -11.5 -22.438 -0.839 1 98 322 ALA B N 1
ATOM 5460 C CA . ALA B 1 322 ? -11.523 -21.828 0.493 1 98 322 ALA B CA 1
ATOM 5461 C C . ALA B 1 322 ? -10.555 -22.547 1.435 1 98 322 ALA B C 1
ATOM 5463 O O . ALA B 1 322 ? -9.836 -21.891 2.199 1 98 322 ALA B O 1
ATOM 5464 N N . VAL B 1 323 ? -10.523 -23.859 1.332 1 98.06 323 VAL B N 1
ATOM 5465 C CA . VAL B 1 323 ? -9.578 -24.625 2.133 1 98.06 323 VAL B CA 1
ATOM 5466 C C . VAL B 1 323 ? -8.148 -24.188 1.804 1 98.06 323 VAL B C 1
ATOM 5468 O O . VAL B 1 323 ? -7.34 -23.953 2.705 1 98.06 323 VAL B O 1
ATOM 5471 N N . GLN B 1 324 ? -7.887 -24.047 0.552 1 97.81 324 GLN B N 1
ATOM 5472 C CA . GLN B 1 324 ? -6.535 -23.703 0.115 1 97.81 324 GLN B CA 1
ATOM 5473 C C . GLN B 1 324 ? -6.156 -22.297 0.555 1 97.81 324 GLN B C 1
ATOM 5475 O O . GLN B 1 324 ? -4.984 -22.016 0.823 1 97.81 324 GLN B O 1
ATOM 5480 N N . ILE B 1 325 ? -7.141 -21.359 0.65 1 97.56 325 ILE B N 1
ATOM 5481 C CA . ILE B 1 325 ? -6.883 -20.016 1.176 1 97.56 325 ILE B CA 1
ATOM 5482 C C . ILE B 1 325 ? -6.328 -20.125 2.594 1 97.56 325 ILE B C 1
ATOM 5484 O O . ILE B 1 325 ? -5.277 -19.547 2.898 1 97.56 325 ILE B O 1
ATOM 5488 N N . GLY B 1 326 ? -7.02 -20.891 3.414 1 97 326 GLY B N 1
ATOM 5489 C CA . GLY B 1 326 ? -6.574 -21.047 4.789 1 97 326 GLY B CA 1
ATOM 5490 C C . GLY B 1 326 ? -5.227 -21.75 4.895 1 97 326 GLY B C 1
ATOM 5491 O O . GLY B 1 326 ? -4.371 -21.328 5.684 1 97 326 GLY B O 1
ATOM 5492 N N . VAL B 1 327 ? -5.043 -22.766 4.059 1 96.56 327 VAL B N 1
ATOM 5493 C CA . VAL B 1 327 ? -3.787 -23.516 4.039 1 96.56 327 VAL B CA 1
ATOM 5494 C C . VAL B 1 327 ? -2.635 -22.578 3.674 1 96.56 327 VAL B C 1
ATOM 5496 O O . VAL B 1 327 ? -1.579 -22.609 4.309 1 96.56 327 VAL B O 1
ATOM 5499 N N . HIS B 1 328 ? -2.857 -21.781 2.68 1 95.12 328 HIS B N 1
ATOM 5500 C CA . HIS B 1 328 ? -1.832 -20.844 2.234 1 95.12 328 HIS B CA 1
ATOM 5501 C C . HIS B 1 328 ? -1.454 -19.875 3.346 1 95.12 328 HIS B C 1
ATOM 5503 O O . HIS B 1 328 ? -0.269 -19.641 3.598 1 95.12 328 HIS B O 1
ATOM 5509 N N . ILE B 1 329 ? -2.434 -19.297 4.043 1 91.88 329 ILE B N 1
ATOM 5510 C CA . ILE B 1 329 ? -2.191 -18.344 5.121 1 91.88 329 ILE B CA 1
ATOM 5511 C C . ILE B 1 329 ? -1.382 -19.016 6.23 1 91.88 329 ILE B C 1
ATOM 5513 O O . ILE B 1 329 ? -0.4 -18.453 6.715 1 91.88 329 ILE B O 1
ATOM 5517 N N . LEU B 1 330 ? -1.679 -20.203 6.582 1 91.56 330 LEU B N 1
ATOM 5518 C CA . LEU B 1 330 ? -1.022 -20.922 7.672 1 91.56 330 LEU B CA 1
ATOM 5519 C C . LEU B 1 330 ? 0.401 -21.312 7.285 1 91.56 330 LEU B C 1
ATOM 5521 O O . LEU B 1 330 ? 1.319 -21.219 8.102 1 91.56 330 LEU B O 1
ATOM 5525 N N . SER B 1 331 ? 0.564 -21.734 6.09 1 88.06 331 SER B N 1
ATOM 5526 C CA . SER B 1 331 ? 1.856 -22.266 5.672 1 88.06 331 SER B CA 1
ATOM 5527 C C . SER B 1 331 ? 2.85 -21.141 5.375 1 88.06 331 SER B C 1
ATOM 5529 O O . SER B 1 331 ? 4.039 -21.266 5.672 1 88.06 331 SER B O 1
ATOM 5531 N N . PHE B 1 332 ? 2.371 -20.047 4.863 1 80.5 332 PHE B N 1
ATOM 5532 C CA . PHE B 1 332 ? 3.293 -19.047 4.367 1 80.5 332 PHE B CA 1
ATOM 5533 C C . PHE B 1 332 ? 3.344 -17.844 5.305 1 80.5 332 PHE B C 1
ATOM 5535 O O . PHE B 1 332 ? 4.324 -17.094 5.316 1 80.5 332 PHE B O 1
ATOM 5542 N N . TRP B 1 333 ? 2.439 -17.578 6.086 1 68.44 333 TRP B N 1
ATOM 5543 C CA . TRP B 1 333 ? 2.393 -16.297 6.777 1 68.44 333 TRP B CA 1
ATOM 5544 C C . TRP B 1 333 ? 2.447 -16.5 8.289 1 68.44 333 TRP B C 1
ATOM 5546 O O . TRP B 1 333 ? 2.363 -15.523 9.047 1 68.44 333 TRP B O 1
ATOM 5556 N N . THR B 1 334 ? 2.516 -17.578 8.789 1 59 334 THR B N 1
ATOM 5557 C CA . THR B 1 334 ? 2.641 -17.797 10.227 1 59 334 THR B CA 1
ATOM 5558 C C . THR B 1 334 ? 4.09 -18.062 10.617 1 59 334 THR B C 1
ATOM 5560 O O . THR B 1 334 ? 4.402 -18.25 11.789 1 59 334 THR B O 1
ATOM 5563 N N . PHE B 1 335 ? 4.98 -18.047 9.531 1 56.75 335 PHE B N 1
ATOM 5564 C CA . PHE B 1 335 ? 6.355 -18.391 9.875 1 56.75 335 PHE B CA 1
ATOM 5565 C C . PHE B 1 335 ? 7.266 -17.188 9.734 1 56.75 335 PHE B C 1
ATOM 5567 O O . PHE B 1 335 ? 7.203 -16.469 8.734 1 56.75 335 PHE B O 1
ATOM 5574 N N . GLY B 1 336 ? 8.188 -17.016 10.727 1 49.62 336 GLY B N 1
ATOM 5575 C CA . GLY B 1 336 ? 9.383 -16.188 10.672 1 49.62 336 GLY B CA 1
ATOM 5576 C C . GLY B 1 336 ? 9.07 -14.703 10.586 1 49.62 336 GLY B C 1
ATOM 5577 O O . GLY B 1 336 ? 9.961 -13.898 10.289 1 49.62 336 GLY B O 1
ATOM 5578 N N . ARG B 1 337 ? 7.824 -14.422 10.484 1 52 337 ARG B N 1
ATOM 5579 C CA . ARG B 1 337 ? 7.609 -12.992 10.281 1 52 337 ARG B CA 1
ATOM 5580 C C . ARG B 1 337 ? 7.285 -12.289 11.594 1 52 337 ARG B C 1
ATOM 5582 O O . ARG B 1 337 ? 6.797 -12.922 12.539 1 52 337 ARG B O 1
ATOM 5589 N N . GLU B 1 338 ? 8.008 -11.219 11.703 1 51.09 338 GLU B N 1
ATOM 5590 C CA . GLU B 1 338 ? 7.633 -10.273 12.75 1 51.09 338 GLU B CA 1
ATOM 5591 C C . GLU B 1 338 ? 6.246 -9.688 12.5 1 51.09 338 GLU B C 1
ATOM 5593 O O . GLU B 1 338 ? 5.918 -9.336 11.367 1 51.09 338 GLU B O 1
ATOM 5598 N N . GLY B 1 339 ? 5.145 -10.352 13.07 1 53.94 339 GLY B N 1
ATOM 5599 C CA . GLY B 1 339 ? 3.783 -9.859 12.922 1 53.94 339 GLY B CA 1
ATOM 5600 C C . GLY B 1 339 ? 2.793 -10.586 13.812 1 53.94 339 GLY B C 1
ATOM 5601 O O . GLY B 1 339 ? 3.188 -11.328 14.719 1 53.94 339 GLY B O 1
ATOM 5602 N N . PRO B 1 340 ? 1.693 -10.141 13.555 1 60.19 340 PRO B N 1
ATOM 5603 C CA . PRO B 1 340 ? 0.666 -10.766 14.391 1 60.19 340 PRO B CA 1
ATOM 5604 C C . PRO B 1 340 ? 0.409 -12.227 14.016 1 60.19 340 PRO B C 1
ATOM 5606 O O . PRO B 1 340 ? -0.682 -12.57 13.555 1 60.19 340 PRO B O 1
ATOM 5609 N N . VAL B 1 341 ? 1.437 -13.102 14.211 1 66.5 341 VAL B N 1
ATOM 5610 C CA . VAL B 1 341 ? 1.425 -14.516 13.844 1 66.5 341 VAL B CA 1
ATOM 5611 C C . VAL B 1 341 ? 0.196 -15.195 14.445 1 66.5 341 VAL B C 1
ATOM 5613 O O . VAL B 1 341 ? -0.417 -16.062 13.812 1 66.5 341 VAL B O 1
ATOM 5616 N N . GLY B 1 342 ? -0.132 -14.672 15.539 1 75.5 342 GLY B N 1
ATOM 5617 C CA . GLY B 1 342 ? -1.295 -15.258 16.188 1 75.5 342 GLY B CA 1
ATOM 5618 C C . GLY B 1 342 ? -2.588 -15.008 15.438 1 75.5 342 GLY B C 1
ATOM 5619 O O . GLY B 1 342 ? -3.422 -15.914 15.32 1 75.5 342 GLY B O 1
ATOM 5620 N N . GLU B 1 343 ? -2.646 -13.867 14.891 1 78.81 343 GLU B N 1
ATOM 5621 C CA . GLU B 1 343 ? -3.855 -13.523 14.148 1 78.81 343 GLU B CA 1
ATOM 5622 C C . GLU B 1 343 ? -3.938 -14.297 12.836 1 78.81 343 GLU B C 1
ATOM 5624 O O . GLU B 1 343 ? -5.016 -14.734 12.438 1 78.81 343 GLU B O 1
ATOM 5629 N N . PHE B 1 344 ? -2.82 -14.516 12.195 1 83.94 344 PHE B N 1
ATOM 5630 C CA . PHE B 1 344 ? -2.791 -15.289 10.961 1 83.94 344 PHE B CA 1
ATOM 5631 C C . PHE B 1 344 ? -3.158 -16.75 11.234 1 83.94 344 PHE B C 1
ATOM 5633 O O . PHE B 1 344 ? -3.908 -17.359 10.461 1 83.94 344 PHE B O 1
ATOM 5640 N N . ALA B 1 345 ? -2.613 -17.219 12.312 1 88.19 345 ALA B N 1
ATOM 5641 C CA . ALA B 1 345 ? -2.902 -18.594 12.695 1 88.19 345 ALA B CA 1
ATOM 5642 C C . ALA B 1 345 ? -4.391 -18.781 12.969 1 88.19 345 ALA B C 1
ATOM 5644 O O . ALA B 1 345 ? -4.996 -19.75 12.5 1 88.19 345 ALA B O 1
ATOM 5645 N N . ARG B 1 346 ? -4.945 -17.844 13.703 1 90.44 346 ARG B N 1
ATOM 5646 C CA . ARG B 1 346 ? -6.359 -17.938 14.047 1 90.44 346 ARG B CA 1
ATOM 5647 C C . ARG B 1 346 ? -7.234 -17.859 12.797 1 90.44 346 ARG B C 1
ATOM 5649 O O . ARG B 1 346 ? -8.156 -18.672 12.633 1 90.44 346 ARG B O 1
ATOM 5656 N N . GLN B 1 347 ? -6.957 -16.922 11.961 1 90.75 347 GLN B N 1
ATOM 5657 C CA . GLN B 1 347 ? -7.746 -16.734 10.742 1 90.75 347 GLN B CA 1
ATOM 5658 C C . GLN B 1 347 ? -7.59 -17.938 9.812 1 90.75 347 GLN B C 1
ATOM 5660 O O . GLN B 1 347 ? -8.57 -18.438 9.266 1 90.75 347 GLN B O 1
ATOM 5665 N N . GLY B 1 348 ? -6.344 -18.359 9.562 1 94.44 348 GLY B N 1
ATOM 5666 C CA . GLY B 1 348 ? -6.121 -19.531 8.734 1 94.44 348 GLY B CA 1
ATOM 5667 C C . GLY B 1 348 ? -6.844 -20.766 9.242 1 94.44 348 GLY B C 1
ATOM 5668 O O . GLY B 1 348 ? -7.48 -21.484 8.469 1 94.44 348 GLY B O 1
ATOM 5669 N N . ARG B 1 349 ? -6.699 -20.953 10.523 1 95.5 349 ARG B N 1
ATOM 5670 C CA . ARG B 1 349 ? -7.379 -22.062 11.164 1 95.5 349 ARG B CA 1
ATOM 5671 C C . ARG B 1 349 ? -8.883 -22.016 10.914 1 95.5 349 ARG B C 1
ATOM 5673 O O . ARG B 1 349 ? -9.484 -23 10.484 1 95.5 349 ARG B O 1
ATOM 5680 N N . ASP B 1 350 ? -9.461 -20.844 11.219 1 96.44 350 ASP B N 1
ATOM 5681 C CA . ASP B 1 350 ? -10.906 -20.688 11.094 1 96.44 350 ASP B CA 1
ATOM 5682 C C . ASP B 1 350 ? -11.359 -20.891 9.648 1 96.44 350 ASP B C 1
ATOM 5684 O O . ASP B 1 350 ? -12.391 -21.516 9.391 1 96.44 350 ASP B O 1
ATOM 5688 N N . ILE B 1 351 ? -10.625 -20.453 8.688 1 97.38 351 ILE B N 1
ATOM 5689 C CA . ILE B 1 351 ? -10.977 -20.594 7.281 1 97.38 351 ILE B CA 1
ATOM 5690 C C . ILE B 1 351 ? -10.938 -22.062 6.879 1 97.38 351 ILE B C 1
ATOM 5692 O O . ILE B 1 351 ? -11.883 -22.578 6.277 1 97.38 351 ILE B O 1
ATOM 5696 N N . VAL B 1 352 ? -9.859 -22.766 7.23 1 98 352 VAL B N 1
ATOM 5697 C CA . VAL B 1 352 ? -9.727 -24.172 6.859 1 98 352 VAL B CA 1
ATOM 5698 C C . VAL B 1 352 ? -10.836 -25 7.516 1 98 352 VAL B C 1
ATOM 5700 O O . VAL B 1 352 ? -11.516 -25.781 6.852 1 98 352 VAL B O 1
ATOM 5703 N N . ALA B 1 353 ? -11.031 -24.75 8.805 1 97.5 353 ALA B N 1
ATOM 5704 C CA . ALA B 1 353 ? -12.008 -25.547 9.555 1 97.5 353 ALA B CA 1
ATOM 5705 C C . ALA B 1 353 ? -13.414 -25.328 9.008 1 97.5 353 ALA B C 1
ATOM 5707 O O . ALA B 1 353 ? -14.156 -26.297 8.781 1 97.5 353 ALA B O 1
ATOM 5708 N N . ASN B 1 354 ? -13.758 -24.094 8.812 1 97.62 354 ASN B N 1
ATOM 5709 C CA . ASN B 1 354 ? -15.109 -23.797 8.344 1 97.62 354 ASN B CA 1
ATOM 5710 C C . ASN B 1 354 ? -15.297 -24.188 6.887 1 97.62 354 ASN B C 1
ATOM 5712 O O . ASN B 1 354 ? -16.391 -24.594 6.484 1 97.62 354 ASN B O 1
ATOM 5716 N N . ALA B 1 355 ? -14.281 -24.078 6.086 1 98.19 355 ALA B N 1
ATOM 5717 C CA . ALA B 1 355 ? -14.375 -24.531 4.699 1 98.19 355 ALA B CA 1
ATOM 5718 C C . ALA B 1 355 ? -14.5 -26.047 4.621 1 98.19 355 ALA B C 1
ATOM 5720 O O . ALA B 1 355 ? -15.305 -26.578 3.844 1 98.19 355 ALA B O 1
ATOM 5721 N N . TRP B 1 356 ? -13.688 -26.75 5.41 1 97.69 356 TRP B N 1
ATOM 5722 C CA . TRP B 1 356 ? -13.719 -28.203 5.422 1 97.69 356 TRP B CA 1
ATOM 5723 C C . TRP B 1 356 ? -15.094 -28.719 5.836 1 97.69 356 TRP B C 1
ATOM 5725 O O . TRP B 1 356 ? -15.57 -29.719 5.305 1 97.69 356 TRP B O 1
ATOM 5735 N N . GLY B 1 357 ? -15.711 -28.047 6.762 1 97 357 GLY B N 1
ATOM 5736 C CA . GLY B 1 357 ? -17.047 -28.406 7.223 1 97 357 GLY B CA 1
ATOM 5737 C C . GLY B 1 357 ? -18.156 -27.797 6.379 1 97 357 GLY B C 1
ATOM 5738 O O . GLY B 1 357 ? -19.328 -28.031 6.641 1 97 357 GLY B O 1
ATOM 5739 N N . LYS B 1 358 ? -17.859 -27.031 5.395 1 97 358 LYS B N 1
ATOM 5740 C CA . LYS B 1 358 ? -18.797 -26.328 4.508 1 97 358 LYS B CA 1
ATOM 5741 C C . LYS B 1 358 ? -19.781 -25.484 5.305 1 97 358 LYS B C 1
ATOM 5743 O O . LYS B 1 358 ? -21 -25.562 5.074 1 97 358 LYS B O 1
ATOM 5748 N N . ASN B 1 359 ? -19.266 -24.797 6.25 1 96.5 359 ASN B N 1
ATOM 5749 C CA . ASN B 1 359 ? -20.047 -23.906 7.105 1 96.5 359 ASN B CA 1
ATOM 5750 C C . ASN B 1 359 ? -20.344 -22.578 6.402 1 96.5 359 ASN B C 1
ATOM 5752 O O . ASN B 1 359 ? -19.688 -21.578 6.664 1 96.5 359 ASN B O 1
ATOM 5756 N N . ARG B 1 360 ? -21.375 -22.547 5.684 1 95.38 360 ARG B N 1
ATOM 5757 C CA . ARG B 1 360 ? -21.734 -21.406 4.863 1 95.38 360 ARG B CA 1
ATOM 5758 C C . ARG B 1 360 ? -22.047 -20.188 5.73 1 95.38 360 ARG B C 1
ATOM 5760 O O . ARG B 1 360 ? -21.75 -19.047 5.352 1 95.38 360 ARG B O 1
ATOM 5767 N N . ALA B 1 361 ? -22.672 -20.359 6.852 1 94.06 361 ALA B N 1
ATOM 5768 C CA . ALA B 1 361 ? -23.062 -19.266 7.746 1 94.06 361 ALA B CA 1
ATOM 5769 C C . ALA B 1 361 ? -21.844 -18.469 8.211 1 94.06 361 ALA B C 1
ATOM 5771 O O . ALA B 1 361 ? -21.891 -17.25 8.289 1 94.06 361 ALA B O 1
ATOM 5772 N N . TRP B 1 362 ? -20.812 -19.156 8.438 1 94.5 362 TRP B N 1
ATOM 5773 C CA . TRP B 1 362 ? -19.594 -18.5 8.875 1 94.5 362 TRP B CA 1
ATOM 5774 C C . TRP B 1 362 ? -19.031 -17.609 7.762 1 94.5 362 TRP B C 1
ATOM 5776 O O . TRP B 1 362 ? -18.625 -16.469 8.008 1 94.5 362 TRP B O 1
ATOM 5786 N N . PHE B 1 363 ? -19 -18.109 6.547 1 94.69 363 PHE B N 1
ATOM 5787 C CA . PHE B 1 363 ? -18.453 -17.375 5.414 1 94.69 363 PHE B CA 1
ATOM 5788 C C . PHE B 1 363 ? -19.312 -16.156 5.094 1 94.69 363 PHE B C 1
ATOM 5790 O O . PHE B 1 363 ? -18.797 -15.109 4.703 1 94.69 363 PHE B O 1
ATOM 5797 N N . GLU B 1 364 ? -20.578 -16.219 5.281 1 90.38 364 GLU B N 1
ATOM 5798 C CA . GLU B 1 364 ? -21.484 -15.117 4.988 1 90.38 364 GLU B CA 1
ATOM 5799 C C . GLU B 1 364 ? -21.203 -13.914 5.887 1 90.38 364 GLU B C 1
ATOM 5801 O O . GLU B 1 364 ? -21.469 -12.773 5.508 1 90.38 364 GLU B O 1
ATOM 5806 N N . THR B 1 365 ? -20.625 -14.156 7.055 1 88.75 365 THR B N 1
ATOM 5807 C CA . THR B 1 365 ? -20.375 -13.086 8.008 1 88.75 365 THR B CA 1
ATOM 5808 C C . THR B 1 365 ? -18.891 -12.711 8.008 1 88.75 365 THR B C 1
ATOM 5810 O O . THR B 1 365 ? -18.453 -11.875 8.805 1 88.75 365 THR B O 1
ATOM 5813 N N . SER B 1 366 ? -18.156 -13.367 7.16 1 88.94 366 SER B N 1
ATOM 5814 C CA . SER B 1 366 ? -16.734 -13.094 7.102 1 88.94 366 SER B CA 1
ATOM 5815 C C . SER B 1 366 ? -16.375 -12.242 5.887 1 88.94 366 SER B C 1
ATOM 5817 O O . SER B 1 366 ? -17.234 -11.953 5.055 1 88.94 366 SER B O 1
ATOM 5819 N N . GLU B 1 367 ? -15.141 -11.812 5.77 1 88.75 367 GLU B N 1
ATOM 5820 C CA . GLU B 1 367 ? -14.648 -11.055 4.625 1 88.75 367 GLU B CA 1
ATOM 5821 C C . GLU B 1 367 ? -14.562 -11.93 3.379 1 88.75 367 GLU B C 1
ATOM 5823 O O . GLU B 1 367 ? -14.336 -11.422 2.275 1 88.75 367 GLU B O 1
ATOM 5828 N N . LEU B 1 368 ? -14.797 -13.297 3.57 1 92.94 368 LEU B N 1
ATOM 5829 C CA . LEU B 1 368 ? -14.734 -14.234 2.453 1 92.94 368 LEU B CA 1
ATOM 5830 C C . LEU B 1 368 ? -16.125 -14.562 1.935 1 92.94 368 LEU B C 1
ATOM 5832 O O . LEU B 1 368 ? -16.312 -15.547 1.219 1 92.94 368 LEU B O 1
ATOM 5836 N N . SER B 1 369 ? -17.078 -13.734 2.236 1 92 369 SER B N 1
ATOM 5837 C CA . SER B 1 369 ? -18.469 -13.969 1.83 1 92 369 SER B CA 1
ATOM 5838 C C . SER B 1 369 ? -18.594 -13.992 0.311 1 92 369 SER B C 1
ATOM 5840 O O . SER B 1 369 ? -19.5 -14.625 -0.227 1 92 369 SER B O 1
ATOM 5842 N N . CYS B 1 370 ? -17.703 -13.391 -0.378 1 92.62 370 CYS B N 1
ATOM 5843 C CA . CYS B 1 370 ? -17.75 -13.281 -1.832 1 92.62 370 CYS B CA 1
ATOM 5844 C C . CYS B 1 370 ? -17.594 -14.648 -2.484 1 92.62 370 CYS B C 1
ATOM 5846 O O . CYS B 1 370 ? -17.938 -14.828 -3.654 1 92.62 370 CYS B O 1
ATOM 5848 N N . LEU B 1 371 ? -17.031 -15.617 -1.796 1 93.88 371 LEU B N 1
ATOM 5849 C CA . LEU B 1 371 ? -16.828 -16.953 -2.346 1 93.88 371 LEU B CA 1
ATOM 5850 C C . LEU B 1 371 ? -18.172 -17.672 -2.498 1 93.88 371 LEU B C 1
ATOM 5852 O O . LEU B 1 371 ? -18.312 -18.562 -3.338 1 93.88 371 LEU B O 1
ATOM 5856 N N . PHE B 1 372 ? -19.094 -17.281 -1.614 1 92.88 372 PHE B N 1
ATOM 5857 C CA . PHE B 1 372 ? -20.375 -17.969 -1.609 1 92.88 372 PHE B CA 1
ATOM 5858 C C . PHE B 1 372 ? -21.531 -16.953 -1.602 1 92.88 372 PHE B C 1
ATOM 5860 O O . PHE B 1 372 ? -22.25 -16.828 -0.611 1 92.88 372 PHE B O 1
ATOM 5867 N N . PRO B 1 373 ? -21.609 -16.203 -2.705 1 82.25 373 PRO B N 1
ATOM 5868 C CA . PRO B 1 373 ? -22.672 -15.188 -2.73 1 82.25 373 PRO B CA 1
ATOM 5869 C C . PRO B 1 373 ? -24.062 -15.789 -2.582 1 82.25 373 PRO B C 1
ATOM 5871 O O . PRO B 1 373 ? -24.312 -16.922 -3.025 1 82.25 373 PRO B O 1
ATOM 5874 N N . SER B 1 374 ? -24.938 -15.102 -1.678 1 70.25 374 SER B N 1
ATOM 5875 C CA . SER B 1 374 ? -26.312 -15.555 -1.457 1 70.25 374 SER B CA 1
ATOM 5876 C C . SER B 1 374 ? -27.109 -15.562 -2.758 1 70.25 374 SER B C 1
ATOM 5878 O O . SER B 1 374 ? -26.906 -14.703 -3.619 1 70.25 374 SER B O 1
ATOM 5880 N N . THR B 1 375 ? -27.484 -16.688 -3.258 1 55.62 375 THR B N 1
ATOM 5881 C CA . THR B 1 375 ? -28.438 -16.781 -4.363 1 55.62 375 THR B CA 1
ATOM 5882 C C . THR B 1 375 ? -29.609 -15.828 -4.152 1 55.62 375 THR B C 1
ATOM 5884 O O . THR B 1 375 ? -30.266 -15.875 -3.113 1 55.62 375 THR B O 1
ATOM 5887 N N . SER B 1 376 ? -29.406 -14.523 -4.434 1 40.66 376 SER B N 1
ATOM 5888 C CA . SER B 1 376 ? -30.719 -13.898 -4.512 1 40.66 376 SER B CA 1
ATOM 5889 C C . SER B 1 376 ? -31.609 -14.586 -5.547 1 40.66 376 SER B C 1
ATOM 5891 O O . SER B 1 376 ? -31.109 -15.07 -6.566 1 40.66 376 SER B O 1
#